Protein AF-0000000065790596 (afdb_homodimer)

InterPro domains:
  IPR002811 Aspartate dehydrogenase [PF01958] (169-255)
  IPR005106 Aspartate/homoserine dehydrogenase, NAD-binding [PF03447] (11-122)
  IPR011182 L-aspartate dehydrogenase [PIRSF005227] (6-265)
  IPR020626 L-aspartate dehydrogenase, prokaryotic [MF_01265] (5-268)
  IPR036291 NAD(P)-binding domain superfamily [SSF51735] (6-154)

Nearest PDB structures (foldseek):
  2dc1-assembly1_B  TM=9.248E-01  e=6.574E-23  Archaeoglobus fulgidus
  1j5p-assembly1_A  TM=9.076E-01  e=4.502E-20  Thermotoga maritima
  5gz1-assembly1_B  TM=5.476E-01  e=4.730E-09  Ureibacillus thermosphaericus
  5gz1-assembly1_A  TM=5.431E-01  e=2.074E-08  Ureibacillus thermosphaericus
  5gz3-assembly1_A  TM=5.373E-01  e=1.951E-08  Ureibacillus thermosphaericus

Solvent-accessible surface area (backbone atoms only — not comparable to full-atom values): 26813 Å² total; per-residue (Å²): 117,84,52,69,44,37,29,30,35,32,24,78,41,64,53,35,48,48,33,52,49,50,41,58,74,65,65,49,63,60,44,54,43,29,36,32,38,93,55,73,83,53,90,73,80,88,68,59,84,80,38,42,73,38,69,49,52,81,56,51,74,79,59,70,40,56,34,37,38,38,48,63,41,49,88,48,47,60,61,44,40,46,44,32,13,62,71,48,12,22,30,35,44,57,42,40,42,47,49,73,41,60,67,60,40,49,52,46,49,49,34,6,50,75,48,68,10,34,38,33,49,58,56,35,68,52,53,30,43,60,33,39,30,17,41,42,78,45,63,64,76,46,42,36,41,35,42,34,28,27,20,72,75,40,59,93,44,69,52,54,79,65,40,65,51,90,70,52,84,50,75,36,78,70,46,74,44,31,22,49,57,42,28,69,70,39,58,94,53,11,34,62,38,40,46,57,9,68,28,42,73,28,40,82,60,16,34,30,34,38,30,36,17,58,84,40,87,46,50,30,42,34,40,38,37,34,38,71,44,27,37,38,42,36,36,38,36,43,27,55,25,94,87,32,70,90,40,44,40,39,28,29,29,36,50,45,43,60,56,49,50,72,50,43,29,65,33,101,115,85,53,65,45,38,28,30,36,32,23,79,43,64,53,35,48,47,31,53,49,50,40,58,75,65,66,50,63,59,42,52,42,29,38,32,38,93,55,73,83,53,89,73,79,88,68,60,86,81,37,41,73,38,67,51,54,82,57,51,76,79,58,69,39,56,34,36,38,39,46,64,41,51,85,49,47,59,61,43,40,45,44,31,12,62,72,47,12,23,30,35,44,57,41,39,41,47,50,74,40,59,67,59,40,48,52,46,49,50,34,6,53,74,48,66,10,34,38,33,48,58,56,34,70,53,53,30,42,62,33,40,28,19,41,42,79,43,61,63,76,46,42,37,41,35,41,35,28,26,21,72,75,40,57,92,44,68,52,55,79,65,40,64,53,89,68,52,85,49,75,38,78,72,46,74,44,30,20,51,58,42,29,70,67,41,59,94,54,11,34,62,39,38,47,58,8,70,28,43,71,29,41,83,61,16,34,28,34,39,29,36,17,59,83,41,88,45,49,29,41,34,39,38,37,36,38,71,46,27,39,38,43,37,38,38,36,42,27,54,26,92,85,32,71,89,40,45,38,36,29,28,32,36,50,44,43,59,56,50,47,73,48,42,28,67,35,102

Secondary structure (DSSP, 8-state):
----EEEEEE--SHHHHHHHHHHHHTT-SEEEEEEE-S-TTS--SSPPTTPEEE--GGGGGGGT-SEEEE-S-HHHHHHHHHHHHHTT-EEEES-GGGGGSHHHHHHHHHHHHHH---EE---TT---HHHHHHHTTS-EEEEEEEEEEEGGGGTTSTHHHHS-TTT--S-EEEEEEEHHHHHHH-GGGHHHHHHHHHHTT-TTT-EEEEEEETT--SEEEEEEEEETTEEEEEEEEEPEETTEEEEEHHHHHHHHHHHHHHH-SEE-/----EEEEEE--SHHHHHHHHHHHHTT-SEEEEEEE-S-TTS--SSPPTTPEEE--GGGGGGGT-SEEEE-S-HHHHHHHHHHHHHTT-EEEES-GGGGGSHHHHHHHHHHHHHH---EE---TT---HHHHHHHTTS-EEEEEEEEEEEGGGGTTSTHHHHS-TTT--S-EEEEEEEHHHHHHH-GGGHHHHHHHHHHTT-TTT-EEEEEEETT--SEEEEEEEEETTEEEEEEEEEPEETTEEEEEHHHHHHHHHHHHHHH-SEE-

Radius of gyration: 23.19 Å; Cα contacts (8 Å, |Δi|>4): 1300; chains: 2; bounding box: 57×58×58 Å

Foldseek 3Di:
DLDEFEEEEEDDDLLVQLLVVVCVVVVFSYHDAEYEDCDQPDDDPDDPPNYHYDHALLCVLVSNGQEYEYDHELVCCQRNLLSQLQSNHAYEYQNLLNCLPVVSVVNSVVSNVVNVHHHHYWQALFDPLVVQLVCQVFDWDAKEKEKEDALCVCPPACQVVQDVSVPDAAKDWRDKAFLSVCCVRPVLCNSNSQSSQVSHPHRHGYMYIYIHGNVDPFIKMWMWIADPVGIDIDMDGFQARPRGNSGGPSRSVRVSLVVSQVRDPDHD/DLDEFEEEEEDDDLLVQLLVVVCVVVVFSYHDAEYEDCDQPDDDPDDPPNYHYDHALLCVLVSNGQEYEYDHELVCCQRNLLSQLLSNHAYEYQNLLNCLPVVSVVNSVVSNVVNVHHHHYWQFLFDPLVVQLVCQVFDWDAKEKEKEDALCVCPPACQVVQDVSVPDAAKDWRDKAFLSVCCVRPVLCNSNSQSSQVSHPHRHGYMYIYIHGNVDPFIKMWMWIADPVGIDIDMDGFQARPRGNSGGPSRSVRVSLVVSQVRDPDHD

Structure (mmCIF, N/CA/C/O backbone):
data_AF-0000000065790596-model_v1
#
loop_
_entity.id
_entity.type
_entity.pdbx_description
1 polymer 'L-aspartate dehydrogenase'
#
loop_
_atom_site.group_PDB
_atom_site.id
_atom_site.type_symbol
_atom_site.label_atom_id
_atom_site.label_alt_id
_atom_site.label_comp_id
_atom_site.label_asym_id
_atom_site.label_entity_id
_atom_site.label_seq_id
_atom_site.pdbx_PDB_ins_code
_atom_site.Cartn_x
_atom_site.Cartn_y
_atom_site.Cartn_z
_atom_site.occupancy
_atom_site.B_iso_or_equiv
_atom_site.auth_seq_id
_atom_site.auth_comp_id
_atom_site.auth_asym_id
_atom_site.auth_atom_id
_atom_site.pdbx_PDB_model_num
ATOM 1 N N . MET A 1 1 ? 23.312 -10.234 8.586 1 40.41 1 MET A N 1
ATOM 2 C CA . MET A 1 1 ? 23.266 -9.195 9.609 1 40.41 1 MET A CA 1
ATOM 3 C C . MET A 1 1 ? 22.062 -8.281 9.398 1 40.41 1 MET A C 1
ATOM 5 O O . MET A 1 1 ? 21.734 -7.945 8.266 1 40.41 1 MET A O 1
ATOM 9 N N . SER A 1 2 ? 21.109 -8.367 10.266 1 53.59 2 SER A N 1
ATOM 10 C CA . SER A 1 2 ? 19.891 -7.582 10.055 1 53.59 2 SER A CA 1
ATOM 11 C C . SER A 1 2 ? 20.234 -6.141 9.688 1 53.59 2 SER A C 1
ATOM 13 O O . SER A 1 2 ? 21.047 -5.5 10.344 1 53.59 2 SER A O 1
ATOM 15 N N . VAL A 1 3 ? 20.141 -5.832 8.406 1 62.53 3 VAL A N 1
ATOM 16 C CA . VAL A 1 3 ? 20.5 -4.492 7.953 1 62.53 3 VAL A CA 1
ATOM 17 C C . VAL A 1 3 ? 19.828 -3.451 8.836 1 62.53 3 VAL A C 1
ATOM 19 O O . VAL A 1 3 ? 18.625 -3.535 9.094 1 62.53 3 VAL A O 1
ATOM 22 N N . SER A 1 4 ? 20.641 -2.715 9.656 1 80.56 4 SER A N 1
ATOM 23 C CA . SER A 1 4 ? 20.172 -1.605 10.469 1 80.56 4 SER A CA 1
ATOM 24 C C . SER A 1 4 ? 20.109 -0.308 9.672 1 80.56 4 SER A C 1
ATOM 26 O O . SER A 1 4 ? 20.875 -0.136 8.711 1 80.56 4 SER A O 1
ATOM 28 N N . GLU A 1 5 ? 19.031 0.373 9.758 1 94.38 5 GLU A N 1
ATOM 29 C CA . GLU A 1 5 ? 18.875 1.678 9.125 1 94.38 5 GLU A CA 1
ATOM 30 C C . GLU A 1 5 ? 18.734 2.783 10.164 1 94.38 5 GLU A C 1
ATOM 32 O O . GLU A 1 5 ? 18.094 2.582 11.203 1 94.38 5 GLU A O 1
ATOM 37 N N . THR A 1 6 ? 19.422 3.898 9.984 1 96.94 6 THR A N 1
ATOM 38 C CA . THR A 1 6 ? 19.25 5.086 10.82 1 96.94 6 THR A CA 1
ATOM 39 C C . THR A 1 6 ? 18.281 6.062 10.172 1 96.94 6 THR A C 1
ATOM 41 O O . THR A 1 6 ? 18.375 6.348 8.977 1 96.94 6 THR A O 1
ATOM 44 N N . ILE A 1 7 ? 17.312 6.523 10.977 1 98.56 7 ILE A N 1
ATOM 45 C CA . ILE A 1 7 ? 16.344 7.477 10.445 1 98.56 7 ILE A CA 1
ATOM 46 C C . ILE A 1 7 ? 16.312 8.727 11.328 1 98.56 7 ILE A C 1
ATOM 48 O O . ILE A 1 7 ? 16.844 8.727 12.438 1 98.56 7 ILE A O 1
ATOM 52 N N . VAL A 1 8 ? 15.773 9.812 10.797 1 98.69 8 VAL A N 1
ATOM 53 C CA . VAL A 1 8 ? 15.484 11.031 11.547 1 98.69 8 VAL A CA 1
ATOM 54 C C . VAL A 1 8 ? 13.977 11.266 11.586 1 98.69 8 VAL A C 1
ATOM 56 O O . VAL A 1 8 ? 13.289 11.094 10.578 1 98.69 8 VAL A O 1
ATOM 59 N N . LEU A 1 9 ? 13.484 11.594 12.75 1 98.56 9 LEU A N 1
ATOM 60 C CA . LEU A 1 9 ? 12.102 12.039 12.891 1 98.56 9 LEU A CA 1
ATOM 61 C C . LEU A 1 9 ? 12.023 13.562 12.992 1 98.56 9 LEU A C 1
ATOM 63 O O . LEU A 1 9 ? 12.711 14.164 13.82 1 98.56 9 LEU A O 1
ATOM 67 N N . VAL A 1 10 ? 11.281 14.164 12.086 1 98.62 10 VAL A N 1
ATOM 68 C CA . VAL A 1 10 ? 11.008 15.594 12.188 1 98.62 10 VAL A CA 1
ATOM 69 C C . VAL A 1 10 ? 9.695 15.82 12.93 1 98.62 10 VAL A C 1
ATOM 71 O O . VAL A 1 10 ? 8.617 15.594 12.383 1 98.62 10 VAL A O 1
ATOM 74 N N . GLY A 1 11 ? 9.789 16.328 14.117 1 97.19 11 GLY A N 1
ATOM 75 C CA . GLY A 1 11 ? 8.648 16.469 15.008 1 97.19 11 GLY A CA 1
ATOM 76 C C . GLY A 1 11 ? 8.625 15.422 16.109 1 97.19 11 GLY A C 1
ATOM 77 O O . GLY A 1 11 ? 8.938 14.258 15.875 1 97.19 11 GLY A O 1
ATOM 78 N N . TRP A 1 12 ? 8.258 15.82 17.281 1 96.44 12 TRP A N 1
ATOM 79 C CA . TRP A 1 12 ? 8.133 14.938 18.438 1 96.44 12 TRP A CA 1
ATOM 80 C C . TRP A 1 12 ? 6.781 15.117 19.109 1 96.44 12 TRP A C 1
ATOM 82 O O . TRP A 1 12 ? 6.711 15.32 20.328 1 96.44 12 TRP A O 1
ATOM 92 N N . GLY A 1 13 ? 5.82 15.18 18.234 1 94 13 GLY A N 1
ATOM 93 C CA . GLY A 1 13 ? 4.441 15.172 18.688 1 94 13 GLY A CA 1
ATOM 94 C C . GLY A 1 13 ? 3.861 13.773 18.812 1 94 13 GLY A C 1
ATOM 95 O O . GLY A 1 13 ? 4.602 12.805 18.969 1 94 13 GLY A O 1
ATOM 96 N N . ALA A 1 14 ? 2.545 13.672 18.844 1 94 14 ALA A N 1
ATOM 97 C CA . ALA A 1 14 ? 1.822 12.422 19.062 1 94 14 ALA A CA 1
ATOM 98 C C . ALA A 1 14 ? 2.242 11.352 18.062 1 94 14 ALA A C 1
ATOM 100 O O . ALA A 1 14 ? 2.535 10.219 18.438 1 94 14 ALA A O 1
ATOM 101 N N . ILE A 1 15 ? 2.32 11.727 16.797 1 95.75 15 ILE A N 1
ATOM 102 C CA . ILE A 1 15 ? 2.648 10.766 15.75 1 95.75 15 ILE A CA 1
ATOM 103 C C . ILE A 1 15 ? 4.102 10.32 15.891 1 95.75 15 ILE A C 1
ATOM 105 O O . ILE A 1 15 ? 4.387 9.117 15.891 1 95.75 15 ILE A O 1
ATOM 109 N N . GLY A 1 16 ? 5.027 11.281 15.977 1 96.44 16 GLY A N 1
ATOM 110 C CA . GLY A 1 16 ? 6.434 10.945 16.141 1 96.44 16 GLY A CA 1
ATOM 111 C C . GLY A 1 16 ? 6.703 10.039 17.328 1 96.44 16 GLY A C 1
ATOM 112 O O . GLY A 1 16 ? 7.422 9.047 17.203 1 96.44 16 GLY A O 1
ATOM 113 N N . LYS A 1 17 ? 6.094 10.344 18.453 1 96.25 17 LYS A N 1
ATOM 114 C CA . LYS A 1 17 ? 6.254 9.547 19.672 1 96.25 17 LYS A CA 1
ATOM 115 C C . LYS A 1 17 ? 5.684 8.141 19.469 1 96.25 17 LYS A C 1
ATOM 117 O O . LYS A 1 17 ? 6.293 7.156 19.891 1 96.25 17 LYS A O 1
ATOM 122 N N . ARG A 1 18 ? 4.543 8.078 18.859 1 96.31 18 ARG A N 1
ATOM 123 C CA . ARG A 1 18 ? 3.9 6.781 18.656 1 96.31 18 ARG A CA 1
ATOM 124 C C . ARG A 1 18 ? 4.73 5.902 17.734 1 96.31 18 ARG A C 1
ATOM 126 O O . ARG A 1 18 ? 4.871 4.703 17.969 1 96.31 18 ARG A O 1
ATOM 133 N N . VAL A 1 19 ? 5.301 6.48 16.672 1 97.94 19 VAL A N 1
ATOM 134 C CA . VAL A 1 19 ? 6.191 5.758 15.773 1 97.94 19 VAL A CA 1
ATOM 135 C C . VAL A 1 19 ? 7.383 5.211 16.547 1 97.94 19 VAL A C 1
ATOM 137 O O . VAL A 1 19 ? 7.711 4.027 16.438 1 97.94 19 VAL A O 1
ATOM 140 N N . ALA A 1 20 ? 7.992 6.043 17.344 1 97.5 20 ALA A N 1
ATOM 141 C CA . ALA A 1 20 ? 9.148 5.633 18.125 1 97.5 20 ALA A CA 1
ATOM 142 C C . ALA A 1 20 ? 8.781 4.504 19.094 1 97.5 20 ALA A C 1
ATOM 144 O O . ALA A 1 20 ? 9.516 3.52 19.203 1 97.5 20 ALA A O 1
ATOM 145 N N . ASP A 1 21 ? 7.617 4.66 19.766 1 96.69 21 ASP A N 1
ATOM 146 C CA . ASP A 1 21 ? 7.148 3.639 20.703 1 96.69 21 ASP A CA 1
ATOM 147 C C . ASP A 1 21 ? 6.965 2.297 20 1 96.69 21 ASP A C 1
ATOM 149 O O . ASP A 1 21 ? 7.402 1.26 20.5 1 96.69 21 ASP A O 1
ATOM 153 N N . LEU A 1 22 ? 6.324 2.307 18.859 1 97.44 22 LEU A N 1
ATOM 154 C CA . LEU A 1 22 ? 6.027 1.085 18.125 1 97.44 22 LEU A CA 1
ATOM 155 C C . LEU A 1 22 ? 7.309 0.409 17.641 1 97.44 22 LEU A C 1
ATOM 157 O O . LEU A 1 22 ? 7.438 -0.813 17.734 1 97.44 22 LEU A O 1
ATOM 161 N N . LEU A 1 23 ? 8.242 1.166 17.094 1 97.56 23 LEU A N 1
ATOM 162 C CA . LEU A 1 23 ? 9.516 0.605 16.656 1 97.56 23 LEU A CA 1
ATOM 163 C C . LEU A 1 23 ? 10.25 -0.059 17.812 1 97.56 23 LEU A C 1
ATOM 165 O O . LEU A 1 23 ? 10.828 -1.136 17.656 1 97.56 23 LEU A O 1
ATOM 169 N N . ALA A 1 24 ? 10.211 0.602 18.984 1 96.62 24 ALA A N 1
ATOM 170 C CA . ALA A 1 24 ? 10.859 0.055 20.172 1 96.62 24 ALA A CA 1
ATOM 171 C C . ALA A 1 24 ? 10.164 -1.217 20.656 1 96.62 24 ALA A C 1
ATOM 173 O O . ALA A 1 24 ? 10.812 -2.229 20.922 1 96.62 24 ALA A O 1
ATOM 174 N N . GLU A 1 25 ? 8.797 -1.128 20.766 1 96.25 25 GLU A N 1
ATOM 175 C CA . GLU A 1 25 ? 7.992 -2.262 21.203 1 96.25 25 GLU A CA 1
ATOM 176 C C . GLU A 1 25 ? 8.219 -3.482 20.328 1 96.25 25 GLU A C 1
ATOM 178 O O . GLU A 1 25 ? 8.219 -4.617 20.812 1 96.25 25 GLU A O 1
ATOM 183 N N . ARG A 1 26 ? 8.445 -3.268 19.094 1 96.38 26 ARG A N 1
ATOM 184 C CA . ARG A 1 26 ? 8.57 -4.344 18.125 1 96.38 26 ARG A CA 1
ATOM 185 C C . ARG A 1 26 ? 10.023 -4.75 17.938 1 96.38 26 ARG A C 1
ATOM 187 O O . ARG A 1 26 ? 10.336 -5.609 17.109 1 96.38 26 ARG A O 1
ATOM 194 N N . LYS A 1 27 ? 10.945 -4.141 18.656 1 95.75 27 LYS A N 1
ATOM 195 C CA . LYS A 1 27 ? 12.375 -4.41 18.578 1 95.75 27 LYS A CA 1
ATOM 196 C C . LYS A 1 27 ? 12.875 -4.352 17.141 1 95.75 27 LYS A C 1
ATOM 198 O O . LYS A 1 27 ? 13.617 -5.227 16.688 1 95.75 27 LYS A O 1
ATOM 203 N N . SER A 1 28 ? 12.352 -3.305 16.391 1 95.69 28 SER A N 1
ATOM 204 C CA . SER A 1 28 ? 12.75 -3.121 15 1 95.69 28 SER A CA 1
ATOM 205 C C . SER A 1 28 ? 14.242 -2.824 14.891 1 95.69 28 SER A C 1
ATOM 207 O O . SER A 1 28 ? 14.836 -2.229 15.797 1 95.69 28 SER A O 1
ATOM 209 N N . SER A 1 29 ? 14.867 -3.248 13.781 1 95.12 29 SER A N 1
ATOM 210 C CA . SER A 1 29 ? 16.281 -3.004 13.547 1 95.12 29 SER A CA 1
ATOM 211 C C . SER A 1 29 ? 16.516 -1.617 12.953 1 95.12 29 SER A C 1
ATOM 213 O O . SER A 1 29 ? 17.266 -1.466 11.984 1 95.12 29 SER A O 1
ATOM 215 N N . VAL A 1 30 ? 15.758 -0.621 13.383 1 96.62 30 VAL A N 1
ATOM 216 C CA . VAL A 1 30 ? 15.859 0.761 12.922 1 96.62 30 VAL A CA 1
ATOM 217 C C . VAL A 1 30 ? 16.281 1.66 14.086 1 96.62 30 VAL A C 1
ATOM 219 O O . VAL A 1 30 ? 15.742 1.551 15.188 1 96.62 30 VAL A O 1
ATOM 222 N N . ARG A 1 31 ? 17.312 2.432 13.914 1 95.94 31 ARG A N 1
ATOM 223 C CA . ARG A 1 31 ? 17.781 3.389 14.914 1 95.94 31 ARG A CA 1
ATOM 224 C C . ARG A 1 31 ? 17.281 4.793 14.602 1 95.94 31 ARG A C 1
ATOM 226 O O . ARG A 1 31 ? 17.422 5.273 13.477 1 95.94 31 ARG A O 1
ATOM 233 N N . ILE A 1 32 ? 16.672 5.414 15.562 1 97.38 32 ILE A N 1
ATOM 234 C CA . ILE A 1 32 ? 16.375 6.836 15.445 1 97.38 32 ILE A CA 1
ATOM 235 C C . ILE A 1 32 ? 17.578 7.664 15.891 1 97.38 32 ILE A C 1
ATOM 237 O O . ILE A 1 32 ? 17.844 7.789 17.094 1 97.38 32 ILE A O 1
ATOM 241 N N . GLY A 1 33 ? 18.234 8.211 14.914 1 96.81 33 GLY A N 1
ATOM 242 C CA . GLY A 1 33 ? 19.5 8.875 15.211 1 96.81 33 GLY A CA 1
ATOM 243 C C . GLY A 1 33 ? 19.312 10.32 15.648 1 96.81 33 GLY A C 1
ATOM 244 O O . GLY A 1 33 ? 20.172 10.875 16.344 1 96.81 33 GLY A O 1
ATOM 245 N N . ALA A 1 34 ? 18.266 10.922 15.18 1 97.56 34 ALA A N 1
ATOM 246 C CA . ALA A 1 34 ? 17.984 12.305 15.547 1 97.56 34 ALA A CA 1
ATOM 247 C C . ALA A 1 34 ? 16.5 12.602 15.531 1 97.56 34 ALA A C 1
ATOM 249 O O . ALA A 1 34 ? 15.727 11.914 14.852 1 97.56 34 ALA A O 1
ATOM 250 N N . VAL A 1 35 ? 16.125 13.508 16.344 1 97.81 35 VAL A N 1
ATOM 251 C CA . VAL A 1 35 ? 14.781 14.078 16.359 1 97.81 35 VAL A CA 1
ATOM 252 C C . VAL A 1 35 ? 14.859 15.594 16.172 1 97.81 35 VAL A C 1
ATOM 254 O O . VAL A 1 35 ? 15.555 16.281 16.906 1 97.81 35 VAL A O 1
ATOM 257 N N . ALA A 1 36 ? 14.188 16.062 15.148 1 98.06 36 ALA A N 1
ATOM 258 C CA . ALA A 1 36 ? 14.148 17.5 14.867 1 98.06 36 ALA A CA 1
ATOM 259 C C . ALA A 1 36 ? 13.008 18.172 15.625 1 98.06 36 ALA A C 1
ATOM 261 O O . ALA A 1 36 ? 11.852 17.734 15.539 1 98.06 36 ALA A O 1
ATOM 262 N N . VAL A 1 37 ? 13.297 19.219 16.344 1 96.56 37 VAL A N 1
ATOM 263 C CA . VAL A 1 37 ? 12.312 19.969 17.141 1 96.56 37 VAL A CA 1
ATOM 264 C C . VAL A 1 37 ? 12.523 21.469 16.938 1 96.56 37 VAL A C 1
ATOM 266 O O . VAL A 1 37 ? 13.531 21.891 16.375 1 96.56 37 VAL A O 1
ATOM 269 N N . ARG A 1 38 ? 11.523 22.25 17.297 1 94.25 38 ARG A N 1
ATOM 270 C CA . ARG A 1 38 ? 11.602 23.688 17.141 1 94.25 38 ARG A CA 1
ATOM 271 C C . ARG A 1 38 ? 12.547 24.312 18.156 1 94.25 38 ARG A C 1
ATOM 273 O O . ARG A 1 38 ? 13.242 25.281 17.859 1 94.25 38 ARG A O 1
ATOM 280 N N . ASP A 1 39 ? 12.5 23.75 19.391 1 92 39 ASP A N 1
ATOM 281 C CA . ASP A 1 39 ? 13.312 24.219 20.516 1 92 39 ASP A CA 1
ATOM 282 C C . ASP A 1 39 ? 13.945 23.062 21.266 1 92 39 ASP A C 1
ATOM 284 O O . ASP A 1 39 ? 13.273 22.391 22.047 1 92 39 ASP A O 1
ATOM 288 N N . ARG A 1 40 ? 15.234 22.812 21.016 1 90.19 40 ARG A N 1
ATOM 289 C CA . ARG A 1 40 ? 15.922 21.672 21.594 1 90.19 40 ARG A CA 1
ATOM 290 C C . ARG A 1 40 ? 16.062 21.812 23.109 1 90.19 40 ARG A C 1
ATOM 292 O O . ARG A 1 40 ? 16.344 20.844 23.812 1 90.19 40 ARG A O 1
ATOM 299 N N . SER A 1 41 ? 15.867 23.047 23.578 1 88.88 41 SER A N 1
ATOM 300 C CA . SER A 1 41 ? 16.031 23.281 25 1 88.88 41 SER A CA 1
ATOM 301 C C . SER A 1 41 ? 14.781 22.906 25.781 1 88.88 41 SER A C 1
ATOM 303 O O . SER A 1 41 ? 14.82 22.781 27 1 88.88 41 SER A O 1
ATOM 305 N N . ALA A 1 42 ? 13.688 22.766 25 1 86.62 42 ALA A N 1
ATOM 306 C CA . ALA A 1 42 ? 12.43 22.406 25.656 1 86.62 42 ALA A CA 1
ATOM 307 C C . ALA A 1 42 ? 12.477 20.969 26.188 1 86.62 42 ALA A C 1
ATOM 309 O O . ALA A 1 42 ? 13.062 20.094 25.547 1 86.62 42 ALA A O 1
ATOM 310 N N . SER A 1 43 ? 12.008 20.766 27.344 1 78.38 43 SER A N 1
ATOM 311 C CA . SER A 1 43 ? 11.969 19.422 27.922 1 78.38 43 SER A CA 1
ATOM 312 C C . SER A 1 43 ? 11.156 18.469 27.047 1 78.38 43 SER A C 1
ATOM 314 O O . SER A 1 43 ? 10.109 18.844 26.516 1 78.38 43 SER A O 1
ATOM 316 N N . ARG A 1 44 ? 11.789 17.375 26.828 1 82.94 44 ARG A N 1
ATOM 317 C CA . ARG A 1 44 ? 11.102 16.328 26.078 1 82.94 44 ARG A CA 1
ATOM 318 C C . ARG A 1 44 ? 11.188 14.992 26.812 1 82.94 44 ARG A C 1
ATOM 320 O O . ARG A 1 44 ? 12.234 14.648 27.375 1 82.94 44 ARG A O 1
ATOM 327 N N . ASP A 1 45 ? 10.07 14.391 26.875 1 83.25 45 ASP A N 1
ATOM 328 C CA . ASP A 1 45 ? 10.039 13.078 27.5 1 83.25 45 ASP A CA 1
ATOM 329 C C . ASP A 1 45 ? 10.141 11.961 26.469 1 83.25 45 ASP A C 1
ATOM 331 O O . ASP A 1 45 ? 9.844 12.172 25.297 1 83.25 45 ASP A O 1
ATOM 335 N N . ARG A 1 46 ? 10.758 10.891 26.875 1 87.69 46 ARG A N 1
ATOM 336 C CA . ARG A 1 46 ? 10.695 9.609 26.172 1 87.69 46 ARG A CA 1
ATOM 337 C C . ARG A 1 46 ? 11.43 9.672 24.844 1 87.69 46 ARG A C 1
ATOM 339 O O . ARG A 1 46 ? 10.984 9.094 23.844 1 87.69 46 ARG A O 1
ATOM 346 N N . LEU A 1 47 ? 12.516 10.492 24.844 1 92.44 47 LEU A N 1
ATOM 347 C CA . LEU A 1 47 ? 13.328 10.453 23.641 1 92.44 47 LEU A CA 1
ATOM 348 C C . LEU A 1 47 ? 13.992 9.094 23.469 1 92.44 47 LEU A C 1
ATOM 350 O O . LEU A 1 47 ? 14.406 8.477 24.453 1 92.44 47 LEU A O 1
ATOM 354 N N . PRO A 1 48 ? 14.07 8.672 22.141 1 93.88 48 PRO A N 1
ATOM 355 C CA . PRO A 1 48 ? 14.773 7.406 21.922 1 93.88 48 PRO A CA 1
ATOM 356 C C . PRO A 1 48 ? 16.234 7.453 22.375 1 93.88 48 PRO A C 1
ATOM 358 O O . PRO A 1 48 ? 16.891 8.484 22.219 1 93.88 48 PRO A O 1
ATOM 361 N N . ALA A 1 49 ? 16.703 6.305 22.922 1 90.19 49 ALA A N 1
ATOM 362 C CA . ALA A 1 49 ? 18.094 6.219 23.391 1 90.19 49 ALA A CA 1
ATOM 363 C C . ALA A 1 49 ? 19.062 6.559 22.266 1 90.19 49 ALA A C 1
ATOM 365 O O . ALA A 1 49 ? 18.984 6.004 21.156 1 90.19 49 ALA A O 1
ATOM 366 N N . GLY A 1 50 ? 19.906 7.527 22.484 1 90.5 50 GLY A N 1
ATOM 367 C CA . GLY A 1 50 ? 20.969 7.859 21.547 1 90.5 50 GLY A CA 1
ATOM 368 C C . GLY A 1 50 ? 20.547 8.906 20.531 1 90.5 50 GLY A C 1
ATOM 369 O O . GLY A 1 50 ? 21.375 9.398 19.766 1 90.5 50 GLY A O 1
ATOM 370 N N . ALA A 1 51 ? 19.281 9.242 20.5 1 94.62 51 ALA A N 1
ATOM 371 C CA . ALA A 1 51 ? 18.828 10.242 19.531 1 94.62 51 ALA A CA 1
ATOM 372 C C . ALA A 1 51 ? 19.312 11.641 19.922 1 94.62 51 ALA A C 1
ATOM 374 O O . ALA A 1 51 ? 19.234 12.023 21.094 1 94.62 51 ALA A O 1
ATOM 375 N N . VAL A 1 52 ? 19.891 12.352 18.984 1 94.56 52 VAL A N 1
ATOM 376 C CA . VAL A 1 52 ? 20.281 13.742 19.203 1 94.56 52 VAL A CA 1
ATOM 377 C C . VAL A 1 52 ? 19.156 14.672 18.75 1 94.56 52 VAL A C 1
ATOM 379 O O . VAL A 1 52 ? 18.484 14.406 17.75 1 94.56 52 VAL A O 1
ATOM 382 N N . LEU A 1 53 ? 18.953 15.711 19.516 1 96.38 53 LEU A N 1
ATOM 383 C CA . LEU A 1 53 ? 18 16.734 19.109 1 96.38 53 LEU A CA 1
ATOM 384 C C . LEU A 1 53 ? 18.625 17.703 18.125 1 96.38 53 LEU A C 1
ATOM 386 O O . LEU A 1 53 ? 19.734 18.188 18.344 1 96.38 53 LEU A O 1
ATOM 390 N N . ILE A 1 54 ? 17.922 17.922 17.062 1 96.94 54 ILE A N 1
ATOM 391 C CA . ILE A 1 54 ? 18.391 18.906 16.109 1 96.94 54 ILE A CA 1
ATOM 392 C C . ILE A 1 54 ? 17.297 19.953 15.844 1 96.94 54 ILE A C 1
ATOM 394 O O . ILE A 1 54 ? 16.109 19.656 16.031 1 96.94 54 ILE A O 1
ATOM 398 N N . GLU A 1 55 ? 17.703 21.203 15.367 1 97.06 55 GLU A N 1
ATOM 399 C CA . GLU A 1 55 ? 16.75 22.297 15.195 1 97.06 55 GLU A CA 1
ATOM 400 C C . GLU A 1 55 ? 16.797 22.844 13.773 1 97.06 55 GLU A C 1
ATOM 402 O O . GLU A 1 55 ? 15.867 23.516 13.336 1 97.06 55 GLU A O 1
ATOM 407 N N . ASN A 1 56 ? 17.953 22.469 13.125 1 96.94 56 ASN A N 1
ATOM 408 C CA . ASN A 1 56 ? 18.203 23.062 11.812 1 96.94 56 ASN A CA 1
ATOM 409 C C . ASN A 1 56 ? 18.375 21.984 10.75 1 96.94 56 ASN A C 1
ATOM 411 O O . ASN A 1 56 ? 19.156 21.031 10.938 1 96.94 56 ASN A O 1
ATOM 415 N N . PRO A 1 57 ? 17.672 22.172 9.633 1 98.06 57 PRO A N 1
ATOM 416 C CA . PRO A 1 57 ? 17.797 21.188 8.555 1 98.06 57 PRO A CA 1
ATOM 417 C C . PRO A 1 57 ? 19.234 20.938 8.141 1 98.06 57 PRO A C 1
ATOM 419 O O . PRO A 1 57 ? 19.578 19.844 7.695 1 98.06 57 PRO A O 1
ATOM 422 N N . ALA A 1 58 ? 20.062 21.906 8.305 1 96.44 58 ALA A N 1
ATOM 423 C CA . ALA A 1 58 ? 21.469 21.797 7.93 1 96.44 58 ALA A CA 1
ATOM 424 C C . ALA A 1 58 ? 22.172 20.719 8.758 1 96.44 58 ALA A C 1
ATOM 426 O O . ALA A 1 58 ? 23.234 20.219 8.375 1 96.44 58 ALA A O 1
ATOM 427 N N . GLU A 1 59 ? 21.578 20.359 9.875 1 96.88 59 GLU A N 1
ATOM 428 C CA . GLU A 1 59 ? 22.172 19.391 10.789 1 96.88 59 GLU A CA 1
ATOM 429 C C . GLU A 1 59 ? 21.906 17.953 10.328 1 96.88 59 GLU A C 1
ATOM 431 O O . GLU A 1 59 ? 22.469 17 10.867 1 96.88 59 GLU A O 1
ATOM 436 N N . LEU A 1 60 ? 21.094 17.734 9.289 1 96.69 60 LEU A N 1
ATOM 437 C CA . LEU A 1 60 ? 20.688 16.406 8.828 1 96.69 60 LEU A CA 1
ATOM 438 C C . LEU A 1 60 ? 21.875 15.625 8.289 1 96.69 60 LEU A C 1
ATOM 440 O O . LEU A 1 60 ? 21.984 14.414 8.516 1 96.69 60 LEU A O 1
ATOM 444 N N . ALA A 1 61 ? 22.719 16.344 7.621 1 92 61 ALA A N 1
ATOM 445 C CA . ALA A 1 61 ? 23.828 15.688 6.945 1 92 61 ALA A CA 1
ATOM 446 C C . ALA A 1 61 ? 24.688 14.898 7.938 1 92 61 ALA A C 1
ATOM 448 O O . ALA A 1 61 ? 25.172 13.82 7.617 1 92 61 ALA A O 1
ATOM 449 N N . ALA A 1 62 ? 24.781 15.367 9.164 1 91.88 62 ALA A N 1
ATOM 450 C CA . ALA A 1 62 ? 25.656 14.766 10.164 1 91.88 62 ALA A CA 1
ATOM 451 C C . ALA A 1 62 ? 25 13.531 10.789 1 91.88 62 ALA A C 1
ATOM 453 O O . ALA A 1 62 ? 25.672 12.75 11.469 1 91.88 62 ALA A O 1
ATOM 454 N N . SER A 1 63 ? 23.75 13.305 10.547 1 91.44 63 SER A N 1
ATOM 455 C CA . SER A 1 63 ? 23.016 12.227 11.195 1 91.44 63 SER A CA 1
ATOM 456 C C . SER A 1 63 ? 23.391 10.867 10.594 1 91.44 63 SER A C 1
ATOM 458 O O . SER A 1 63 ? 23.234 9.836 11.25 1 91.44 63 SER A O 1
ATOM 460 N N . GLY A 1 64 ? 23.828 10.898 9.273 1 91.62 64 GLY A N 1
ATOM 461 C CA . GLY A 1 64 ? 24.078 9.648 8.57 1 91.62 64 GLY A CA 1
ATOM 462 C C . GLY A 1 64 ? 22.812 8.867 8.266 1 91.62 64 GLY A C 1
ATOM 463 O O . GLY A 1 64 ? 22.859 7.668 8.008 1 91.62 64 GLY A O 1
ATOM 464 N N . ALA A 1 65 ? 21.656 9.523 8.367 1 97.06 65 ALA A N 1
ATOM 465 C CA . ALA A 1 65 ? 20.375 8.859 8.148 1 97.06 65 ALA A CA 1
ATOM 466 C C . ALA A 1 65 ? 20.141 8.602 6.66 1 97.06 65 ALA A C 1
ATOM 468 O O . ALA A 1 65 ? 20.719 9.289 5.809 1 97.06 65 ALA A O 1
ATOM 469 N N . SER A 1 66 ? 19.453 7.535 6.375 1 97.5 66 SER A N 1
ATOM 470 C CA . SER A 1 66 ? 19.062 7.242 5 1 97.5 66 SER A CA 1
ATOM 471 C C . SER A 1 66 ? 17.625 7.652 4.727 1 97.5 66 SER A C 1
ATOM 473 O O . SER A 1 66 ? 17.203 7.715 3.57 1 97.5 66 SER A O 1
ATOM 475 N N . LEU A 1 67 ? 16.859 7.961 5.805 1 98.69 67 LEU A N 1
ATOM 476 C CA . LEU A 1 67 ? 15.453 8.328 5.711 1 98.69 67 LEU A CA 1
ATOM 477 C C . LEU A 1 67 ? 15.102 9.391 6.738 1 98.69 67 LEU A C 1
ATOM 479 O O . LEU A 1 67 ? 15.477 9.289 7.91 1 98.69 67 LEU A O 1
ATOM 483 N N . VAL A 1 68 ? 14.469 10.438 6.266 1 98.94 68 VAL A N 1
ATOM 484 C CA . VAL A 1 68 ? 13.867 11.445 7.133 1 98.94 68 VAL A CA 1
ATOM 485 C C . VAL A 1 68 ? 12.344 11.328 7.082 1 98.94 68 VAL A C 1
ATOM 487 O O . VAL A 1 68 ? 11.75 11.344 6 1 98.94 68 VAL A O 1
ATOM 490 N N . VAL A 1 69 ? 11.711 11.164 8.25 1 98.94 69 VAL A N 1
ATOM 491 C CA . VAL A 1 69 ? 10.258 11.047 8.359 1 98.94 69 VAL A CA 1
ATOM 492 C C . VAL A 1 69 ? 9.688 12.32 8.984 1 98.94 69 VAL A C 1
ATOM 494 O O . VAL A 1 69 ? 10.016 12.664 10.125 1 98.94 69 VAL A O 1
ATOM 497 N N . GLU A 1 70 ? 8.836 12.977 8.281 1 98.88 70 GLU A N 1
ATOM 498 C CA . GLU A 1 70 ? 8.25 14.234 8.727 1 98.88 70 GLU A CA 1
ATOM 499 C C . GLU A 1 70 ? 6.875 14.016 9.344 1 98.88 70 GLU A C 1
ATOM 501 O O . GLU A 1 70 ? 6.012 13.375 8.742 1 98.88 70 GLU A O 1
ATOM 506 N N . ALA A 1 71 ? 6.703 14.477 10.555 1 97.62 71 ALA A N 1
ATOM 507 C CA . ALA A 1 71 ? 5.418 14.492 11.25 1 97.62 71 ALA A CA 1
ATOM 508 C C . ALA A 1 71 ? 5.301 15.719 12.148 1 97.62 71 ALA A C 1
ATOM 510 O O . ALA A 1 71 ? 4.828 15.617 13.281 1 97.62 71 ALA A O 1
ATOM 511 N N . ALA A 1 72 ? 5.703 16.906 11.68 1 97.12 72 ALA A N 1
ATOM 512 C CA . ALA A 1 72 ? 5.785 18.094 12.5 1 97.12 72 ALA A CA 1
ATOM 513 C C . ALA A 1 72 ? 4.785 19.156 12.039 1 97.12 72 ALA A C 1
ATOM 515 O O . ALA A 1 72 ? 4.594 20.172 12.703 1 97.12 72 ALA A O 1
ATOM 516 N N . GLY A 1 73 ? 4.23 19.047 10.906 1 96.5 73 GLY A N 1
ATOM 517 C CA . GLY A 1 73 ? 3.293 20.016 10.367 1 96.5 73 GLY A CA 1
ATOM 518 C C . GLY A 1 73 ? 3.746 20.594 9.039 1 96.5 73 GLY A C 1
ATOM 519 O O . GLY A 1 73 ? 4.922 20.5 8.68 1 96.5 73 GLY A O 1
ATOM 520 N N . ARG A 1 74 ? 2.881 21.297 8.367 1 96.62 74 ARG A N 1
ATOM 521 C CA . ARG A 1 74 ? 3.055 21.766 6.996 1 96.62 74 ARG A CA 1
ATOM 522 C C . ARG A 1 74 ? 4.293 22.641 6.875 1 96.62 74 ARG A C 1
ATOM 524 O O . ARG A 1 74 ? 5.074 22.5 5.93 1 96.62 74 ARG A O 1
ATOM 531 N N . PRO A 1 75 ? 4.531 23.531 7.832 1 97.06 75 PRO A N 1
ATOM 532 C CA . PRO A 1 75 ? 5.656 24.453 7.676 1 97.06 75 PRO A CA 1
ATOM 533 C C . PRO A 1 75 ? 7.008 23.75 7.652 1 97.06 75 PRO A C 1
ATOM 535 O O . PRO A 1 75 ? 7.996 24.297 7.168 1 97.06 75 PRO A O 1
ATOM 538 N N . SER A 1 76 ? 7.066 22.484 8.156 1 98.31 76 SER A N 1
ATOM 539 C CA . SER A 1 76 ? 8.328 21.766 8.242 1 98.31 76 SER A CA 1
ATOM 540 C C . SER A 1 76 ? 8.672 21.094 6.926 1 98.31 76 SER A C 1
ATOM 542 O O . SER A 1 76 ? 9.828 20.719 6.691 1 98.31 76 SER A O 1
ATOM 544 N N . VAL A 1 77 ? 7.73 20.875 6.051 1 98.81 77 VAL A N 1
ATOM 545 C CA . VAL A 1 77 ? 7.859 19.969 4.922 1 98.81 77 VAL A CA 1
ATOM 546 C C . VAL A 1 77 ? 8.93 20.484 3.961 1 98.81 77 VAL A C 1
ATOM 548 O O . VAL A 1 77 ? 9.883 19.766 3.641 1 98.81 77 VAL A O 1
ATOM 551 N N . LEU A 1 78 ? 8.828 21.75 3.58 1 98.75 78 LEU A N 1
ATOM 552 C CA . LEU A 1 78 ? 9.734 22.234 2.553 1 98.75 78 LEU A CA 1
ATOM 553 C C . LEU A 1 78 ? 11.164 22.312 3.086 1 98.75 78 LEU A C 1
ATOM 555 O O . LEU A 1 78 ? 12.086 21.75 2.5 1 98.75 78 LEU A O 1
ATOM 559 N N . PRO A 1 79 ? 11.438 22.969 4.254 1 98.62 79 PRO A N 1
ATOM 560 C CA . PRO A 1 79 ? 12.828 23.109 4.68 1 98.62 79 PRO A CA 1
ATOM 561 C C . PRO A 1 79 ? 13.5 21.766 4.969 1 98.62 79 PRO A C 1
ATOM 563 O O . PRO A 1 79 ? 14.633 21.531 4.551 1 98.62 79 PRO A O 1
ATOM 566 N N . TRP A 1 80 ? 12.82 20.859 5.613 1 98.81 80 TRP A N 1
ATOM 567 C CA . TRP A 1 80 ? 13.414 19.562 5.961 1 98.81 80 TRP A CA 1
ATOM 568 C C . TRP A 1 80 ? 13.469 18.641 4.742 1 98.81 80 TRP A C 1
ATOM 570 O O . TRP A 1 80 ? 14.422 17.875 4.574 1 98.81 80 TRP A O 1
ATOM 580 N N . GLY A 1 81 ? 12.391 18.719 3.887 1 98.88 81 GLY A N 1
ATOM 581 C CA . GLY A 1 81 ? 12.375 17.938 2.666 1 98.88 81 GLY A CA 1
ATOM 582 C C . GLY A 1 81 ? 13.5 18.297 1.708 1 98.88 81 GLY A C 1
ATOM 583 O O . GLY A 1 81 ? 14.18 17.406 1.188 1 98.88 81 GLY A O 1
ATOM 584 N N . GLU A 1 82 ? 13.664 19.562 1.519 1 98.56 82 GLU A N 1
ATOM 585 C CA . GLU A 1 82 ? 14.727 20.016 0.624 1 98.56 82 GLU A CA 1
ATOM 586 C C . GLU A 1 82 ? 16.094 19.594 1.135 1 98.56 82 GLU A C 1
ATOM 588 O O . GLU A 1 82 ? 16.938 19.125 0.362 1 98.56 82 GLU A O 1
ATOM 593 N N . ALA A 1 83 ? 16.359 19.781 2.414 1 98.5 83 ALA A N 1
ATOM 594 C CA . ALA A 1 83 ? 17.641 19.406 3.006 1 98.5 83 ALA A CA 1
ATOM 595 C C . ALA A 1 83 ? 17.875 17.906 2.893 1 98.5 83 ALA A C 1
ATOM 597 O O . ALA A 1 83 ? 18.969 17.469 2.508 1 98.5 83 ALA A O 1
ATOM 598 N N . ALA A 1 84 ? 16.891 17.078 3.199 1 98.75 84 ALA A N 1
ATOM 599 C CA . ALA A 1 84 ? 17.016 15.617 3.156 1 98.75 84 ALA A CA 1
ATOM 600 C C . ALA A 1 84 ? 17.297 15.133 1.735 1 98.75 84 ALA A C 1
ATOM 602 O O . ALA A 1 84 ? 18.297 14.461 1.49 1 98.75 84 ALA A O 1
ATOM 603 N N . LEU A 1 85 ? 16.438 15.586 0.816 1 98.56 85 LEU A N 1
ATOM 604 C CA . LEU A 1 85 ? 16.516 15.109 -0.559 1 98.56 85 LEU A CA 1
ATOM 605 C C . LEU A 1 85 ? 17.797 15.57 -1.224 1 98.56 85 LEU A C 1
ATOM 607 O O . LEU A 1 85 ? 18.438 14.812 -1.951 1 98.56 85 LEU A O 1
ATOM 611 N N . SER A 1 86 ? 18.188 16.797 -0.915 1 96.75 86 SER A N 1
ATOM 612 C CA . SER A 1 86 ? 19.391 17.344 -1.544 1 96.75 86 SER A CA 1
ATOM 613 C C . SER A 1 86 ? 20.625 16.594 -1.082 1 96.75 86 SER A C 1
ATOM 615 O O . SER A 1 86 ? 21.641 16.562 -1.784 1 96.75 86 SER A O 1
ATOM 617 N N . THR A 1 87 ? 20.562 15.984 0.097 1 95.69 87 THR A N 1
ATOM 618 C CA . THR A 1 87 ? 21.703 15.25 0.636 1 95.69 87 THR A CA 1
ATOM 619 C C . THR A 1 87 ? 21.578 13.758 0.35 1 95.69 87 THR A C 1
ATOM 621 O O . THR A 1 87 ? 22.344 12.945 0.867 1 95.69 87 THR A O 1
ATOM 624 N N . GLY A 1 88 ? 20.594 13.367 -0.397 1 97 88 GLY A N 1
ATOM 625 C CA . GLY A 1 88 ? 20.469 11.992 -0.854 1 97 88 GLY A CA 1
ATOM 626 C C . GLY A 1 88 ? 19.672 11.125 0.102 1 97 88 GLY A C 1
ATOM 627 O O . GLY A 1 88 ? 19.672 9.898 -0.026 1 97 88 GLY A O 1
ATOM 628 N N . MET A 1 89 ? 19.062 11.727 1.129 1 98.38 89 MET A N 1
ATOM 629 C CA . MET A 1 89 ? 18.203 10.984 2.047 1 98.38 89 MET A CA 1
ATOM 630 C C . MET A 1 89 ? 16.766 10.922 1.521 1 98.38 89 MET A C 1
ATOM 632 O O . MET A 1 89 ? 16.25 11.906 0.983 1 98.38 89 MET A O 1
ATOM 636 N N . ASP A 1 90 ? 16.156 9.766 1.593 1 98.75 90 ASP A N 1
ATOM 637 C CA . ASP A 1 90 ? 14.727 9.688 1.296 1 98.75 90 ASP A CA 1
ATOM 638 C C . ASP A 1 90 ? 13.914 10.508 2.293 1 98.75 90 ASP A C 1
ATOM 640 O O . ASP A 1 90 ? 14.344 10.727 3.426 1 98.75 90 ASP A O 1
ATOM 644 N N . PHE A 1 91 ? 12.789 11.016 1.873 1 98.94 91 PHE A N 1
ATOM 645 C CA . PHE A 1 91 ? 11.961 11.891 2.688 1 98.94 91 PHE A CA 1
ATOM 646 C C . PHE A 1 91 ? 10.508 11.445 2.652 1 98.94 91 PHE A C 1
ATOM 648 O O . PHE A 1 91 ? 9.852 11.508 1.606 1 98.94 91 PHE A O 1
ATOM 655 N N . ALA A 1 92 ? 9.953 10.922 3.795 1 98.94 92 ALA A N 1
ATOM 656 C CA . ALA A 1 92 ? 8.555 10.523 3.941 1 98.94 92 ALA A CA 1
ATOM 657 C C . ALA A 1 92 ? 7.742 11.633 4.609 1 98.94 92 ALA A C 1
ATOM 659 O O . ALA A 1 92 ? 8.102 12.109 5.688 1 98.94 92 ALA A O 1
ATOM 660 N N . VAL A 1 93 ? 6.605 11.945 4.035 1 98.88 93 VAL A N 1
ATOM 661 C CA . VAL A 1 93 ? 5.875 13.141 4.461 1 98.88 93 VAL A CA 1
ATOM 662 C C . VAL A 1 93 ? 4.531 12.734 5.062 1 98.88 93 VAL A C 1
ATOM 664 O O . VAL A 1 93 ? 3.709 12.109 4.391 1 98.88 93 VAL A O 1
ATOM 667 N N . SER A 1 94 ? 4.262 13.102 6.281 1 98.12 94 SER A N 1
ATOM 668 C CA . SER A 1 94 ? 2.941 12.906 6.875 1 98.12 94 SER A CA 1
ATOM 669 C C . SER A 1 94 ? 2.055 14.133 6.652 1 98.12 94 SER A C 1
ATOM 671 O O . SER A 1 94 ? 0.845 14 6.453 1 98.12 94 SER A O 1
ATOM 673 N N . SER A 1 95 ? 2.643 15.305 6.695 1 98.06 95 SER A N 1
ATOM 674 C CA . SER A 1 95 ? 1.894 16.531 6.453 1 98.06 95 SER A CA 1
ATOM 675 C C . SER A 1 95 ? 1.755 16.812 4.961 1 98.06 95 SER A C 1
ATOM 677 O O . SER A 1 95 ? 2.195 17.859 4.473 1 98.06 95 SER A O 1
ATOM 679 N N . THR A 1 96 ? 1.07 15.953 4.277 1 98.62 96 THR A N 1
ATOM 680 C CA . THR A 1 96 ? 0.961 15.945 2.824 1 98.62 96 THR A CA 1
ATOM 681 C C . THR A 1 96 ? 0.143 17.141 2.34 1 98.62 96 THR A C 1
ATOM 683 O O . THR A 1 96 ? 0.174 17.484 1.155 1 98.62 96 THR A O 1
ATOM 686 N N . SER A 1 97 ? -0.602 17.812 3.26 1 98.19 97 SER A N 1
ATOM 687 C CA . SER A 1 97 ? -1.364 19 2.889 1 98.19 97 SER A CA 1
ATOM 688 C C . SER A 1 97 ? -0.453 20.094 2.346 1 98.19 97 SER A C 1
ATOM 690 O O . SER A 1 97 ? -0.916 21.016 1.674 1 98.19 97 SER A O 1
ATOM 692 N N . ALA A 1 98 ? 0.846 19.984 2.645 1 98.56 98 ALA A N 1
ATOM 693 C CA . ALA A 1 98 ? 1.819 20.906 2.07 1 98.56 98 ALA A CA 1
ATOM 694 C C . ALA A 1 98 ? 1.771 20.891 0.546 1 98.56 98 ALA A C 1
ATOM 696 O O . ALA A 1 98 ? 2.1 21.875 -0.11 1 98.56 98 ALA A O 1
ATOM 697 N N . PHE A 1 99 ? 1.312 19.828 -0.006 1 98.75 99 PHE A N 1
ATOM 698 C CA . PHE A 1 99 ? 1.394 19.609 -1.446 1 98.75 99 PHE A CA 1
ATOM 699 C C . PHE A 1 99 ? 0.176 20.203 -2.15 1 98.75 99 PHE A C 1
ATOM 701 O O . PHE A 1 99 ? 0.05 20.094 -3.373 1 98.75 99 PHE A O 1
ATOM 708 N N . VAL A 1 100 ? -0.771 20.797 -1.396 1 98.44 100 VAL A N 1
ATOM 709 C CA . VAL A 1 100 ? -1.781 21.641 -2.033 1 98.44 100 VAL A CA 1
ATOM 710 C C . VAL A 1 100 ? -1.102 22.75 -2.826 1 98.44 100 VAL A C 1
ATOM 712 O O . VAL A 1 100 ? -1.613 23.188 -3.861 1 98.44 100 VAL A O 1
ATOM 715 N N . ASP A 1 101 ? 0.034 23.203 -2.312 1 98.25 101 ASP A N 1
ATOM 716 C CA . ASP A 1 101 ? 0.884 24.156 -3.02 1 98.25 101 ASP A CA 1
ATOM 717 C C . ASP A 1 101 ? 1.689 23.469 -4.117 1 98.25 101 ASP A C 1
ATOM 719 O O . ASP A 1 101 ? 2.719 22.844 -3.842 1 98.25 101 ASP A O 1
ATOM 723 N N . ASP A 1 102 ? 1.312 23.703 -5.363 1 98.25 102 ASP A N 1
ATOM 724 C CA . ASP A 1 102 ? 1.92 23.031 -6.504 1 98.25 102 ASP A CA 1
ATOM 725 C C . ASP A 1 102 ? 3.402 23.375 -6.625 1 98.25 102 ASP A C 1
ATOM 727 O O . ASP A 1 102 ? 4.215 22.531 -6.996 1 98.25 102 ASP A O 1
ATOM 731 N N . ALA A 1 103 ? 3.713 24.562 -6.352 1 98.56 103 ALA A N 1
ATOM 732 C CA . ALA A 1 103 ? 5.098 25.016 -6.477 1 98.56 103 ALA A CA 1
ATOM 733 C C . ALA A 1 103 ? 5.992 24.312 -5.457 1 98.56 103 ALA A C 1
ATOM 735 O O . ALA A 1 103 ? 7.109 23.906 -5.781 1 98.56 103 ALA A O 1
ATOM 736 N N . LEU A 1 104 ? 5.516 24.234 -4.242 1 98.69 104 LEU A N 1
ATOM 737 C CA . LEU A 1 104 ? 6.25 23.531 -3.199 1 98.69 104 LEU A CA 1
ATOM 738 C C . LEU A 1 104 ? 6.434 22.062 -3.566 1 98.69 104 LEU A C 1
ATOM 740 O O . LEU A 1 104 ? 7.539 21.531 -3.459 1 98.69 104 LEU A O 1
ATOM 744 N N . PHE A 1 105 ? 5.398 21.406 -4.031 1 98.81 105 PHE A N 1
ATOM 745 C CA . PHE A 1 105 ? 5.457 20.016 -4.414 1 98.81 105 PHE A CA 1
ATOM 746 C C . PHE A 1 105 ? 6.469 19.797 -5.535 1 98.81 105 PHE A C 1
ATOM 748 O O . PHE A 1 105 ? 7.297 18.891 -5.465 1 98.81 105 PHE A O 1
ATOM 755 N N . GLN A 1 106 ? 6.414 20.656 -6.527 1 98.75 106 GLN A N 1
ATOM 756 C CA . GLN A 1 106 ? 7.32 20.531 -7.664 1 98.75 106 GLN A CA 1
ATOM 757 C C . GLN A 1 106 ? 8.773 20.719 -7.227 1 98.75 106 GLN A C 1
ATOM 759 O O . GLN A 1 106 ? 9.664 20.016 -7.711 1 98.75 106 GLN A O 1
ATOM 764 N N . ARG A 1 107 ? 8.984 21.625 -6.328 1 98.75 107 ARG A N 1
ATOM 765 C CA . ARG A 1 107 ? 10.336 21.859 -5.82 1 98.75 107 ARG A CA 1
ATOM 766 C C . ARG A 1 107 ? 10.914 20.609 -5.168 1 98.75 107 ARG A C 1
ATOM 768 O O . ARG A 1 107 ? 12.07 20.266 -5.391 1 98.75 107 ARG A O 1
ATOM 775 N N . LEU A 1 108 ? 10.125 19.938 -4.395 1 98.88 108 LEU A N 1
ATOM 776 C CA . LEU A 1 108 ? 10.594 18.734 -3.725 1 98.88 108 LEU A CA 1
ATOM 777 C C . LEU A 1 108 ? 10.766 17.578 -4.719 1 98.88 108 LEU A C 1
ATOM 779 O O . LEU A 1 108 ? 11.688 16.781 -4.594 1 98.88 108 LEU A O 1
ATOM 783 N N . LYS A 1 109 ? 9.812 17.469 -5.695 1 98.69 109 LYS A N 1
ATOM 784 C CA . LYS A 1 109 ? 9.984 16.484 -6.75 1 98.69 109 LYS A CA 1
ATOM 785 C C . LYS A 1 109 ? 11.297 16.688 -7.504 1 98.69 109 LYS A C 1
ATOM 787 O O . LYS A 1 109 ? 12 15.719 -7.809 1 98.69 109 LYS A O 1
ATOM 792 N N . ASP A 1 110 ? 11.617 17.953 -7.773 1 98.44 110 ASP A N 1
ATOM 793 C CA . ASP A 1 110 ? 12.844 18.297 -8.477 1 98.44 110 ASP A CA 1
ATOM 794 C C . ASP A 1 110 ? 14.078 17.922 -7.652 1 98.44 110 ASP A C 1
ATOM 796 O O . ASP A 1 110 ? 15.055 17.406 -8.188 1 98.44 110 ASP A O 1
ATOM 800 N N . ALA A 1 111 ? 14.031 18.219 -6.375 1 98.56 111 ALA A N 1
ATOM 801 C CA . ALA A 1 111 ? 15.133 17.875 -5.484 1 98.56 111 ALA A CA 1
ATOM 802 C C . ALA A 1 111 ? 15.359 16.375 -5.449 1 98.56 111 ALA A C 1
ATOM 804 O O . ALA A 1 111 ? 16.5 15.906 -5.5 1 98.56 111 ALA A O 1
ATOM 805 N N . ALA A 1 112 ? 14.281 15.586 -5.375 1 98.62 112 ALA A N 1
ATOM 806 C CA . ALA A 1 112 ? 14.359 14.133 -5.387 1 98.62 112 ALA A CA 1
ATOM 807 C C . ALA A 1 112 ? 14.969 13.625 -6.691 1 98.62 112 ALA A C 1
ATOM 809 O O . ALA A 1 112 ? 15.859 12.773 -6.68 1 98.62 112 ALA A O 1
ATOM 810 N N . ALA A 1 113 ? 14.477 14.195 -7.781 1 97.31 113 ALA A N 1
ATOM 811 C CA . ALA A 1 113 ? 14.961 13.789 -9.102 1 97.31 113 ALA A CA 1
ATOM 812 C C . ALA A 1 113 ? 16.453 14.07 -9.25 1 97.31 113 ALA A C 1
ATOM 814 O O . ALA A 1 113 ? 17.188 13.273 -9.836 1 97.31 113 ALA A O 1
ATOM 815 N N . ALA A 1 114 ? 16.906 15.219 -8.742 1 97.44 114 ALA A N 1
ATOM 816 C CA . ALA A 1 114 ? 18.297 15.648 -8.875 1 97.44 114 ALA A CA 1
ATOM 817 C C . ALA A 1 114 ? 19.234 14.75 -8.078 1 97.44 114 ALA A C 1
ATOM 819 O O . ALA A 1 114 ? 20.359 14.469 -8.508 1 97.44 114 ALA A O 1
ATOM 820 N N . SER A 1 115 ? 18.812 14.266 -6.914 1 97.19 115 SER A N 1
ATOM 821 C CA . SER A 1 115 ? 19.688 13.508 -6.02 1 97.19 115 SER A CA 1
ATOM 822 C C . SER A 1 115 ? 19.5 12.008 -6.203 1 97.19 115 SER A C 1
ATOM 824 O O . SER A 1 115 ? 20.359 11.219 -5.805 1 97.19 115 SER A O 1
ATOM 826 N N . GLY A 1 116 ? 18.375 11.625 -6.742 1 96.75 116 GLY A N 1
ATOM 827 C CA . GLY A 1 116 ? 18.031 10.219 -6.84 1 96.75 116 GLY A CA 1
ATOM 828 C C . GLY A 1 116 ? 17.344 9.68 -5.598 1 96.75 116 GLY A C 1
ATOM 829 O O . GLY A 1 116 ? 16.938 8.516 -5.562 1 96.75 116 GLY A O 1
ATOM 830 N N . ALA A 1 117 ? 17.203 10.547 -4.555 1 98 117 ALA A N 1
ATOM 831 C CA . ALA A 1 117 ? 16.469 10.172 -3.346 1 98 117 ALA A CA 1
ATOM 832 C C . ALA A 1 117 ? 14.969 10.125 -3.607 1 98 117 ALA A C 1
ATOM 834 O O . ALA A 1 117 ? 14.492 10.578 -4.652 1 98 117 ALA A O 1
ATOM 835 N N . LYS A 1 118 ? 14.281 9.547 -2.703 1 98.69 118 LYS A N 1
ATOM 836 C CA . LYS A 1 118 ? 12.852 9.367 -2.92 1 98.69 118 LYS A CA 1
ATOM 837 C C . LYS A 1 118 ? 12.031 10.297 -2.029 1 98.69 118 LYS A C 1
ATOM 839 O O . LYS A 1 118 ? 12.289 10.406 -0.829 1 98.69 118 LYS A O 1
ATOM 844 N N . LEU A 1 119 ? 11.125 11.023 -2.633 1 98.94 119 LEU A N 1
ATOM 845 C CA . LEU A 1 119 ? 10.008 11.664 -1.942 1 98.94 119 LEU A CA 1
ATOM 846 C C . LEU A 1 119 ? 8.852 10.68 -1.753 1 98.94 119 LEU A C 1
ATOM 848 O O . LEU A 1 119 ? 8.219 10.266 -2.725 1 98.94 119 LEU A O 1
ATOM 852 N N . ILE A 1 120 ? 8.562 10.305 -0.485 1 98.94 120 ILE A N 1
ATOM 853 C CA . ILE A 1 120 ? 7.625 9.227 -0.182 1 98.94 120 ILE A CA 1
ATOM 854 C C . ILE A 1 120 ? 6.344 9.812 0.412 1 98.94 120 ILE A C 1
ATOM 856 O O . ILE A 1 120 ? 6.395 10.609 1.349 1 98.94 120 ILE A O 1
ATOM 860 N N . ILE A 1 121 ? 5.219 9.445 -0.154 1 98.81 121 ILE A N 1
ATOM 861 C CA . ILE A 1 121 ? 3.9 9.82 0.348 1 98.81 121 ILE A CA 1
ATOM 862 C C . ILE A 1 121 ? 3.205 8.594 0.934 1 98.81 121 ILE A C 1
ATOM 864 O O . ILE A 1 121 ? 2.617 7.797 0.199 1 98.81 121 ILE A O 1
ATOM 868 N N . PRO A 1 122 ? 3.309 8.406 2.244 1 98.56 122 PRO A N 1
ATOM 869 C CA . PRO A 1 122 ? 2.654 7.254 2.873 1 98.56 122 PRO A CA 1
ATOM 870 C C . PRO A 1 122 ? 1.132 7.379 2.885 1 98.56 122 PRO A C 1
ATOM 872 O O . PRO A 1 122 ? 0.594 8.461 2.646 1 98.56 122 PRO A O 1
ATOM 875 N N . PRO A 1 123 ? 0.42 6.309 3.215 1 98.56 123 PRO A N 1
ATOM 876 C CA . PRO A 1 123 ? -1.044 6.305 3.168 1 98.56 123 PRO A CA 1
ATOM 877 C C . PRO A 1 123 ? -1.674 7.156 4.27 1 98.56 123 PRO A C 1
ATOM 879 O O . PRO A 1 123 ? -2.875 7.43 4.23 1 98.56 123 PRO A O 1
ATOM 882 N N . GLY A 1 124 ? -0.854 7.598 5.285 1 97.44 124 GLY A N 1
ATOM 883 C CA . GLY A 1 124 ? -1.416 8.375 6.375 1 97.44 124 GLY A CA 1
ATOM 884 C C . GLY A 1 124 ? -2.459 7.617 7.176 1 97.44 124 GLY A C 1
ATOM 885 O O . GLY A 1 124 ? -2.225 6.484 7.594 1 97.44 124 GLY A O 1
ATOM 886 N N . ALA A 1 125 ? -3.592 8.258 7.383 1 97.12 125 ALA A N 1
ATOM 887 C CA . ALA A 1 125 ? -4.664 7.656 8.164 1 97.12 125 ALA A CA 1
ATOM 888 C C . ALA A 1 125 ? -5.496 6.699 7.316 1 97.12 125 ALA A C 1
ATOM 890 O O . ALA A 1 125 ? -6.484 6.137 7.793 1 97.12 125 ALA A O 1
ATOM 891 N N . LEU A 1 126 ? -5.121 6.547 6.07 1 98.06 126 LEU A N 1
ATOM 892 C CA . LEU A 1 126 ? -5.945 5.82 5.105 1 98.06 126 LEU A CA 1
ATOM 893 C C . LEU A 1 126 ? -5.379 4.43 4.848 1 98.06 126 LEU A C 1
ATOM 895 O O . LEU A 1 126 ? -4.52 3.955 5.598 1 98.06 126 LEU A O 1
ATOM 899 N N . GLY A 1 127 ? -5.891 3.762 3.932 1 98.25 127 GLY A N 1
ATOM 900 C CA . GLY A 1 127 ? -5.523 2.51 3.287 1 98.25 127 GLY A CA 1
ATOM 901 C C . GLY A 1 127 ? -6.078 2.379 1.881 1 98.25 127 GLY A C 1
ATOM 902 O O . GLY A 1 127 ? -6.832 3.238 1.422 1 98.25 127 GLY A O 1
ATOM 903 N N . GLY A 1 128 ? -5.648 1.316 1.241 1 98.69 128 GLY A N 1
ATOM 904 C CA . GLY A 1 128 ? -6.098 1.146 -0.132 1 98.69 128 GLY A CA 1
ATOM 905 C C . GLY A 1 128 ? -5.402 2.076 -1.106 1 98.69 128 GLY A C 1
ATOM 906 O O . GLY A 1 128 ? -5.746 2.115 -2.289 1 98.69 128 GLY A O 1
ATOM 907 N N . ILE A 1 129 ? -4.414 2.861 -0.576 1 98.88 129 ILE A N 1
ATOM 908 C CA . ILE A 1 129 ? -3.646 3.77 -1.42 1 98.88 129 ILE A CA 1
ATOM 909 C C . ILE A 1 129 ? -2.791 2.969 -2.398 1 98.88 129 ILE A C 1
ATOM 911 O O . ILE A 1 129 ? -2.572 3.395 -3.535 1 98.88 129 ILE A O 1
ATOM 915 N N . ASP A 1 130 ? -2.416 1.692 -1.998 1 98.62 130 ASP A N 1
ATOM 916 C CA . ASP A 1 130 ? -1.755 0.765 -2.91 1 98.62 130 ASP A CA 1
ATOM 917 C C . ASP A 1 130 ? -2.619 0.493 -4.141 1 98.62 130 ASP A C 1
ATOM 919 O O . ASP A 1 130 ? -2.178 0.695 -5.273 1 98.62 130 ASP A O 1
ATOM 923 N N . ALA A 1 131 ? -3.867 0.211 -3.947 1 98.56 131 ALA A N 1
ATOM 924 C CA . ALA A 1 131 ? -4.77 -0.122 -5.047 1 98.56 131 ALA A CA 1
ATOM 925 C C . ALA A 1 131 ? -5.105 1.114 -5.875 1 98.56 131 ALA A C 1
ATOM 927 O O . ALA A 1 131 ? -5.141 1.056 -7.105 1 98.56 131 ALA A O 1
ATOM 928 N N . LEU A 1 132 ? -5.391 2.225 -5.176 1 98.88 132 LEU A N 1
ATOM 929 C CA . LEU A 1 132 ? -5.754 3.439 -5.898 1 98.88 132 LEU A CA 1
ATOM 930 C C . LEU A 1 132 ? -4.602 3.912 -6.777 1 98.88 132 LEU A C 1
ATOM 932 O O . LEU A 1 132 ? -4.812 4.273 -7.938 1 98.88 132 LEU A O 1
ATOM 936 N N . SER A 1 133 ? -3.391 3.906 -6.203 1 98.81 133 SER A N 1
ATOM 937 C CA . SER A 1 133 ? -2.203 4.281 -6.965 1 98.81 133 SER A CA 1
ATOM 938 C C . SER A 1 133 ? -1.961 3.324 -8.125 1 98.81 133 SER A C 1
ATOM 940 O O . SER A 1 133 ? -1.627 3.752 -9.227 1 98.81 133 SER A O 1
ATOM 942 N N . ALA A 1 134 ? -2.127 2.012 -7.91 1 98.62 134 ALA A N 1
ATOM 943 C CA . ALA A 1 134 ? -1.997 1.038 -8.992 1 98.62 134 ALA A CA 1
ATOM 944 C C . ALA A 1 134 ? -3.035 1.289 -10.086 1 98.62 134 ALA A C 1
ATOM 946 O O . ALA A 1 134 ? -2.707 1.289 -11.273 1 98.62 134 ALA A O 1
ATOM 947 N N . ALA A 1 135 ? -4.293 1.547 -9.664 1 98.31 135 ALA A N 1
ATOM 948 C CA . ALA A 1 135 ? -5.398 1.766 -10.586 1 98.31 135 ALA A CA 1
ATOM 949 C C . ALA A 1 135 ? -5.137 2.975 -11.484 1 98.31 135 ALA A C 1
ATOM 951 O O . ALA A 1 135 ? -5.578 3.014 -12.633 1 98.31 135 ALA A O 1
ATOM 952 N N . SER A 1 136 ? -4.406 3.941 -10.953 1 98.12 136 SER A N 1
ATOM 953 C CA . SER A 1 136 ? -4.18 5.195 -11.664 1 98.12 136 SER A CA 1
ATOM 954 C C . SER A 1 136 ? -3.248 4.988 -12.859 1 98.12 136 SER A C 1
ATOM 956 O O . SER A 1 136 ? -3.033 5.91 -13.648 1 98.12 136 SER A O 1
ATOM 958 N N . ARG A 1 137 ? -2.688 3.811 -13.047 1 96.88 137 ARG A N 1
ATOM 959 C CA . ARG A 1 137 ? -1.907 3.475 -14.234 1 96.88 137 ARG A CA 1
ATOM 960 C C . ARG A 1 137 ? -2.811 3.275 -15.445 1 96.88 137 ARG A C 1
ATOM 962 O O . ARG A 1 137 ? -2.33 3.203 -16.578 1 96.88 137 ARG A O 1
ATOM 969 N N . LEU A 1 138 ? -4.082 3.117 -15.172 1 96.88 138 LEU A N 1
ATOM 970 C CA . LEU A 1 138 ? -5.113 3.172 -16.203 1 96.88 138 LEU A CA 1
ATOM 971 C C . LEU A 1 138 ? -6 4.398 -16.016 1 96.88 138 LEU A C 1
ATOM 973 O O . LEU A 1 138 ? -5.789 5.191 -15.102 1 96.88 138 LEU A O 1
ATOM 977 N N . SER A 1 139 ? -6.961 4.523 -16.906 1 97.06 139 SER A N 1
ATOM 978 C CA . SER A 1 139 ? -7.91 5.625 -16.797 1 97.06 139 SER A CA 1
ATOM 979 C C . SER A 1 139 ? -8.859 5.41 -15.617 1 97.06 139 SER A C 1
ATOM 981 O O . SER A 1 139 ? -9.492 4.359 -15.508 1 97.06 139 SER A O 1
ATOM 983 N N . ILE A 1 140 ? -8.883 6.367 -14.711 1 98.19 140 ILE A N 1
ATOM 984 C CA . ILE A 1 140 ? -9.852 6.402 -13.617 1 98.19 140 ILE A CA 1
ATOM 985 C C . ILE A 1 140 ? -10.938 7.434 -13.914 1 98.19 140 ILE A C 1
ATOM 987 O O . ILE A 1 140 ? -10.633 8.586 -14.25 1 98.19 140 ILE A O 1
ATOM 991 N N . GLU A 1 141 ? -12.156 7.004 -13.852 1 98.5 141 GLU A N 1
ATOM 992 C CA . GLU A 1 141 ? -13.297 7.859 -14.172 1 98.5 141 GLU A CA 1
ATOM 993 C C . GLU A 1 141 ? -13.633 8.781 -13.008 1 98.5 141 GLU A C 1
ATOM 995 O O . GLU A 1 141 ? -13.953 9.961 -13.211 1 98.5 141 GLU A O 1
ATOM 1000 N N . SER A 1 142 ? -13.586 8.266 -11.828 1 98.81 142 SER A N 1
ATOM 1001 C CA . SER A 1 142 ? -13.953 9.078 -10.672 1 98.81 142 SER A CA 1
ATOM 1002 C C . SER A 1 142 ? -13.281 8.57 -9.406 1 98.81 142 SER A C 1
ATOM 1004 O O . SER A 1 142 ? -13.07 7.363 -9.25 1 98.81 142 SER A O 1
ATOM 1006 N N . VAL A 1 143 ? -12.922 9.453 -8.539 1 98.94 143 VAL A N 1
ATOM 1007 C CA . VAL A 1 143 ? -12.484 9.203 -7.168 1 98.94 143 VAL A CA 1
ATOM 1008 C C . VAL A 1 143 ? -13.25 10.109 -6.207 1 98.94 143 VAL A C 1
ATOM 1010 O O . VAL A 1 143 ? -13.258 11.328 -6.371 1 98.94 143 VAL A O 1
ATOM 1013 N N . GLU A 1 144 ? -13.922 9.555 -5.254 1 98.94 144 GLU A N 1
ATOM 1014 C CA . GLU A 1 144 ? -14.562 10.289 -4.168 1 98.94 144 GLU A CA 1
ATOM 1015 C C . GLU A 1 144 ? -14.016 9.852 -2.811 1 98.94 144 GLU A C 1
ATOM 1017 O O . GLU A 1 144 ? -13.914 8.656 -2.531 1 98.94 144 GLU A O 1
ATOM 1022 N N . HIS A 1 145 ? -13.625 10.797 -2.076 1 98.94 145 HIS A N 1
ATOM 1023 C CA . HIS A 1 145 ? -13.211 10.594 -0.691 1 98.94 145 HIS A CA 1
ATOM 1024 C C . HIS A 1 145 ? -14.211 11.219 0.274 1 98.94 145 HIS A C 1
ATOM 1026 O O . HIS A 1 145 ? -14.312 12.445 0.361 1 98.94 145 HIS A O 1
ATOM 1032 N N . ARG A 1 146 ? -14.984 10.398 0.976 1 98.88 146 ARG A N 1
ATOM 1033 C CA . ARG A 1 146 ? -15.914 10.867 1.998 1 98.88 146 ARG A CA 1
ATOM 1034 C C . ARG A 1 146 ? -15.281 10.812 3.383 1 98.88 146 ARG A C 1
ATOM 1036 O O . ARG A 1 146 ? -14.758 9.773 3.793 1 98.88 146 ARG A O 1
ATOM 1043 N N . ILE A 1 147 ? -15.297 11.914 4.016 1 98.25 147 ILE A N 1
ATOM 1044 C CA . ILE A 1 147 ? -14.805 12.016 5.387 1 98.25 147 ILE A CA 1
ATOM 1045 C C . ILE A 1 147 ? -15.977 12.219 6.34 1 98.25 147 ILE A C 1
ATOM 1047 O O . ILE A 1 147 ? -16.641 13.258 6.301 1 98.25 147 ILE A O 1
ATOM 1051 N N . ILE A 1 148 ? -16.219 11.25 7.133 1 97.62 148 ILE A N 1
ATOM 1052 C CA . ILE A 1 148 ? -17.359 11.219 8.039 1 97.62 148 ILE A CA 1
ATOM 1053 C C . ILE A 1 148 ? -16.875 11.305 9.484 1 97.62 148 ILE A C 1
ATOM 1055 O O . ILE A 1 148 ? -16.062 10.484 9.922 1 97.62 148 ILE A O 1
ATOM 1059 N N . LYS A 1 149 ? -17.328 12.305 10.242 1 95.62 149 LYS A N 1
ATOM 1060 C CA . LYS A 1 149 ? -16.984 12.469 11.648 1 95.62 149 LYS A CA 1
ATOM 1061 C C . LYS A 1 149 ? -18.234 12.68 12.508 1 95.62 149 LYS A C 1
ATOM 1063 O O . LYS A 1 149 ? -19.281 13.07 12 1 95.62 149 LYS A O 1
ATOM 1068 N N . PRO A 1 150 ? -18.062 12.328 13.82 1 94.81 150 PRO A N 1
ATOM 1069 C CA . PRO A 1 150 ? -19.125 12.773 14.719 1 94.81 150 PRO A CA 1
ATOM 1070 C C . PRO A 1 150 ? -19.453 14.258 14.562 1 94.81 150 PRO A C 1
ATOM 1072 O O . PRO A 1 150 ? -18.547 15.07 14.367 1 94.81 150 PRO A O 1
ATOM 1075 N N . ALA A 1 151 ? -20.719 14.547 14.656 1 96.12 151 ALA A N 1
ATOM 1076 C CA . ALA A 1 151 ? -21.172 15.914 14.414 1 96.12 151 ALA A CA 1
ATOM 1077 C C . ALA A 1 151 ? -20.391 16.906 15.273 1 96.12 151 ALA A C 1
ATOM 1079 O O . ALA A 1 151 ? -19.922 17.938 14.766 1 96.12 151 ALA A O 1
ATOM 1080 N N . LYS A 1 152 ? -20.219 16.609 16.453 1 92.38 152 LYS A N 1
ATOM 1081 C CA . LYS A 1 152 ? -19.578 17.516 17.406 1 92.38 152 LYS A CA 1
ATOM 1082 C C . LYS A 1 152 ? -18.094 17.719 17.062 1 92.38 152 LYS A C 1
ATOM 1084 O O . LYS A 1 152 ? -17.5 18.719 17.438 1 92.38 152 LYS A O 1
ATOM 1089 N N . ALA A 1 153 ? -17.438 16.766 16.328 1 92.06 153 ALA A N 1
ATOM 1090 C CA . ALA A 1 153 ? -16.031 16.844 15.977 1 92.06 153 ALA A CA 1
ATOM 1091 C C . ALA A 1 153 ? -15.766 17.953 14.961 1 92.06 153 ALA A C 1
ATOM 1093 O O . ALA A 1 153 ? -14.617 18.359 14.75 1 92.06 153 ALA A O 1
ATOM 1094 N N . TRP A 1 154 ? -16.828 18.422 14.344 1 94.94 154 TRP A N 1
ATOM 1095 C CA . TRP A 1 154 ? -16.703 19.484 13.352 1 94.94 154 TRP A CA 1
ATOM 1096 C C . TRP A 1 154 ? -16.781 20.859 14 1 94.94 154 TRP A C 1
ATOM 1098 O O . TRP A 1 154 ? -16.641 21.875 13.328 1 94.94 154 TRP A O 1
ATOM 1108 N N . ALA A 1 155 ? -17.062 20.812 15.312 1 92.88 155 ALA A N 1
ATOM 1109 C CA . ALA A 1 155 ? -17.172 22.094 16.016 1 92.88 155 ALA A CA 1
ATOM 1110 C C . ALA A 1 155 ? -15.883 22.906 15.867 1 92.88 155 ALA A C 1
ATOM 1112 O O . ALA A 1 155 ? -14.781 22.359 15.914 1 92.88 155 ALA A O 1
ATOM 1113 N N . GLY A 1 156 ? -15.977 24.188 15.695 1 91.75 156 GLY A N 1
ATOM 1114 C CA . GLY A 1 156 ? -14.82 25.047 15.555 1 91.75 156 GLY A CA 1
ATOM 1115 C C . GLY A 1 156 ? -14.336 25.188 14.117 1 91.75 156 GLY A C 1
ATOM 1116 O O . GLY A 1 156 ? -13.398 25.922 13.836 1 91.75 156 GLY A O 1
ATOM 1117 N N . THR A 1 157 ? -14.93 24.469 13.266 1 93.88 157 THR A N 1
ATOM 1118 C CA . THR A 1 157 ? -14.633 24.578 11.844 1 93.88 157 THR A CA 1
ATOM 1119 C C . THR A 1 157 ? -15.734 25.344 11.117 1 93.88 157 THR A C 1
ATOM 1121 O O . THR A 1 157 ? -16.734 25.734 11.727 1 93.88 157 THR A O 1
ATOM 1124 N N . GLN A 1 158 ? -15.539 25.531 9.797 1 94.62 158 GLN A N 1
ATOM 1125 C CA . GLN A 1 158 ? -16.531 26.219 8.977 1 94.62 158 GLN A CA 1
ATOM 1126 C C . GLN A 1 158 ? -17.844 25.422 8.938 1 94.62 158 GLN A C 1
ATOM 1128 O O . GLN A 1 158 ? -18.891 25.984 8.594 1 94.62 158 GLN A O 1
ATOM 1133 N N . ALA A 1 159 ? -17.797 24.156 9.328 1 95.31 159 ALA A N 1
ATOM 1134 C CA . ALA A 1 159 ? -18.984 23.297 9.297 1 95.31 159 ALA A CA 1
ATOM 1135 C C . ALA A 1 159 ? -20.094 23.859 10.172 1 95.31 159 ALA A C 1
ATOM 1137 O O . ALA A 1 159 ? -21.281 23.75 9.836 1 95.31 159 ALA A O 1
ATOM 1138 N N . ALA A 1 160 ? -19.672 24.438 11.266 1 93.88 160 ALA A N 1
ATOM 1139 C CA . ALA A 1 160 ? -20.625 24.953 12.242 1 93.88 160 ALA A CA 1
ATOM 1140 C C . ALA A 1 160 ? -21.484 26.078 11.648 1 93.88 160 ALA A C 1
ATOM 1142 O O . ALA A 1 160 ? -22.594 26.344 12.117 1 93.88 160 ALA A O 1
ATOM 1143 N N . GLN A 1 161 ? -21 26.656 10.641 1 94.44 161 GLN A N 1
ATOM 1144 C CA . GLN A 1 161 ? -21.75 27.719 9.969 1 94.44 161 GLN A CA 1
ATOM 1145 C C . GLN A 1 161 ? -22.641 27.156 8.867 1 94.44 161 GLN A C 1
ATOM 1147 O O . GLN A 1 161 ? -23.531 27.844 8.383 1 94.44 161 GLN A O 1
ATOM 1152 N N . LEU A 1 162 ? -22.359 25.953 8.5 1 94.69 162 LEU A N 1
ATOM 1153 C CA . LEU A 1 162 ? -23.047 25.375 7.34 1 94.69 162 LEU A CA 1
ATOM 1154 C C . LEU A 1 162 ? -24.203 24.484 7.777 1 94.69 162 LEU A C 1
ATOM 1156 O O . LEU A 1 162 ? -25.172 24.328 7.039 1 94.69 162 LEU A O 1
ATOM 1160 N N . VAL A 1 163 ? -24.094 23.875 8.914 1 94.81 163 VAL A N 1
ATOM 1161 C CA . VAL A 1 163 ? -25.125 22.969 9.414 1 94.81 163 VAL A CA 1
ATOM 1162 C C . VAL A 1 163 ? -25.234 23.109 10.93 1 94.81 163 VAL A C 1
ATOM 1164 O O . VAL A 1 163 ? -24.25 23.375 11.609 1 94.81 163 VAL A O 1
ATOM 1167 N N . PRO A 1 164 ? -26.469 23.047 11.484 1 95.31 164 PRO A N 1
ATOM 1168 C CA . PRO A 1 164 ? -26.609 23.031 12.945 1 95.31 164 PRO A CA 1
ATOM 1169 C C . PRO A 1 164 ? -26.125 21.734 13.578 1 95.31 164 PRO A C 1
ATOM 1171 O O . PRO A 1 164 ? -26.938 20.828 13.836 1 95.31 164 PRO A O 1
ATOM 1174 N N . LEU A 1 165 ? -24.875 21.641 13.859 1 95.69 165 LEU A N 1
ATOM 1175 C CA . LEU A 1 165 ? -24.172 20.422 14.258 1 95.69 165 LEU A CA 1
ATOM 1176 C C . LEU A 1 165 ? -24.844 19.766 15.461 1 95.69 165 LEU A C 1
ATOM 1178 O O . LEU A 1 165 ? -24.875 18.547 15.57 1 95.69 165 LEU A O 1
ATOM 1182 N N . ASP A 1 166 ? -25.484 20.531 16.312 1 93.88 166 ASP A N 1
ATOM 1183 C CA . ASP A 1 166 ? -26.094 20.016 17.531 1 93.88 166 ASP A CA 1
ATOM 1184 C C . ASP A 1 166 ? -27.531 19.562 17.281 1 93.88 166 ASP A C 1
ATOM 1186 O O . ASP A 1 166 ? -28.141 18.891 18.125 1 93.88 166 ASP A O 1
ATOM 1190 N N . GLU A 1 167 ? -28 19.828 16.156 1 94.75 167 GLU A N 1
ATOM 1191 C CA . GLU A 1 167 ? -29.438 19.625 15.93 1 94.75 167 GLU A CA 1
ATOM 1192 C C . GLU A 1 167 ? -29.672 18.547 14.875 1 94.75 167 GLU A C 1
ATOM 1194 O O . GLU A 1 167 ? -30.797 18.078 14.703 1 94.75 167 GLU A O 1
ATOM 1199 N N . ILE A 1 168 ? -28.594 18.219 14.219 1 95.44 168 ILE A N 1
ATOM 1200 C CA . ILE A 1 168 ? -28.812 17.25 13.148 1 95.44 168 ILE A CA 1
ATOM 1201 C C . ILE A 1 168 ? -29.078 15.867 13.742 1 95.44 168 ILE A C 1
ATOM 1203 O O . ILE A 1 168 ? -28.469 15.5 14.75 1 95.44 168 ILE A O 1
ATOM 1207 N N . SER A 1 169 ? -30 15.062 13.164 1 96.25 169 SER A N 1
ATOM 1208 C CA . SER A 1 169 ? -30.375 13.758 13.688 1 96.25 169 SER A CA 1
ATOM 1209 C C . SER A 1 169 ? -29.953 12.641 12.742 1 96.25 169 SER A C 1
ATOM 1211 O O . SER A 1 169 ? -30.141 11.461 13.047 1 96.25 169 SER A O 1
ATOM 1213 N N . GLU A 1 170 ? -29.469 12.961 11.617 1 97.5 170 GLU A N 1
ATOM 1214 C CA . GLU A 1 170 ? -28.969 11.984 10.648 1 97.5 170 GLU A CA 1
ATOM 1215 C C . GLU A 1 170 ? -27.688 12.477 9.984 1 97.5 170 GLU A C 1
ATOM 1217 O O . GLU A 1 170 ? -27.359 13.664 10.07 1 97.5 170 GLU A O 1
ATOM 1222 N N . ALA A 1 171 ? -26.969 11.555 9.367 1 98 171 ALA A N 1
ATOM 1223 C CA . ALA A 1 171 ? -25.766 11.93 8.617 1 98 171 ALA A CA 1
ATOM 1224 C C . ALA A 1 171 ? -26.094 13.023 7.605 1 98 171 ALA A C 1
ATOM 1226 O O . ALA A 1 171 ? -27.031 12.898 6.812 1 98 171 ALA A O 1
ATOM 1227 N N . THR A 1 172 ? -25.328 14.086 7.68 1 98.19 172 THR A N 1
ATOM 1228 C CA . THR A 1 172 ? -25.594 15.266 6.863 1 98.19 172 THR A CA 1
ATOM 1229 C C . THR A 1 172 ? -24.344 15.703 6.109 1 98.19 172 THR A C 1
ATOM 1231 O O . THR A 1 172 ? -23.312 16 6.719 1 98.19 172 THR A O 1
ATOM 1234 N N . VAL A 1 173 ? -24.469 15.68 4.762 1 98.44 173 VAL A N 1
ATOM 1235 C CA . VAL A 1 173 ? -23.391 16.234 3.936 1 98.44 173 VAL A CA 1
ATOM 1236 C C . VAL A 1 173 ? -23.422 17.75 4.008 1 98.44 173 VAL A C 1
ATOM 1238 O O . VAL A 1 173 ? -24.438 18.375 3.709 1 98.44 173 VAL A O 1
ATOM 1241 N N . PHE A 1 174 ? -22.281 18.391 4.379 1 97.94 174 PHE A N 1
ATOM 1242 C CA . PHE A 1 174 ? -22.312 19.844 4.5 1 97.94 174 PHE A CA 1
ATOM 1243 C C . PHE A 1 174 ? -21.328 20.484 3.547 1 97.94 174 PHE A C 1
ATOM 1245 O O . PHE A 1 174 ? -21.312 21.703 3.381 1 97.94 174 PHE A O 1
ATOM 1252 N N . PHE A 1 175 ? -20.531 19.703 2.898 1 98.25 175 PHE A N 1
ATOM 1253 C CA . PHE A 1 175 ? -19.547 20.219 1.955 1 98.25 175 PHE A CA 1
ATOM 1254 C C . PHE A 1 175 ? -19.172 19.172 0.923 1 98.25 175 PHE A C 1
ATOM 1256 O O . PHE A 1 175 ? -18.953 18 1.271 1 98.25 175 PHE A O 1
ATOM 1263 N N . THR A 1 176 ? -19.203 19.406 -0.345 1 98.56 176 THR A N 1
ATOM 1264 C CA . THR A 1 176 ? -18.703 18.562 -1.438 1 98.56 176 THR A CA 1
ATOM 1265 C C . THR A 1 176 ? -18.016 19.422 -2.5 1 98.56 176 THR A C 1
ATOM 1267 O O . THR A 1 176 ? -18.641 20.312 -3.092 1 98.56 176 THR A O 1
ATOM 1270 N N . ASP A 1 177 ? -16.797 19.172 -2.766 1 98.69 177 ASP A N 1
ATOM 1271 C CA . ASP A 1 177 ? -16.031 19.891 -3.781 1 98.69 177 ASP A CA 1
ATOM 1272 C C . ASP A 1 177 ? -14.734 19.141 -4.098 1 98.69 177 ASP A C 1
ATOM 1274 O O . ASP A 1 177 ? -14.547 18 -3.682 1 98.69 177 ASP A O 1
ATOM 1278 N N . THR A 1 178 ? -13.82 19.781 -4.879 1 98.81 178 THR A N 1
ATOM 1279 C CA . THR A 1 178 ? -12.531 19.188 -5.184 1 98.81 178 THR A CA 1
ATOM 1280 C C . THR A 1 178 ? -11.672 19.062 -3.924 1 98.81 178 THR A C 1
ATOM 1282 O O . THR A 1 178 ? -11.883 19.797 -2.959 1 98.81 178 THR A O 1
ATOM 1285 N N . ALA A 1 179 ? -10.758 18.141 -3.971 1 98.88 179 ALA A N 1
ATOM 1286 C CA . ALA A 1 179 ? -9.836 17.969 -2.852 1 98.88 179 ALA A CA 1
ATOM 1287 C C . ALA A 1 179 ? -9.086 19.266 -2.547 1 98.88 179 ALA A C 1
ATOM 1289 O O . ALA A 1 179 ? -8.859 19.594 -1.382 1 98.88 179 ALA A O 1
ATOM 1290 N N . ARG A 1 180 ? -8.719 20.031 -3.609 1 98.56 180 ARG A N 1
ATOM 1291 C CA . ARG A 1 180 ? -8.016 21.281 -3.4 1 98.56 180 ARG A CA 1
ATOM 1292 C C . ARG A 1 180 ? -8.859 22.266 -2.6 1 98.56 180 ARG A C 1
ATOM 1294 O O . ARG A 1 180 ? -8.398 22.844 -1.614 1 98.56 180 ARG A O 1
ATOM 1301 N N . LYS A 1 181 ? -10.125 22.422 -2.957 1 98.44 181 LYS A N 1
ATOM 1302 C CA . LYS A 1 181 ? -11.023 23.344 -2.266 1 98.44 181 LYS A CA 1
ATOM 1303 C C . LYS A 1 181 ? -11.328 22.844 -0.852 1 98.44 181 LYS A C 1
ATOM 1305 O O . LYS A 1 181 ? -11.445 23.656 0.076 1 98.44 181 LYS A O 1
ATOM 1310 N N . ALA A 1 182 ? -11.469 21.531 -0.742 1 98.38 182 ALA A N 1
ATOM 1311 C CA . ALA A 1 182 ? -11.703 20.969 0.583 1 98.38 182 ALA A CA 1
ATOM 1312 C C . ALA A 1 182 ? -10.516 21.234 1.51 1 98.38 182 ALA A C 1
ATOM 1314 O O . ALA A 1 182 ? -10.703 21.578 2.68 1 98.38 182 ALA A O 1
ATOM 1315 N N . ALA A 1 183 ? -9.289 21.047 0.966 1 97.5 183 ALA A N 1
ATOM 1316 C CA . ALA A 1 183 ? -8.086 21.266 1.769 1 97.5 183 ALA A CA 1
ATOM 1317 C C . ALA A 1 183 ? -7.992 22.719 2.238 1 97.5 183 ALA A C 1
ATOM 1319 O O . ALA A 1 183 ? -7.535 22.984 3.352 1 97.5 183 ALA A O 1
ATOM 1320 N N . ASP A 1 184 ? -8.43 23.625 1.445 1 96.19 184 ASP A N 1
ATOM 1321 C CA . ASP A 1 184 ? -8.414 25.031 1.78 1 96.19 184 ASP A CA 1
ATOM 1322 C C . ASP A 1 184 ? -9.469 25.375 2.826 1 96.19 184 ASP A C 1
ATOM 1324 O O . ASP A 1 184 ? -9.188 26.062 3.805 1 96.19 184 ASP A O 1
ATOM 1328 N N . ALA A 1 185 ? -10.633 24.859 2.662 1 96.75 185 ALA A N 1
ATOM 1329 C CA . ALA A 1 185 ? -11.773 25.203 3.51 1 96.75 185 ALA A CA 1
ATOM 1330 C C . ALA A 1 185 ? -11.695 24.469 4.848 1 96.75 185 ALA A C 1
ATOM 1332 O O . ALA A 1 185 ? -12.125 25 5.875 1 96.75 185 ALA A O 1
ATOM 1333 N N . PHE A 1 186 ? -11.164 23.297 4.844 1 96.62 186 PHE A N 1
ATOM 1334 C CA . PHE A 1 186 ? -11.094 22.453 6.035 1 96.62 186 PHE A CA 1
ATOM 1335 C C . PHE A 1 186 ? -9.703 21.859 6.207 1 96.62 186 PHE A C 1
ATOM 1337 O O . PHE A 1 186 ? -9.516 20.656 6.082 1 96.62 186 PHE A O 1
ATOM 1344 N N . PRO A 1 187 ? -8.781 22.656 6.605 1 94.5 187 PRO A N 1
ATOM 1345 C CA . PRO A 1 187 ? -7.371 22.266 6.641 1 94.5 187 PRO A CA 1
ATOM 1346 C C . PRO A 1 187 ? -7.113 21.078 7.57 1 94.5 187 PRO A C 1
ATOM 1348 O O . PRO A 1 187 ? -6.133 20.344 7.391 1 94.5 187 PRO A O 1
ATOM 1351 N N . GLN A 1 188 ? -7.992 20.781 8.539 1 91.5 188 GLN A N 1
ATOM 1352 C CA . GLN A 1 188 ? -7.805 19.672 9.469 1 91.5 188 GLN A CA 1
ATOM 1353 C C . GLN A 1 188 ? -7.949 18.328 8.766 1 91.5 188 GLN A C 1
ATOM 1355 O O . GLN A 1 188 ? -7.52 17.297 9.289 1 91.5 188 GLN A O 1
ATOM 1360 N N . ASN A 1 189 ? -8.508 18.359 7.562 1 93.62 189 ASN A N 1
ATOM 1361 C CA . ASN A 1 189 ? -8.727 17.141 6.793 1 93.62 189 ASN A CA 1
ATOM 1362 C C . ASN A 1 189 ? -7.926 17.141 5.492 1 93.62 189 ASN A C 1
ATOM 1364 O O . ASN A 1 189 ? -8.188 16.344 4.594 1 93.62 189 ASN A O 1
ATOM 1368 N N . ALA A 1 190 ? -7.027 18.031 5.426 1 97.5 190 ALA A N 1
ATOM 1369 C CA . ALA A 1 190 ? -6.355 18.281 4.156 1 97.5 190 ALA A CA 1
ATOM 1370 C C . ALA A 1 190 ? -5.367 17.172 3.824 1 97.5 190 ALA A C 1
ATOM 1372 O O . ALA A 1 190 ? -5.211 16.797 2.658 1 97.5 190 ALA A O 1
ATOM 1373 N N . ASN A 1 191 ? -4.688 16.562 4.848 1 97.94 191 ASN A N 1
ATOM 1374 C CA . ASN A 1 191 ? -3.668 15.555 4.578 1 97.94 191 ASN A CA 1
ATOM 1375 C C . ASN A 1 191 ? -4.246 14.352 3.838 1 97.94 191 ASN A C 1
ATOM 1377 O O . ASN A 1 191 ? -3.734 13.961 2.787 1 97.94 191 ASN A O 1
ATOM 1381 N N . VAL A 1 192 ? -5.387 13.828 4.305 1 98.31 192 VAL A N 1
ATOM 1382 C CA . VAL A 1 192 ? -5.957 12.617 3.725 1 98.31 192 VAL A CA 1
ATOM 1383 C C . VAL A 1 192 ? -6.547 12.93 2.354 1 98.31 192 VAL A C 1
ATOM 1385 O O . VAL A 1 192 ? -6.473 12.109 1.435 1 98.31 192 VAL A O 1
ATOM 1388 N N . ALA A 1 193 ? -7.102 14.164 2.209 1 98.62 193 ALA A N 1
ATOM 1389 C CA . ALA A 1 193 ? -7.625 14.578 0.909 1 98.62 193 ALA A CA 1
ATOM 1390 C C . ALA A 1 193 ? -6.52 14.625 -0.138 1 98.62 193 ALA A C 1
ATOM 1392 O O . ALA A 1 193 ? -6.703 14.18 -1.271 1 98.62 193 ALA A O 1
ATOM 1393 N N . VAL A 1 194 ? -5.391 15.109 0.274 1 98.81 194 VAL A N 1
ATOM 1394 C CA . VAL A 1 194 ? -4.266 15.234 -0.644 1 98.81 194 VAL A CA 1
ATOM 1395 C C . VAL A 1 194 ? -3.723 13.852 -0.991 1 98.81 194 VAL A C 1
ATOM 1397 O O . VAL A 1 194 ? -3.4 13.578 -2.15 1 98.81 194 VAL A O 1
ATOM 1400 N N . ILE A 1 195 ? -3.646 12.93 -0.048 1 98.81 195 ILE A N 1
ATOM 1401 C CA . ILE A 1 195 ? -3.115 11.586 -0.266 1 98.81 195 ILE A CA 1
ATOM 1402 C C . ILE A 1 195 ? -3.971 10.852 -1.298 1 98.81 195 ILE A C 1
ATOM 1404 O O . ILE A 1 195 ? -3.449 10.336 -2.287 1 98.81 195 ILE A O 1
ATOM 1408 N N . THR A 1 196 ? -5.34 10.852 -1.076 1 98.88 196 THR A N 1
ATOM 1409 C CA . THR A 1 196 ? -6.227 10.172 -2.01 1 98.88 196 THR A CA 1
ATOM 1410 C C . THR A 1 196 ? -6.133 10.789 -3.4 1 98.88 196 THR A C 1
ATOM 1412 O O . THR A 1 196 ? -6.188 10.078 -4.406 1 98.88 196 THR A O 1
ATOM 1415 N N . SER A 1 197 ? -5.945 12.109 -3.467 1 98.88 197 SER A N 1
ATOM 1416 C CA . SER A 1 197 ? -5.887 12.82 -4.742 1 98.88 197 SER A CA 1
ATOM 1417 C C . SER A 1 197 ? -4.602 12.492 -5.496 1 98.88 197 SER A C 1
ATOM 1419 O O . SER A 1 197 ? -4.641 12.172 -6.688 1 98.88 197 SER A O 1
ATOM 1421 N N . LEU A 1 198 ? -3.459 12.5 -4.762 1 98.75 198 LEU A N 1
ATOM 1422 C CA . LEU A 1 198 ? -2.174 12.242 -5.402 1 98.75 198 LEU A CA 1
ATOM 1423 C C . LEU A 1 198 ? -2.076 10.797 -5.859 1 98.75 198 LEU A C 1
ATOM 1425 O O . LEU A 1 198 ? -1.446 10.5 -6.879 1 98.75 198 LEU A O 1
ATOM 1429 N N . ALA A 1 199 ? -2.752 9.883 -5.148 1 98.81 199 ALA A N 1
ATOM 1430 C CA . ALA A 1 199 ? -2.748 8.469 -5.52 1 98.81 199 ALA A CA 1
ATOM 1431 C C . ALA A 1 199 ? -3.605 8.227 -6.758 1 98.81 199 ALA A C 1
ATOM 1433 O O . ALA A 1 199 ? -3.363 7.277 -7.508 1 98.81 199 ALA A O 1
ATOM 1434 N N . GLY A 1 200 ? -4.574 9.031 -6.934 1 98.62 200 GLY A N 1
ATOM 1435 C CA . GLY A 1 200 ? -5.562 8.789 -7.973 1 98.62 200 GLY A CA 1
ATOM 1436 C C . GLY A 1 200 ? -5.469 9.766 -9.125 1 98.62 200 GLY A C 1
ATOM 1437 O O . GLY A 1 200 ? -4.566 9.672 -9.953 1 98.62 200 GLY A O 1
ATOM 1438 N N . ILE A 1 201 ? -6.395 10.805 -9.047 1 98.75 201 ILE A N 1
ATOM 1439 C CA . ILE A 1 201 ? -6.594 11.562 -10.281 1 98.75 201 ILE A CA 1
ATOM 1440 C C . ILE A 1 201 ? -6.27 13.031 -10.039 1 98.75 201 ILE A C 1
ATOM 1442 O O . ILE A 1 201 ? -6.648 13.898 -10.836 1 98.75 201 ILE A O 1
ATOM 1446 N N . GLY A 1 202 ? -5.613 13.344 -8.906 1 98.62 202 GLY A N 1
ATOM 1447 C CA . GLY A 1 202 ? -5.145 14.695 -8.664 1 98.62 202 GLY A CA 1
ATOM 1448 C C . GLY A 1 202 ? -6.105 15.523 -7.836 1 98.62 202 GLY A C 1
ATOM 1449 O O . GLY A 1 202 ? -7.266 15.141 -7.664 1 98.62 202 GLY A O 1
ATOM 1450 N N . LEU A 1 203 ? -5.684 16.688 -7.371 1 98.81 203 LEU A N 1
ATOM 1451 C CA . LEU A 1 203 ? -6.375 17.5 -6.379 1 98.81 203 LEU A CA 1
ATOM 1452 C C . LEU A 1 203 ? -7.594 18.172 -6.988 1 98.81 203 LEU A C 1
ATOM 1454 O O . LEU A 1 203 ? -8.578 18.438 -6.293 1 98.81 203 LEU A O 1
ATOM 1458 N N . ASP A 1 204 ? -7.551 18.422 -8.266 1 98.75 204 ASP A N 1
ATOM 1459 C CA . ASP A 1 204 ? -8.594 19.219 -8.891 1 98.75 204 ASP A CA 1
ATOM 1460 C C . ASP A 1 204 ? -9.703 18.344 -9.461 1 98.75 204 ASP A C 1
ATOM 1462 O O . ASP A 1 204 ? -10.727 18.844 -9.938 1 98.75 204 ASP A O 1
ATOM 1466 N N . ARG A 1 205 ? -9.516 16.984 -9.398 1 98.75 205 ARG A N 1
ATOM 1467 C CA . ARG A 1 205 ? -10.5 16.078 -9.977 1 98.75 205 ARG A CA 1
ATOM 1468 C C . ARG A 1 205 ? -11.078 15.148 -8.922 1 98.75 205 ARG A C 1
ATOM 1470 O O . ARG A 1 205 ? -12.148 14.562 -9.109 1 98.75 205 ARG A O 1
ATOM 1477 N N . THR A 1 206 ? -10.352 14.977 -7.824 1 98.94 206 THR A N 1
ATOM 1478 C CA . THR A 1 206 ? -10.852 14.156 -6.73 1 98.94 206 THR A CA 1
ATOM 1479 C C . THR A 1 206 ? -11.961 14.883 -5.969 1 98.94 206 THR A C 1
ATOM 1481 O O . THR A 1 206 ? -11.797 16.047 -5.582 1 98.94 206 THR A O 1
ATOM 1484 N N . ARG A 1 207 ? -13.062 14.242 -5.824 1 98.94 207 ARG A N 1
ATOM 1485 C CA . ARG A 1 207 ? -14.18 14.812 -5.074 1 98.94 207 ARG A CA 1
ATOM 1486 C C . ARG A 1 207 ? -14.078 14.469 -3.594 1 98.94 207 ARG A C 1
ATOM 1488 O O . ARG A 1 207 ? -13.875 13.305 -3.234 1 98.94 207 ARG A O 1
ATOM 1495 N N . VAL A 1 208 ? -14.188 15.461 -2.746 1 98.88 208 VAL A N 1
ATOM 1496 C CA . VAL A 1 208 ? -14.203 15.258 -1.301 1 98.88 208 VAL A CA 1
ATOM 1497 C C . VAL A 1 208 ? -15.562 15.648 -0.739 1 98.88 208 VAL A C 1
ATOM 1499 O O . VAL A 1 208 ? -16.078 16.734 -1.032 1 98.88 208 VAL A O 1
ATOM 1502 N N . THR A 1 209 ? -16.141 14.75 -0.03 1 98.88 209 THR A N 1
ATOM 1503 C CA . THR A 1 209 ? -17.422 14.953 0.642 1 98.88 209 THR A CA 1
ATOM 1504 C C . THR A 1 209 ? -17.25 14.883 2.156 1 98.88 209 THR A C 1
ATOM 1506 O O . THR A 1 209 ? -16.75 13.891 2.686 1 98.88 209 THR A O 1
ATOM 1509 N N . LEU A 1 210 ? -17.609 15.969 2.838 1 98.69 210 LEU A N 1
ATOM 1510 C CA . LEU A 1 210 ? -17.531 16.016 4.293 1 98.69 210 LEU A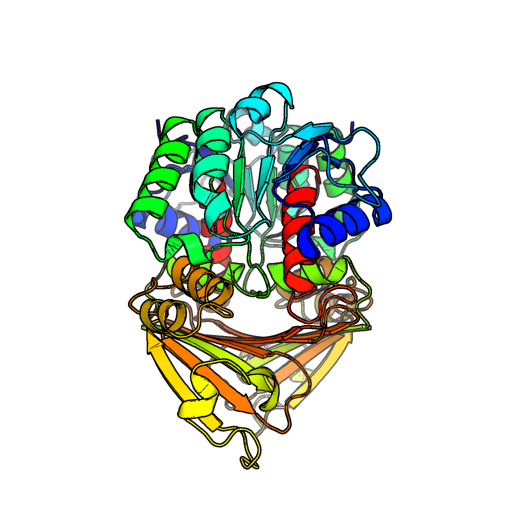 CA 1
ATOM 1511 C C . LEU A 1 210 ? -18.906 15.805 4.918 1 98.69 210 LEU A C 1
ATOM 1513 O O . LEU A 1 210 ? -19.891 16.422 4.488 1 98.69 210 LEU A O 1
ATOM 1517 N N . VAL A 1 211 ? -18.969 14.922 5.867 1 98.56 211 VAL A N 1
ATOM 1518 C CA . VAL A 1 211 ? -20.234 14.477 6.43 1 98.56 211 VAL A CA 1
ATOM 1519 C C . VAL A 1 211 ? -20.203 14.617 7.949 1 98.56 211 VAL A C 1
ATOM 1521 O O . VAL A 1 211 ? -19.281 14.133 8.602 1 98.56 211 VAL A O 1
ATOM 1524 N N . ALA A 1 212 ? -21.172 15.297 8.492 1 98.19 212 ALA A N 1
ATOM 1525 C CA . ALA A 1 212 ? -21.438 15.273 9.93 1 98.19 212 ALA A CA 1
ATOM 1526 C C . ALA A 1 212 ? -22.469 14.219 10.281 1 98.19 212 ALA A C 1
ATOM 1528 O O . ALA A 1 212 ? -23.625 14.297 9.836 1 98.19 212 ALA A O 1
ATOM 1529 N N . ASP A 1 213 ? -22.078 13.258 11.047 1 97.69 213 ASP A N 1
ATOM 1530 C CA . ASP A 1 213 ? -22.969 12.148 11.398 1 97.69 213 ASP A CA 1
ATOM 1531 C C . ASP A 1 213 ? -23.141 12.047 12.914 1 97.69 213 ASP A C 1
ATOM 1533 O O . ASP A 1 213 ? -22.219 11.648 13.617 1 97.69 213 ASP A O 1
ATOM 1537 N N . PRO A 1 214 ? -24.312 12.336 13.492 1 96.44 214 PRO A N 1
ATOM 1538 C CA . PRO A 1 214 ? -24.516 12.266 14.938 1 96.44 214 PRO A CA 1
ATOM 1539 C C . PRO A 1 214 ? -24.406 10.844 15.484 1 96.44 214 PRO A C 1
ATOM 1541 O O . PRO A 1 214 ? -24.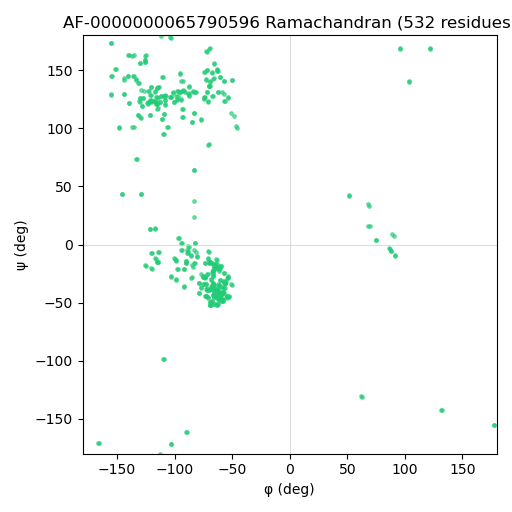203 10.648 16.688 1 96.44 214 PRO A O 1
ATOM 1544 N N . ALA A 1 215 ? -24.531 9.883 14.656 1 95.94 215 ALA A N 1
ATOM 1545 C CA . ALA A 1 215 ? -24.484 8.492 15.094 1 95.94 215 ALA A CA 1
ATOM 1546 C C . ALA A 1 215 ? -23.047 7.957 15.047 1 95.94 215 ALA A C 1
ATOM 1548 O O . ALA A 1 215 ? -22.75 6.895 15.602 1 95.94 215 ALA A O 1
ATOM 1549 N N . ALA A 1 216 ? -22.141 8.719 14.336 1 94.12 216 ALA A N 1
ATOM 1550 C CA . ALA A 1 216 ? -20.766 8.266 14.211 1 94.12 216 ALA A CA 1
ATOM 1551 C C . ALA A 1 216 ? -20.031 8.367 15.547 1 94.12 216 ALA A C 1
ATOM 1553 O O . ALA A 1 216 ? -20.203 9.336 16.281 1 94.12 216 ALA A O 1
ATOM 1554 N N . ARG A 1 217 ? -19.281 7.32 15.852 1 90.81 217 ARG A N 1
ATOM 1555 C CA . ARG A 1 217 ? -18.484 7.324 17.078 1 90.81 217 ARG A CA 1
ATOM 1556 C C . ARG A 1 217 ? -17.016 7.59 16.781 1 90.81 217 ARG A C 1
ATOM 1558 O O . ARG A 1 217 ? -16.281 8.094 17.625 1 90.81 217 ARG A O 1
ATOM 1565 N N . LEU A 1 218 ? -16.609 7.188 15.523 1 91.19 218 LEU A N 1
ATOM 1566 C CA . LEU A 1 218 ? -15.219 7.34 15.086 1 91.19 218 LEU A CA 1
ATOM 1567 C C . LEU A 1 218 ? -15.148 8.117 13.773 1 91.19 218 LEU A C 1
ATOM 1569 O O . LEU A 1 218 ? -16.141 8.234 13.062 1 91.19 218 LEU A O 1
ATOM 1573 N N . ASN A 1 219 ? -13.945 8.68 13.562 1 92.69 219 ASN A N 1
ATOM 1574 C CA . ASN A 1 219 ? -13.68 9.242 12.242 1 92.69 219 ASN A CA 1
ATOM 1575 C C . ASN A 1 219 ? -13.617 8.148 11.172 1 92.69 219 ASN A C 1
ATOM 1577 O O . ASN A 1 219 ? -12.93 7.145 11.352 1 92.69 219 ASN A O 1
ATOM 1581 N N . THR A 1 220 ? -14.398 8.383 10.148 1 96.69 220 THR A N 1
ATOM 1582 C CA . THR A 1 220 ? -14.469 7.387 9.094 1 96.69 220 THR A CA 1
ATOM 1583 C C . THR A 1 220 ? -14.039 7.984 7.754 1 96.69 220 THR A C 1
ATOM 1585 O O . THR A 1 220 ? -14.406 9.109 7.426 1 96.69 220 THR A O 1
ATOM 1588 N N . HIS A 1 221 ? -13.242 7.266 7.031 1 98.31 221 HIS A N 1
ATOM 1589 C CA . HIS A 1 221 ? -12.891 7.582 5.652 1 98.31 221 HIS A CA 1
ATOM 1590 C C . HIS A 1 221 ? -13.484 6.566 4.684 1 98.31 221 HIS A C 1
ATOM 1592 O O . HIS A 1 221 ? -13.32 5.355 4.867 1 98.31 221 HIS A O 1
ATOM 1598 N N . GLU A 1 222 ? -14.148 7.047 3.725 1 98.69 222 GLU A N 1
ATOM 1599 C CA . GLU A 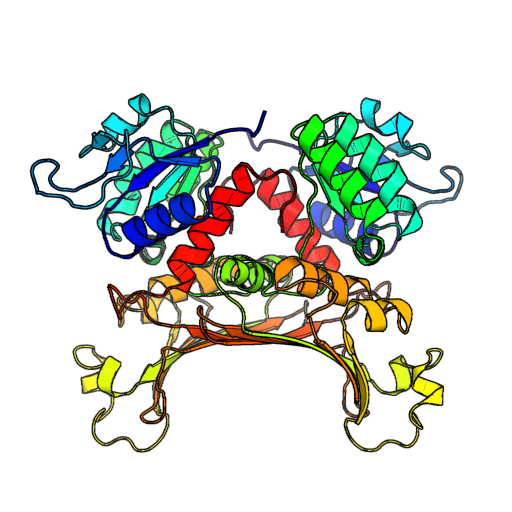1 222 ? -14.656 6.215 2.637 1 98.69 222 GLU A CA 1
ATOM 1600 C C . GLU A 1 222 ? -14.102 6.672 1.29 1 98.69 222 GLU A C 1
ATOM 1602 O O . GLU A 1 222 ? -14.242 7.84 0.922 1 98.69 222 GLU A O 1
ATOM 1607 N N . ILE A 1 223 ? -13.445 5.781 0.575 1 98.94 223 ILE A N 1
ATOM 1608 C CA . ILE A 1 223 ? -12.891 6.082 -0.74 1 98.94 223 ILE A CA 1
ATOM 1609 C C . ILE A 1 223 ? -13.586 5.234 -1.801 1 98.94 223 ILE A C 1
ATOM 1611 O O . ILE A 1 223 ? -13.633 4.008 -1.694 1 98.94 223 ILE A O 1
ATOM 1615 N N . ILE A 1 224 ? -14.18 5.859 -2.742 1 98.88 224 ILE A N 1
ATOM 1616 C CA . ILE A 1 224 ? -14.828 5.195 -3.865 1 98.88 224 ILE A CA 1
ATOM 1617 C C . ILE A 1 224 ? -14.156 5.605 -5.172 1 98.88 224 ILE A C 1
ATOM 1619 O O . ILE A 1 224 ? -14.016 6.797 -5.461 1 98.88 224 ILE A O 1
ATOM 1623 N N . ALA A 1 225 ? -13.68 4.68 -5.93 1 98.81 225 ALA A N 1
ATOM 1624 C CA . ALA A 1 225 ? -13.055 4.953 -7.223 1 98.81 225 ALA A CA 1
ATOM 1625 C C . ALA A 1 225 ? -13.539 3.971 -8.281 1 98.81 225 ALA A C 1
ATOM 1627 O O . ALA A 1 225 ? -13.828 2.811 -7.98 1 98.81 225 ALA A O 1
ATOM 1628 N N . GLU A 1 226 ? -13.68 4.43 -9.484 1 98.25 226 GLU A N 1
ATOM 1629 C CA . GLU A 1 226 ? -14.102 3.621 -10.625 1 98.25 226 GLU A CA 1
ATOM 1630 C C . GLU A 1 226 ? -13.336 4 -11.891 1 98.25 226 GLU A C 1
ATOM 1632 O O . GLU A 1 226 ? -13.023 5.176 -12.102 1 98.25 226 GLU A O 1
ATOM 1637 N N . GLY A 1 227 ? -13.078 3.064 -12.672 1 97.25 227 GLY A N 1
ATOM 1638 C CA . GLY A 1 227 ? -12.383 3.254 -13.938 1 97.25 227 GLY A CA 1
ATOM 1639 C C . GLY A 1 227 ? -12.133 1.956 -14.68 1 97.25 227 GLY A C 1
ATOM 1640 O O . GLY A 1 227 ? -12.867 0.98 -14.5 1 97.25 227 GLY A O 1
ATOM 1641 N N . ASP A 1 228 ? -11.156 1.902 -15.516 1 95.81 228 ASP A N 1
ATOM 1642 C CA . ASP A 1 228 ? -10.883 0.749 -16.359 1 95.81 228 ASP A CA 1
ATOM 1643 C C . ASP A 1 228 ? -10.445 -0.455 -15.531 1 95.81 228 ASP A C 1
ATOM 1645 O O . ASP A 1 228 ? -10.625 -1.602 -15.945 1 95.81 228 ASP A O 1
ATOM 1649 N N . PHE A 1 229 ? -9.961 -0.188 -14.352 1 95.88 229 PHE A N 1
ATOM 1650 C CA . PHE A 1 229 ? -9.508 -1.266 -13.484 1 95.88 229 PHE A CA 1
ATOM 1651 C C . PHE A 1 229 ? -10.695 -2 -12.867 1 95.88 229 PHE A C 1
ATOM 1653 O O . PHE A 1 229 ? -10.578 -3.164 -12.477 1 95.88 229 PHE A O 1
ATOM 1660 N N . GLY A 1 230 ? -11.773 -1.312 -12.711 1 96.19 230 GLY A N 1
ATOM 1661 C CA . GLY A 1 230 ? -12.945 -1.771 -11.984 1 96.19 230 GLY A CA 1
ATOM 1662 C C . GLY A 1 230 ? -13.469 -0.75 -10.992 1 96.19 230 GLY A C 1
ATOM 1663 O O . GLY A 1 230 ? -13.602 0.43 -11.328 1 96.19 230 GLY A O 1
ATOM 1664 N N . ARG A 1 231 ? -13.898 -1.226 -9.914 1 97.44 231 ARG A N 1
ATOM 1665 C CA . ARG A 1 231 ? -14.414 -0.361 -8.859 1 97.44 231 ARG A CA 1
ATOM 1666 C C . ARG A 1 231 ? -13.852 -0.756 -7.496 1 97.44 231 ARG A C 1
ATOM 1668 O O . ARG A 1 231 ? -13.68 -1.942 -7.211 1 97.44 231 ARG A O 1
ATOM 1675 N N . MET A 1 232 ? -13.562 0.235 -6.672 1 98.5 232 MET A N 1
ATOM 1676 C CA . MET A 1 232 ? -13.18 -0.028 -5.289 1 98.5 232 MET A CA 1
ATOM 1677 C C . MET A 1 232 ? -13.977 0.85 -4.328 1 98.5 232 MET A C 1
ATOM 1679 O O . MET A 1 232 ? -14.32 1.987 -4.656 1 98.5 232 MET A O 1
ATOM 1683 N N . HIS A 1 233 ? -14.375 0.325 -3.289 1 98.75 233 HIS A N 1
ATOM 1684 C CA . HIS A 1 233 ? -15.039 0.975 -2.162 1 98.75 233 HIS A CA 1
ATOM 1685 C C . HIS A 1 233 ? -14.367 0.608 -0.843 1 98.75 233 HIS A C 1
ATOM 1687 O O . HIS A 1 233 ? -14.508 -0.52 -0.365 1 98.75 233 HIS A O 1
ATOM 1693 N N . LEU A 1 234 ? -13.688 1.591 -0.269 1 98.81 234 LEU A N 1
ATOM 1694 C CA . LEU A 1 234 ? -12.867 1.372 0.915 1 98.81 234 LEU A CA 1
ATOM 1695 C C . LEU A 1 234 ? -13.391 2.174 2.1 1 98.81 234 LEU A C 1
ATOM 1697 O O . LEU A 1 234 ? -13.695 3.363 1.967 1 98.81 234 LEU A O 1
ATOM 1701 N N . ARG A 1 235 ? -13.531 1.562 3.199 1 98.69 235 ARG A N 1
ATOM 1702 C CA . ARG A 1 235 ? -14.016 2.23 4.402 1 98.69 235 ARG A CA 1
ATOM 1703 C C . ARG A 1 235 ? -13.102 1.947 5.59 1 98.69 235 ARG A C 1
ATOM 1705 O O . ARG A 1 235 ? -12.805 0.788 5.895 1 98.69 235 ARG A O 1
ATOM 1712 N N . PHE A 1 236 ? -12.633 2.988 6.238 1 98.06 236 PHE A N 1
ATOM 1713 C CA . PHE A 1 236 ? -11.766 2.902 7.402 1 98.06 236 PHE A CA 1
ATOM 1714 C C . PHE A 1 236 ? -12.375 3.645 8.586 1 98.06 236 PHE A C 1
ATOM 1716 O O . PHE A 1 236 ? -12.695 4.828 8.484 1 98.06 236 PHE A O 1
ATOM 1723 N N . GLU A 1 237 ? -12.594 2.979 9.656 1 96.69 237 GLU A N 1
ATOM 1724 C CA . GLU A 1 237 ? -12.938 3.561 10.953 1 96.69 237 GLU A CA 1
ATOM 1725 C C . GLU A 1 237 ? -11.758 3.488 11.914 1 96.69 237 GLU A C 1
ATOM 1727 O O . GLU A 1 237 ? -11.516 2.449 12.531 1 96.69 237 GLU A O 1
ATOM 1732 N N . ASN A 1 238 ? -11.07 4.551 12.094 1 91.62 238 ASN A N 1
ATOM 1733 C CA . ASN A 1 238 ? -9.773 4.551 12.766 1 91.62 238 ASN A CA 1
ATOM 1734 C C . ASN A 1 238 ? -9.922 4.828 14.258 1 91.62 238 ASN A C 1
ATOM 1736 O O . ASN A 1 238 ? -10.648 5.738 14.656 1 91.62 238 ASN A O 1
ATOM 1740 N N . GLY A 1 239 ? -9.266 4.039 15 1 84.88 239 GLY A N 1
ATOM 1741 C CA . GLY A 1 239 ? -9.133 4.383 16.406 1 84.88 239 GLY A CA 1
ATOM 1742 C C . GLY A 1 239 ? -8.242 5.59 16.656 1 84.88 239 GLY A C 1
ATOM 1743 O O . GLY A 1 239 ? -7.281 5.816 15.922 1 84.88 239 GLY A O 1
ATOM 1744 N N . PRO A 1 240 ? -8.703 6.434 17.641 1 79.38 240 PRO A N 1
ATOM 1745 C CA . PRO A 1 240 ? -7.859 7.59 17.953 1 79.38 240 PRO A CA 1
ATOM 1746 C C . PRO A 1 240 ? -6.535 7.191 18.609 1 79.38 240 PRO A C 1
ATOM 1748 O O . PRO A 1 240 ? -6.418 6.098 19.156 1 79.38 240 PRO A O 1
ATOM 1751 N N . LEU A 1 241 ? -5.527 7.977 18.344 1 81.44 241 LEU A N 1
ATOM 1752 C CA . LEU A 1 241 ? -4.352 7.836 19.188 1 81.44 241 LEU A CA 1
ATOM 1753 C C . LEU A 1 241 ? -4.684 8.164 20.641 1 81.44 241 LEU A C 1
ATOM 1755 O O . LEU A 1 241 ? -5.352 9.164 20.922 1 81.44 241 LEU A O 1
ATOM 1759 N N . ALA A 1 242 ? -4.289 7.332 21.516 1 71.88 242 ALA A N 1
ATOM 1760 C CA . ALA A 1 242 ? -4.594 7.523 22.938 1 71.88 242 ALA A CA 1
ATOM 1761 C C . ALA A 1 242 ? -4.098 8.883 23.422 1 71.88 242 ALA A C 1
ATOM 1763 O O . ALA A 1 242 ? -4.754 9.531 24.25 1 71.88 242 ALA A O 1
ATOM 1764 N N . THR A 1 243 ? -2.998 9.336 22.812 1 73.69 243 THR A N 1
ATOM 1765 C CA . THR A 1 243 ? -2.352 10.539 23.312 1 73.69 243 THR A CA 1
ATOM 1766 C C . THR A 1 243 ? -2.889 11.773 22.594 1 73.69 243 THR A C 1
ATOM 1768 O O . THR A 1 243 ? -2.67 12.906 23.047 1 73.69 243 THR A O 1
ATOM 1771 N N . ASN A 1 244 ? -3.453 11.617 21.453 1 75.69 244 ASN A N 1
ATOM 1772 C CA . ASN A 1 244 ? -4.027 12.703 20.672 1 75.69 244 ASN A CA 1
ATOM 1773 C C . ASN A 1 244 ? -5.223 12.227 19.844 1 75.69 244 ASN A C 1
ATOM 1775 O O . ASN A 1 244 ? -5.059 11.68 18.75 1 75.69 244 ASN A O 1
ATOM 1779 N N . PRO A 1 245 ? -6.367 12.547 20.391 1 70.31 245 PRO A N 1
ATOM 1780 C CA . PRO A 1 245 ? -7.559 12.016 19.734 1 70.31 245 PRO A CA 1
ATOM 1781 C C . PRO A 1 245 ? -7.738 12.547 18.312 1 70.31 245 PRO A C 1
ATOM 1783 O O . PRO A 1 245 ? -8.523 11.992 17.531 1 70.31 245 PRO A O 1
ATOM 1786 N N . LYS A 1 246 ? -6.973 13.602 17.969 1 70 246 LYS A N 1
ATOM 1787 C CA . LYS A 1 246 ? -7.113 14.18 16.625 1 70 246 LYS A CA 1
ATOM 1788 C C . LYS A 1 246 ? -6.246 13.438 15.617 1 70 246 LYS A C 1
ATOM 1790 O O . LYS A 1 246 ? -6.387 13.641 14.406 1 70 246 LYS A O 1
ATOM 1795 N N . SER A 1 247 ? -5.406 12.578 16.109 1 77.25 247 SER A N 1
ATOM 1796 C CA . SER A 1 247 ? -4.492 11.859 15.227 1 77.25 247 SER A CA 1
ATOM 1797 C C . SER A 1 247 ? -4.855 10.383 15.141 1 77.25 247 SER A C 1
ATOM 1799 O O . SER A 1 247 ? -5.395 9.812 16.094 1 77.25 247 SER A O 1
ATOM 1801 N N . SER A 1 248 ? -4.668 9.906 14.008 1 87.19 248 SER A N 1
ATOM 1802 C CA . SER A 1 248 ? -5.086 8.531 13.734 1 87.19 248 SER A CA 1
ATOM 1803 C C . SER A 1 248 ? -3.959 7.543 14.008 1 87.19 248 SER A C 1
ATOM 1805 O O . SER A 1 248 ? -2.811 7.785 13.625 1 87.19 248 SER A O 1
ATOM 1807 N N . GLU A 1 249 ? -4.273 6.488 14.742 1 93.69 249 GLU A N 1
ATOM 1808 C CA . GLU A 1 249 ? -3.367 5.363 14.953 1 93.69 249 GLU A CA 1
ATOM 1809 C C . GLU A 1 249 ? -2.811 4.848 13.625 1 93.69 249 GLU A C 1
ATOM 1811 O O . GLU A 1 249 ? -1.631 4.5 13.539 1 93.69 249 GLU A O 1
ATOM 1816 N N . MET A 1 250 ? -3.609 4.902 12.602 1 96.31 250 MET A N 1
ATOM 1817 C CA . MET A 1 250 ? -3.242 4.352 11.297 1 96.31 250 MET A CA 1
ATOM 1818 C C . MET A 1 250 ? -2.098 5.145 10.68 1 96.31 250 MET A C 1
ATOM 1820 O O . MET A 1 250 ? -1.253 4.582 9.984 1 96.31 250 MET A O 1
ATOM 1824 N N . THR A 1 251 ? -2.041 6.469 10.945 1 97 251 THR A N 1
ATOM 1825 C CA . THR A 1 251 ? -0.94 7.27 10.422 1 97 251 THR A CA 1
ATOM 1826 C C . THR A 1 251 ? 0.399 6.75 10.938 1 97 251 THR A C 1
ATOM 1828 O O . THR A 1 251 ? 1.323 6.516 10.156 1 97 251 THR A O 1
ATOM 1831 N N . ALA A 1 252 ? 0.465 6.496 12.234 1 97.5 252 ALA A N 1
ATOM 1832 C CA . ALA A 1 252 ? 1.695 5.98 12.828 1 97.5 252 ALA A CA 1
ATOM 1833 C C . ALA A 1 252 ? 2.008 4.578 12.32 1 97.5 252 ALA A C 1
ATOM 1835 O O . ALA A 1 252 ? 3.158 4.27 12 1 97.5 252 ALA A O 1
ATOM 1836 N N . LEU A 1 253 ? 0.991 3.744 12.211 1 98.19 253 LEU A N 1
ATOM 1837 C CA . LEU A 1 253 ? 1.176 2.365 11.781 1 98.19 253 LEU A CA 1
ATOM 1838 C C . LEU A 1 253 ? 1.712 2.311 10.352 1 98.19 253 LEU A C 1
ATOM 1840 O O . LEU A 1 253 ? 2.604 1.514 10.047 1 98.19 253 LEU A O 1
ATOM 1844 N N . ASN A 1 254 ? 1.148 3.168 9.469 1 98.56 254 ASN A N 1
ATOM 1845 C CA . ASN A 1 254 ? 1.606 3.195 8.086 1 98.56 254 ASN A CA 1
ATOM 1846 C C . ASN A 1 254 ? 3.045 3.693 7.977 1 98.56 254 ASN A C 1
ATOM 1848 O O . ASN A 1 254 ? 3.801 3.24 7.117 1 98.56 254 ASN A O 1
ATOM 1852 N N . LEU A 1 255 ? 3.439 4.641 8.836 1 98.69 255 LEU A N 1
ATOM 1853 C CA . LEU A 1 255 ? 4.824 5.098 8.859 1 98.69 255 LEU A CA 1
ATOM 1854 C C . LEU A 1 255 ? 5.754 3.984 9.344 1 98.69 255 LEU A C 1
ATOM 1856 O O . LEU A 1 255 ? 6.816 3.764 8.758 1 98.69 255 LEU A O 1
ATOM 1860 N N . VAL A 1 256 ? 5.355 3.266 10.391 1 98.69 256 VAL A N 1
ATOM 1861 C CA . VAL A 1 256 ? 6.168 2.178 10.922 1 98.69 256 VAL A CA 1
ATOM 1862 C C . VAL A 1 256 ? 6.336 1.092 9.859 1 98.69 256 VAL A C 1
ATOM 1864 O O . VAL A 1 256 ? 7.438 0.571 9.672 1 98.69 256 VAL A O 1
ATOM 1867 N N . ARG A 1 257 ? 5.258 0.778 9.164 1 98.5 257 ARG A N 1
ATOM 1868 C CA . ARG A 1 257 ? 5.344 -0.2 8.078 1 98.5 257 ARG A CA 1
ATOM 1869 C C . ARG A 1 257 ? 6.352 0.239 7.023 1 98.5 257 ARG A C 1
ATOM 1871 O O . ARG A 1 257 ? 7.172 -0.562 6.57 1 98.5 257 ARG A O 1
ATOM 1878 N N . ALA A 1 258 ? 6.223 1.513 6.602 1 98.19 258 ALA A N 1
ATOM 1879 C CA . ALA A 1 258 ? 7.133 2.047 5.586 1 98.19 258 ALA A CA 1
ATOM 1880 C C . ALA A 1 258 ? 8.586 1.946 6.047 1 98.19 258 ALA A C 1
ATOM 1882 O O . ALA A 1 258 ? 9.461 1.578 5.262 1 98.19 258 ALA A O 1
ATOM 1883 N N . ILE A 1 259 ? 8.852 2.232 7.309 1 98.38 259 ILE A N 1
ATOM 1884 C CA . ILE A 1 259 ? 10.188 2.213 7.891 1 98.38 259 ILE A CA 1
ATOM 1885 C C . ILE A 1 259 ? 10.695 0.774 7.973 1 98.38 259 ILE A C 1
ATOM 1887 O O . ILE A 1 259 ? 11.797 0.47 7.508 1 98.38 259 ILE A O 1
ATOM 1891 N N . GLU A 1 260 ? 9.906 -0.143 8.5 1 97.88 260 GLU A N 1
ATOM 1892 C CA . GLU A 1 260 ? 10.32 -1.526 8.711 1 97.88 260 GLU A CA 1
ATOM 1893 C C . GLU A 1 260 ? 10.562 -2.244 7.387 1 97.88 260 GLU A C 1
ATOM 1895 O O . GLU A 1 260 ? 11.438 -3.102 7.289 1 97.88 260 GLU A O 1
ATOM 1900 N N . ASN A 1 261 ? 9.781 -1.909 6.371 1 97.19 261 ASN A N 1
ATOM 1901 C CA . ASN A 1 261 ? 9.93 -2.551 5.066 1 97.19 261 ASN A CA 1
ATOM 1902 C C . ASN A 1 261 ? 11.273 -2.221 4.426 1 97.19 261 ASN A C 1
ATOM 1904 O O . ASN A 1 261 ? 11.719 -2.916 3.514 1 97.19 261 ASN A O 1
ATOM 1908 N N . ARG A 1 262 ? 11.906 -1.145 4.871 1 96.44 262 ARG A N 1
ATOM 1909 C CA . ARG A 1 262 ? 13.211 -0.769 4.32 1 96.44 262 ARG A CA 1
ATOM 1910 C C . ARG A 1 262 ? 14.297 -1.735 4.777 1 96.44 262 ARG A C 1
ATOM 1912 O O . ARG A 1 262 ? 15.281 -1.945 4.066 1 96.44 262 ARG A O 1
ATOM 1919 N N . VAL A 1 263 ? 14.055 -2.389 5.945 1 96.25 263 VAL A N 1
ATOM 1920 C CA . VAL A 1 263 ? 15.133 -3.205 6.504 1 96.25 263 VAL A CA 1
ATOM 1921 C C . VAL A 1 263 ? 14.719 -4.676 6.504 1 96.25 263 VAL A C 1
ATOM 1923 O O . VAL A 1 263 ? 15.562 -5.562 6.641 1 96.25 263 VAL A O 1
ATOM 1926 N N . ALA A 1 264 ? 13.391 -4.957 6.324 1 96.44 264 ALA A N 1
ATOM 1927 C CA . ALA A 1 264 ? 12.898 -6.332 6.312 1 96.44 264 ALA A CA 1
ATOM 1928 C C . ALA A 1 264 ? 13.312 -7.051 5.031 1 96.44 264 ALA A C 1
ATOM 1930 O O . ALA A 1 264 ? 13.484 -6.422 3.982 1 96.44 264 ALA A O 1
ATOM 1931 N N . THR A 1 265 ? 13.484 -8.375 5.129 1 97.62 265 THR A N 1
ATOM 1932 C CA . THR A 1 265 ? 13.82 -9.18 3.959 1 97.62 265 THR A CA 1
ATOM 1933 C C . THR A 1 265 ? 12.578 -9.859 3.395 1 97.62 265 THR A C 1
ATOM 1935 O O . THR A 1 265 ? 12.602 -10.398 2.285 1 97.62 265 THR A O 1
ATOM 1938 N N . THR A 1 266 ? 11.5 -9.906 4.07 1 98 266 THR A N 1
ATOM 1939 C CA . THR A 1 266 ? 10.172 -10.242 3.576 1 98 266 THR A CA 1
ATOM 1940 C C . THR A 1 266 ? 9.234 -9.047 3.684 1 98 266 THR A C 1
ATOM 1942 O O . THR A 1 266 ? 8.992 -8.539 4.781 1 98 266 THR A O 1
ATOM 1945 N N . VAL A 1 267 ? 8.789 -8.602 2.568 1 98.06 267 VAL A N 1
ATOM 1946 C CA . VAL A 1 267 ? 8.078 -7.324 2.549 1 98.06 267 VAL A CA 1
ATOM 1947 C C . VAL A 1 267 ? 6.664 -7.527 2.014 1 98.06 267 VAL A C 1
ATOM 1949 O O . VAL A 1 267 ? 6.473 -8.148 0.965 1 98.06 267 VAL A O 1
ATOM 1952 N N . ILE A 1 268 ? 5.711 -7.137 2.758 1 97.62 268 ILE A N 1
ATOM 1953 C CA . ILE A 1 268 ? 4.309 -7.121 2.359 1 97.62 268 ILE A CA 1
ATOM 1954 C C . ILE A 1 268 ? 3.676 -5.785 2.744 1 97.62 268 ILE A C 1
ATOM 1956 O O . ILE A 1 268 ? 4.016 -5.207 3.781 1 97.62 268 ILE A O 1
ATOM 1960 N N . MET B 1 1 ? 19.781 11.383 -13.648 1 41.28 1 MET B N 1
ATOM 1961 C CA . MET B 1 1 ? 19.609 10.344 -14.656 1 41.28 1 MET B CA 1
ATOM 1962 C C . MET B 1 1 ? 18.578 9.312 -14.219 1 41.28 1 MET B C 1
ATOM 1964 O O . MET B 1 1 ? 18.547 8.938 -13.047 1 41.28 1 MET B O 1
ATOM 1968 N N . SER B 1 2 ? 17.453 9.312 -14.844 1 53.5 2 SER B N 1
ATOM 1969 C CA . SER B 1 2 ? 16.406 8.398 -14.414 1 53.5 2 SER B CA 1
ATOM 1970 C C . SER B 1 2 ? 16.953 6.992 -14.18 1 53.5 2 SER B C 1
ATOM 1972 O O . SER B 1 2 ? 17.672 6.449 -15.031 1 53.5 2 SER B O 1
ATOM 1974 N N . VAL B 1 3 ? 17.188 6.637 -12.93 1 62.66 3 VAL B N 1
ATOM 1975 C CA . VAL B 1 3 ? 17.781 5.336 -12.625 1 62.66 3 VAL B CA 1
ATOM 1976 C C . VAL B 1 3 ? 17 4.238 -13.344 1 62.66 3 VAL B C 1
ATOM 1978 O O . VAL B 1 3 ? 15.766 4.223 -13.32 1 62.66 3 VAL B O 1
ATOM 1981 N N . SER B 1 4 ? 17.672 3.586 -14.336 1 81.06 4 SER B N 1
ATOM 1982 C CA . SER B 1 4 ? 17.109 2.436 -15.047 1 81.06 4 SER B CA 1
ATOM 1983 C C . SER B 1 4 ? 17.344 1.145 -14.266 1 81.06 4 SER B C 1
ATOM 1985 O O . SER B 1 4 ? 18.297 1.041 -13.5 1 81.06 4 SER B O 1
ATOM 1987 N N . GLU B 1 5 ? 16.312 0.378 -14.117 1 94.5 5 GLU B N 1
ATOM 1988 C CA . GLU B 1 5 ? 16.406 -0.933 -13.484 1 94.5 5 GLU B CA 1
ATOM 1989 C C . GLU B 1 5 ? 16.109 -2.051 -14.477 1 94.5 5 GLU B C 1
ATOM 1991 O O . GLU B 1 5 ? 15.25 -1.905 -15.344 1 94.5 5 GLU B O 1
ATOM 1996 N N . THR B 1 6 ? 16.922 -3.109 -14.461 1 96.88 6 THR B N 1
ATOM 1997 C CA . THR B 1 6 ? 16.656 -4.309 -15.25 1 96.88 6 THR B CA 1
ATOM 1998 C C . THR B 1 6 ? 15.93 -5.355 -14.406 1 96.88 6 THR B C 1
ATOM 2000 O O . THR B 1 6 ? 16.312 -5.625 -13.266 1 96.88 6 THR B O 1
ATOM 2003 N N . ILE B 1 7 ? 14.844 -5.898 -14.977 1 98.56 7 ILE B N 1
ATOM 2004 C CA . I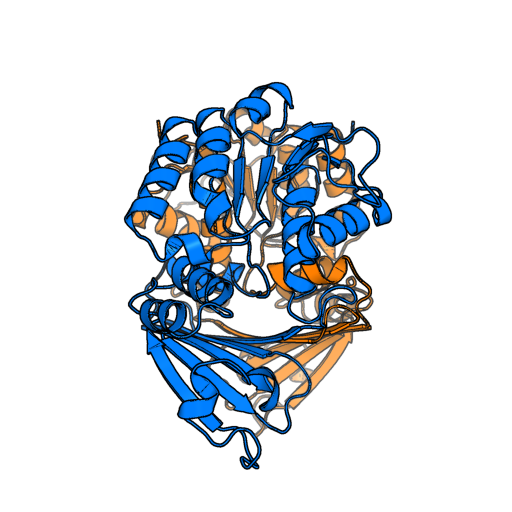LE B 1 7 ? 14.102 -6.922 -14.25 1 98.56 7 ILE B CA 1
ATOM 2005 C C . ILE B 1 7 ? 13.977 -8.18 -15.109 1 98.56 7 ILE B C 1
ATOM 2007 O O . ILE B 1 7 ? 14.25 -8.141 -16.312 1 98.56 7 ILE B O 1
ATOM 2011 N N . VAL B 1 8 ? 13.656 -9.289 -14.492 1 98.69 8 VAL B N 1
ATOM 2012 C CA . VAL B 1 8 ? 13.305 -10.531 -15.172 1 98.69 8 VAL B CA 1
ATOM 2013 C C . VAL B 1 8 ? 11.852 -10.891 -14.867 1 98.69 8 VAL B C 1
ATOM 2015 O O . VAL B 1 8 ? 11.398 -10.766 -13.727 1 98.69 8 VAL B O 1
ATOM 2018 N N . LEU B 1 9 ? 11.133 -11.273 -15.891 1 98.56 9 LEU B N 1
ATOM 2019 C CA . LEU B 1 9 ? 9.797 -11.828 -15.719 1 98.56 9 LEU B CA 1
ATOM 2020 C C . LEU B 1 9 ? 9.82 -13.344 -15.812 1 98.56 9 LEU B C 1
ATOM 2022 O O . LEU B 1 9 ? 10.344 -13.906 -16.781 1 98.56 9 LEU B O 1
ATOM 2026 N N . VAL B 1 10 ? 9.352 -14.008 -14.773 1 98.62 10 VAL B N 1
ATOM 2027 C CA . VAL B 1 10 ? 9.172 -15.453 -14.82 1 98.62 10 VAL B CA 1
ATOM 2028 C C . VAL B 1 10 ? 7.75 -15.789 -15.258 1 98.62 10 VAL B C 1
ATOM 2030 O O . VAL B 1 10 ? 6.809 -15.641 -14.477 1 98.62 10 VAL B O 1
ATOM 2033 N N . GLY B 1 11 ? 7.613 -16.297 -16.438 1 97.19 11 GLY B N 1
ATOM 2034 C CA . GLY B 1 11 ? 6.312 -16.531 -17.047 1 97.19 11 GLY B CA 1
ATOM 2035 C C . GLY B 1 11 ? 5.957 -15.5 -18.109 1 97.19 11 GLY B C 1
ATOM 2036 O O . GLY B 1 11 ? 6.219 -14.305 -17.938 1 97.19 11 GLY B O 1
ATOM 2037 N N . TRP B 1 12 ? 5.383 -15.93 -19.172 1 96.44 12 TRP B N 1
ATOM 2038 C CA . TRP B 1 12 ? 4.93 -15.07 -20.266 1 96.44 12 TRP B CA 1
ATOM 2039 C C . TRP B 1 12 ? 3.479 -15.359 -20.625 1 96.44 12 TRP B C 1
ATOM 2041 O O . TRP B 1 12 ? 3.15 -15.578 -21.781 1 96.44 12 TRP B O 1
ATOM 2051 N N . GLY B 1 13 ? 2.75 -15.492 -19.547 1 94 13 GLY B N 1
ATOM 2052 C CA . GLY B 1 13 ? 1.307 -15.602 -19.688 1 94 13 GLY B CA 1
ATOM 2053 C C . GLY B 1 13 ? 0.605 -14.258 -19.656 1 94 13 GLY B C 1
ATOM 2054 O O . GLY B 1 13 ? 1.214 -13.227 -19.953 1 94 13 GLY B O 1
ATOM 2055 N N . ALA B 1 14 ? -0.694 -14.266 -19.391 1 94 14 ALA B N 1
ATOM 2056 C CA . ALA B 1 14 ? -1.547 -13.078 -19.438 1 94 14 ALA B CA 1
ATOM 2057 C C . ALA B 1 14 ? -0.997 -11.969 -18.531 1 94 14 ALA B C 1
ATOM 2059 O O . ALA B 1 14 ? -0.884 -10.82 -18.969 1 94 14 ALA B O 1
ATOM 2060 N N . ILE B 1 15 ? -0.604 -12.328 -17.328 1 95.69 15 ILE B N 1
ATOM 2061 C CA . ILE B 1 15 ? -0.128 -11.336 -16.375 1 95.69 15 ILE B CA 1
ATOM 2062 C C . ILE B 1 15 ? 1.215 -10.773 -16.828 1 95.69 15 ILE B C 1
ATOM 2064 O O . ILE B 1 15 ? 1.4 -9.555 -16.891 1 95.69 15 ILE B O 1
ATOM 2068 N N . GLY B 1 16 ? 2.174 -11.656 -17.125 1 96.38 16 GLY B N 1
ATOM 2069 C CA . GLY B 1 16 ? 3.479 -11.211 -17.594 1 96.38 16 GLY B CA 1
ATOM 2070 C C . GLY B 1 16 ? 3.402 -10.305 -18.812 1 96.38 16 GLY B C 1
ATOM 2071 O O . GLY B 1 16 ? 4.051 -9.25 -18.844 1 96.38 16 GLY B O 1
ATOM 2072 N N . LYS B 1 17 ? 2.586 -10.664 -19.766 1 96.19 17 LYS B N 1
ATOM 2073 C CA . LYS B 1 17 ? 2.408 -9.867 -20.984 1 96.19 17 LYS B CA 1
ATOM 2074 C C . LYS B 1 17 ? 1.783 -8.508 -20.656 1 96.19 17 LYS B C 1
ATOM 2076 O O . LYS B 1 17 ? 2.199 -7.484 -21.203 1 96.19 17 LYS B O 1
ATOM 2081 N N . ARG B 1 18 ? 0.802 -8.531 -19.812 1 96.31 18 ARG B N 1
ATOM 2082 C CA . ARG B 1 18 ? 0.123 -7.289 -19.469 1 96.31 18 ARG B CA 1
ATOM 2083 C C . ARG B 1 18 ? 1.065 -6.336 -18.734 1 96.31 18 ARG B C 1
ATOM 2085 O O . ARG B 1 18 ? 1.058 -5.133 -18.984 1 96.31 18 ARG B O 1
ATOM 2092 N N . VAL B 1 19 ? 1.901 -6.855 -17.828 1 97.88 19 VAL B N 1
ATOM 2093 C CA . VAL B 1 19 ? 2.912 -6.059 -17.141 1 97.88 19 VAL B CA 1
ATOM 2094 C C . VAL B 1 19 ? 3.852 -5.426 -18.172 1 97.88 19 VAL B C 1
ATOM 2096 O O . VAL B 1 19 ? 4.102 -4.219 -18.125 1 97.88 19 VAL B O 1
ATOM 2099 N N . ALA B 1 20 ? 4.332 -6.215 -19.078 1 97.44 20 ALA B N 1
ATOM 2100 C CA . ALA B 1 20 ? 5.242 -5.723 -20.109 1 97.44 20 ALA B CA 1
ATOM 2101 C C . ALA B 1 20 ? 4.578 -4.633 -20.953 1 97.44 20 ALA B C 1
ATOM 2103 O O . ALA B 1 20 ? 5.188 -3.598 -21.219 1 97.44 20 ALA B O 1
ATOM 2104 N N . ASP B 1 21 ? 3.314 -4.891 -21.359 1 96.62 21 ASP B N 1
ATOM 2105 C CA . ASP B 1 21 ? 2.57 -3.918 -22.141 1 96.62 21 ASP B CA 1
ATOM 2106 C C . ASP B 1 21 ? 2.443 -2.588 -21.406 1 96.62 21 ASP B C 1
ATOM 2108 O O . ASP B 1 21 ? 2.674 -1.524 -21.984 1 96.62 21 ASP B O 1
ATOM 2112 N N . LEU B 1 22 ? 2.074 -2.639 -20.156 1 97.38 22 LEU B N 1
ATOM 2113 C CA . LEU B 1 22 ? 1.853 -1.438 -19.359 1 97.38 22 LEU B CA 1
ATOM 2114 C C . LEU B 1 22 ? 3.15 -0.657 -19.172 1 97.38 22 LEU B C 1
ATOM 2116 O O . LEU B 1 22 ? 3.162 0.571 -19.281 1 97.38 22 LEU B O 1
ATOM 2120 N N . LEU B 1 23 ? 4.246 -1.331 -18.859 1 97.56 23 LEU B N 1
ATOM 2121 C CA . LEU B 1 23 ? 5.535 -0.666 -18.719 1 97.56 23 LEU B CA 1
ATOM 2122 C C . LEU B 1 23 ? 5.938 0.041 -20 1 97.56 23 LEU B C 1
ATOM 2124 O O . LEU B 1 23 ? 6.449 1.161 -19.969 1 97.56 23 LEU B O 1
ATOM 2128 N N . ALA B 1 24 ? 5.691 -0.631 -21.141 1 96.5 24 ALA B N 1
ATOM 2129 C CA . ALA B 1 24 ? 6.012 -0.049 -22.438 1 96.5 24 ALA B CA 1
ATOM 2130 C C . ALA B 1 24 ? 5.125 1.158 -22.734 1 96.5 24 ALA B C 1
ATOM 2132 O O . ALA B 1 24 ? 5.621 2.215 -23.141 1 96.5 24 ALA B O 1
ATOM 2133 N N . GLU B 1 25 ? 3.773 0.964 -22.531 1 96.19 25 GLU B N 1
ATOM 2134 C CA . GLU B 1 25 ? 2.801 2.025 -22.781 1 96.19 25 GLU B CA 1
ATOM 2135 C C . GLU B 1 25 ? 3.119 3.268 -21.953 1 96.19 25 GLU B C 1
ATOM 2137 O O . GLU B 1 25 ? 2.924 4.395 -22.422 1 96.19 25 GLU B O 1
ATOM 2142 N N . ARG B 1 26 ? 3.635 3.074 -20.828 1 96.31 26 ARG B N 1
ATOM 2143 C CA . ARG B 1 26 ? 3.887 4.168 -19.891 1 96.31 26 ARG B CA 1
ATOM 2144 C C . ARG B 1 26 ? 5.312 4.691 -20.031 1 96.31 26 ARG B C 1
ATOM 2146 O O . ARG B 1 26 ? 5.73 5.578 -19.281 1 96.31 26 ARG B O 1
ATOM 2153 N N . LYS B 1 27 ? 6.094 4.16 -20.938 1 95.62 27 LYS B N 1
ATOM 2154 C CA . LYS B 1 27 ? 7.48 4.543 -21.188 1 95.62 27 LYS B CA 1
ATOM 2155 C C . LYS B 1 27 ? 8.297 4.531 -19.906 1 95.62 27 LYS B C 1
ATOM 2157 O O . LYS B 1 27 ? 9.047 5.473 -19.641 1 95.62 27 LYS B O 1
ATOM 2162 N N . SER B 1 28 ? 8.039 3.439 -19.094 1 95.56 28 SER B N 1
ATOM 2163 C CA . SER B 1 28 ? 8.773 3.291 -17.844 1 95.56 28 SER B CA 1
ATOM 2164 C C . SER B 1 28 ? 10.266 3.131 -18.094 1 95.56 28 SER B C 1
ATOM 2166 O O . SER B 1 28 ? 10.672 2.59 -19.125 1 95.56 28 SER B O 1
ATOM 2168 N N . SER B 1 29 ? 11.109 3.59 -17.172 1 94.94 29 SER B N 1
ATOM 2169 C CA . SER B 1 29 ? 12.562 3.482 -17.297 1 94.94 29 SER B CA 1
ATOM 2170 C C . SER B 1 29 ? 13.055 2.111 -16.844 1 94.94 29 SER B C 1
ATOM 2172 O O . SER B 1 29 ? 14.211 1.963 -16.438 1 94.94 29 SER B O 1
ATOM 2174 N N . VAL B 1 30 ? 12.211 1.09 -16.875 1 96.56 30 VAL B N 1
ATOM 2175 C CA . VAL B 1 30 ? 12.539 -0.274 -16.469 1 96.56 30 VAL B CA 1
ATOM 2176 C C . VAL B 1 30 ? 12.758 -1.14 -17.703 1 96.56 30 VAL B C 1
ATOM 2178 O O . VAL B 1 30 ? 11.969 -1.088 -18.656 1 96.56 30 VAL B O 1
ATOM 2181 N N . ARG B 1 31 ? 13.883 -1.824 -17.797 1 96 31 ARG B N 1
ATOM 2182 C CA . ARG B 1 31 ? 14.188 -2.748 -18.875 1 96 31 ARG B CA 1
ATOM 2183 C C . ARG B 1 31 ? 13.883 -4.188 -18.484 1 96 31 ARG B C 1
ATOM 2185 O O . ARG B 1 31 ? 14.312 -4.648 -17.422 1 96 31 ARG B O 1
ATOM 2192 N N . ILE B 1 32 ? 13.117 -4.871 -19.297 1 97.31 32 ILE B N 1
ATOM 2193 C CA . ILE B 1 32 ? 12.961 -6.312 -19.125 1 97.31 32 ILE B CA 1
ATOM 2194 C C . ILE B 1 32 ? 14.094 -7.043 -19.828 1 97.31 32 ILE B C 1
ATOM 2196 O O . ILE B 1 32 ? 14.094 -7.156 -21.062 1 97.31 32 ILE B O 1
ATOM 2200 N N . GLY B 1 33 ? 14.992 -7.527 -19.031 1 96.75 33 GLY B N 1
ATOM 2201 C CA . GLY B 1 33 ? 16.203 -8.102 -19.609 1 96.75 33 GLY B CA 1
ATOM 2202 C C . GLY B 1 33 ? 16.047 -9.555 -20.016 1 96.75 33 GLY B C 1
ATOM 2203 O O . GLY B 1 33 ? 16.75 -10.047 -20.891 1 96.75 33 GLY B O 1
ATOM 2204 N N . ALA B 1 34 ? 15.172 -10.234 -19.328 1 97.56 34 ALA B N 1
ATOM 2205 C CA . ALA B 1 34 ? 14.938 -11.641 -19.641 1 97.56 34 ALA B CA 1
ATOM 2206 C C . ALA B 1 34 ? 13.516 -12.055 -19.281 1 97.56 34 ALA B C 1
ATOM 2208 O O . ALA B 1 34 ? 12.867 -11.422 -18.438 1 97.56 34 ALA B O 1
ATOM 2209 N N . VAL B 1 35 ? 13.047 -12.992 -20 1 97.81 35 VAL B N 1
ATOM 2210 C CA . VAL B 1 35 ? 11.781 -13.672 -19.719 1 97.81 35 VAL B CA 1
ATOM 2211 C C . VAL B 1 35 ? 12.016 -15.172 -19.562 1 97.81 35 VAL B C 1
ATOM 2213 O O . VAL B 1 35 ? 12.578 -15.812 -20.453 1 97.81 35 VAL B O 1
ATOM 2216 N N . ALA B 1 36 ? 11.641 -15.695 -18.422 1 98 36 ALA B N 1
ATOM 2217 C CA . ALA B 1 36 ? 11.773 -17.125 -18.156 1 98 36 ALA B CA 1
ATOM 2218 C C . ALA B 1 36 ? 10.547 -17.891 -18.641 1 98 36 ALA B C 1
ATOM 2220 O O . ALA B 1 36 ? 9.414 -17.547 -18.297 1 98 36 ALA B O 1
ATOM 2221 N N . VAL B 1 37 ? 10.758 -18.922 -19.406 1 96.56 37 VAL B N 1
ATOM 2222 C CA . VAL B 1 37 ? 9.688 -19.75 -19.969 1 96.56 37 VAL B CA 1
ATOM 2223 C C . VAL B 1 37 ? 10.055 -21.219 -19.844 1 96.56 37 VAL B C 1
ATOM 2225 O O . VAL B 1 37 ? 11.195 -21.562 -19.5 1 96.56 37 VAL B O 1
ATOM 2228 N N . ARG B 1 38 ? 9.07 -22.094 -19.969 1 94.31 38 ARG B N 1
ATOM 2229 C CA . ARG B 1 38 ? 9.297 -23.531 -19.844 1 94.31 38 ARG B CA 1
ATOM 2230 C C . ARG B 1 38 ? 10.039 -24.078 -21.047 1 94.31 38 ARG B C 1
ATOM 2232 O O . ARG B 1 38 ? 10.859 -24.984 -20.922 1 94.31 38 ARG B O 1
ATOM 2239 N N . ASP B 1 39 ? 9.688 -23.516 -22.234 1 92.19 39 ASP B N 1
ATOM 2240 C CA . ASP B 1 39 ? 10.258 -23.953 -23.516 1 92.19 39 ASP B CA 1
ATOM 2241 C C . ASP B 1 39 ? 10.602 -22.75 -24.391 1 92.19 39 ASP B C 1
ATOM 2243 O O . ASP B 1 39 ? 9.711 -22.141 -25 1 92.19 39 ASP B O 1
ATOM 2247 N N . ARG B 1 40 ? 11.883 -22.375 -24.438 1 90.31 40 ARG B N 1
ATOM 2248 C CA . ARG B 1 40 ? 12.32 -21.188 -25.156 1 90.31 40 ARG B CA 1
ATOM 2249 C C . ARG B 1 40 ? 12.141 -21.344 -26.656 1 90.31 40 ARG B C 1
ATOM 2251 O O . ARG B 1 40 ? 12.18 -20.359 -27.406 1 90.31 40 ARG B O 1
ATOM 2258 N N . SER B 1 41 ? 11.945 -22.578 -27.078 1 89.38 41 SER B N 1
ATOM 2259 C CA . SER B 1 41 ? 11.812 -22.828 -28.516 1 89.38 41 SER B CA 1
ATOM 2260 C C . SER B 1 41 ? 10.391 -22.562 -28.984 1 89.38 41 SER B C 1
ATOM 2262 O O . SER B 1 41 ? 10.141 -22.438 -30.188 1 89.38 41 SER B O 1
ATOM 2264 N N . ALA B 1 42 ? 9.492 -22.5 -27.984 1 87 42 ALA B N 1
ATOM 2265 C CA . ALA B 1 42 ? 8.102 -22.25 -28.344 1 87 42 ALA B CA 1
ATOM 2266 C C . ALA B 1 42 ? 7.918 -20.812 -28.844 1 87 42 ALA B C 1
ATOM 2268 O O . ALA B 1 42 ? 8.562 -19.891 -28.344 1 87 42 ALA B O 1
ATOM 2269 N N . SER B 1 43 ? 7.199 -20.656 -29.875 1 77.94 43 SER B N 1
ATOM 2270 C CA . SER B 1 43 ? 6.922 -19.312 -30.406 1 77.94 43 SER B CA 1
ATOM 2271 C C . SER B 1 43 ? 6.27 -18.422 -29.359 1 77.94 43 SER B C 1
ATOM 2273 O O . SER B 1 43 ? 5.398 -18.875 -28.609 1 77.94 43 SER B O 1
ATOM 2275 N N . ARG B 1 44 ? 6.855 -17.297 -29.25 1 83.06 44 ARG B N 1
ATOM 2276 C CA . ARG B 1 44 ? 6.285 -16.297 -28.359 1 83.06 44 ARG B CA 1
ATOM 2277 C C . ARG B 1 44 ? 6.066 -14.969 -29.078 1 83.06 44 ARG B C 1
ATOM 2279 O O . ARG B 1 44 ? 6.918 -14.531 -29.859 1 83.06 44 ARG B O 1
ATOM 2286 N N . ASP B 1 45 ? 4.906 -14.484 -28.875 1 83.31 45 ASP B N 1
ATOM 2287 C CA . ASP B 1 45 ? 4.602 -13.195 -29.469 1 83.31 45 ASP B CA 1
ATOM 2288 C C . ASP B 1 45 ? 4.848 -12.055 -28.484 1 83.31 45 ASP B C 1
ATOM 2290 O O . ASP B 1 45 ? 4.848 -12.266 -27.266 1 83.31 45 ASP B O 1
ATOM 2294 N N . ARG B 1 46 ? 5.266 -10.953 -29.016 1 87.81 46 ARG B N 1
ATOM 2295 C CA . ARG B 1 46 ? 5.266 -9.664 -28.328 1 87.81 46 ARG B CA 1
ATOM 2296 C C . ARG B 1 46 ? 6.281 -9.656 -27.188 1 87.81 46 ARG B C 1
ATOM 2298 O O . ARG B 1 46 ? 6.023 -9.094 -26.125 1 87.81 46 ARG B O 1
ATOM 2305 N N . LEU B 1 47 ? 7.41 -10.375 -27.438 1 92.31 47 LEU B N 1
ATOM 2306 C CA . LEU B 1 47 ? 8.461 -10.258 -26.438 1 92.31 47 LEU B CA 1
ATOM 2307 C C . LEU B 1 47 ? 9.039 -8.852 -26.422 1 92.31 47 LEU B C 1
ATOM 2309 O O . LEU B 1 47 ? 9.172 -8.211 -27.469 1 92.31 47 LEU B O 1
ATOM 2313 N N . PRO B 1 48 ? 9.359 -8.406 -25.156 1 93.75 48 PRO B N 1
ATOM 2314 C CA . PRO B 1 48 ? 9.984 -7.082 -25.078 1 93.75 48 PRO B CA 1
ATOM 2315 C C . PRO B 1 48 ? 11.305 -7.016 -25.844 1 93.75 48 PRO B C 1
ATOM 2317 O O . PRO B 1 48 ? 12.07 -7.984 -25.844 1 93.75 48 PRO B O 1
ATOM 2320 N N . ALA B 1 49 ? 11.555 -5.828 -26.469 1 90.06 49 ALA B N 1
ATOM 2321 C CA . ALA B 1 49 ? 12.789 -5.633 -27.234 1 90.06 49 ALA B CA 1
ATOM 2322 C C . ALA B 1 49 ? 14.016 -5.879 -26.344 1 90.06 49 ALA B C 1
ATOM 2324 O O . ALA B 1 49 ? 14.125 -5.324 -25.25 1 90.06 49 ALA B O 1
ATOM 2325 N N . GLY B 1 50 ? 14.859 -6.781 -26.766 1 90.31 50 GLY B N 1
ATOM 2326 C CA . GLY B 1 50 ? 16.125 -7.012 -26.078 1 90.31 50 GLY B CA 1
ATOM 2327 C C . GLY B 1 50 ? 16.031 -8.086 -25.016 1 90.31 50 GLY B C 1
ATOM 2328 O O . GLY B 1 50 ? 17.062 -8.5 -24.469 1 90.31 50 GLY B O 1
ATOM 2329 N N . ALA B 1 51 ? 14.852 -8.516 -24.703 1 94.5 51 ALA B N 1
ATOM 2330 C CA . ALA B 1 51 ? 14.695 -9.539 -23.672 1 94.5 51 ALA B CA 1
ATOM 2331 C C . ALA B 1 51 ? 15.188 -10.898 -24.172 1 94.5 51 ALA B C 1
ATOM 2333 O O . ALA B 1 51 ? 14.875 -11.297 -25.297 1 94.5 51 ALA B O 1
ATOM 2334 N N . VAL B 1 52 ? 16 -11.562 -23.406 1 94.5 52 VAL B N 1
ATOM 2335 C CA . VAL B 1 52 ? 16.438 -12.914 -23.734 1 94.5 52 VAL B CA 1
ATOM 2336 C C . VAL B 1 52 ? 15.539 -13.938 -23.047 1 94.5 52 VAL B C 1
ATOM 2338 O O . VAL B 1 52 ? 15.086 -13.719 -21.922 1 94.5 52 VAL B O 1
ATOM 2341 N N . LEU B 1 53 ? 15.25 -14.992 -23.766 1 96.31 53 LEU B N 1
ATOM 2342 C CA . LEU B 1 53 ? 14.484 -16.078 -23.156 1 96.31 53 LEU B CA 1
ATOM 2343 C C . LEU B 1 53 ? 15.391 -17 -22.344 1 96.31 53 LEU B C 1
ATOM 2345 O O . LEU B 1 53 ? 16.469 -17.406 -22.828 1 96.31 53 LEU B O 1
ATOM 2349 N N . ILE B 1 54 ? 14.969 -17.266 -21.156 1 96.88 54 ILE B N 1
ATOM 2350 C CA . ILE B 1 54 ? 15.727 -18.203 -20.344 1 96.88 54 ILE B CA 1
ATOM 2351 C C . ILE B 1 54 ? 14.805 -19.328 -19.844 1 96.88 54 ILE B C 1
ATOM 2353 O O . ILE B 1 54 ? 13.586 -19.141 -19.766 1 96.88 54 ILE B O 1
ATOM 2357 N N . GLU B 1 55 ? 15.414 -20.531 -19.484 1 97.06 55 GLU B N 1
ATOM 2358 C CA . GLU B 1 55 ? 14.625 -21.688 -19.109 1 97.06 55 GLU B CA 1
ATOM 2359 C C . GLU B 1 55 ? 15.031 -22.219 -17.734 1 97.06 55 GLU B C 1
ATOM 2361 O O . GLU B 1 55 ? 14.281 -22.969 -17.109 1 97.06 55 GLU B O 1
ATOM 2366 N N . ASN B 1 56 ? 16.266 -21.766 -17.359 1 97 56 ASN B N 1
ATOM 2367 C CA . ASN B 1 56 ? 16.844 -22.312 -16.141 1 97 56 ASN B CA 1
ATOM 2368 C C . ASN B 1 56 ? 17.172 -21.203 -15.141 1 97 56 ASN B C 1
ATOM 2370 O O . ASN B 1 56 ? 17.812 -20.203 -15.492 1 97 56 ASN B O 1
ATOM 2374 N N . PRO B 1 57 ? 16.75 -21.438 -13.891 1 98.06 57 PRO B N 1
ATOM 2375 C CA . PRO B 1 57 ? 17.031 -20.438 -12.867 1 98.06 57 PRO B CA 1
ATOM 2376 C C . PRO B 1 57 ? 18.516 -20.078 -12.781 1 98.06 57 PRO B C 1
ATOM 2378 O O . PRO B 1 57 ? 18.875 -18.953 -12.422 1 98.06 57 PRO B O 1
ATOM 2381 N N . ALA B 1 58 ? 19.359 -20.969 -13.141 1 96.44 58 ALA B N 1
ATOM 2382 C CA . ALA B 1 58 ? 20.797 -20.734 -13.086 1 96.44 58 ALA B CA 1
ATOM 2383 C C . ALA B 1 58 ? 21.219 -19.625 -14.047 1 96.44 58 ALA B C 1
ATOM 2385 O O . ALA B 1 58 ? 22.297 -19.047 -13.906 1 96.44 58 ALA B O 1
ATOM 2386 N N . GLU B 1 59 ? 20.344 -19.312 -14.992 1 96.88 59 GLU B N 1
ATOM 2387 C CA . GLU B 1 59 ? 20.641 -18.312 -16 1 96.88 59 GLU B CA 1
ATOM 2388 C C . GLU B 1 59 ? 20.359 -16.906 -15.484 1 96.88 59 GLU B C 1
ATOM 2390 O O . GLU B 1 59 ? 20.703 -15.914 -16.141 1 96.88 59 GLU B O 1
ATOM 2395 N N . LEU B 1 60 ? 19.812 -16.734 -14.281 1 96.75 60 LEU B N 1
ATOM 2396 C CA . LEU B 1 60 ? 19.406 -15.445 -13.734 1 96.75 60 LEU B CA 1
ATOM 2397 C C . LEU B 1 60 ? 20.625 -14.555 -13.477 1 96.75 60 LEU B C 1
ATOM 2399 O O . LEU B 1 60 ? 20.578 -13.344 -13.719 1 96.75 60 LEU B O 1
ATOM 2403 N N . ALA B 1 61 ? 21.641 -15.203 -13.023 1 92 61 ALA B N 1
ATOM 2404 C CA . ALA B 1 61 ? 22.828 -14.445 -12.617 1 92 61 ALA B CA 1
ATOM 2405 C C . ALA B 1 61 ? 23.359 -13.602 -13.773 1 92 61 ALA B C 1
ATOM 2407 O O . ALA B 1 61 ? 23.828 -12.477 -13.57 1 92 61 ALA B O 1
ATOM 2408 N N . ALA B 1 62 ? 23.219 -14.07 -15 1 91.81 62 ALA B N 1
ATOM 2409 C CA . ALA B 1 62 ? 23.781 -13.406 -16.172 1 91.81 62 ALA B CA 1
ATOM 2410 C C . ALA B 1 62 ? 22.891 -12.242 -16.625 1 91.81 62 ALA B C 1
ATOM 2412 O O . ALA B 1 62 ? 23.328 -11.414 -17.422 1 91.81 62 ALA B O 1
ATOM 2413 N N . SER B 1 63 ? 21.734 -12.117 -16.094 1 91.38 63 SER B N 1
ATOM 2414 C CA . SER B 1 63 ? 20.781 -11.102 -16.547 1 91.38 63 SER B CA 1
ATOM 2415 C C . SER B 1 63 ? 21.156 -9.719 -16.016 1 91.38 63 SER B C 1
ATOM 2417 O O . SER B 1 63 ? 20.781 -8.703 -16.609 1 91.38 63 SER B O 1
ATOM 2419 N N . GLY B 1 64 ? 21.906 -9.695 -14.844 1 91.56 64 GLY B N 1
ATOM 2420 C CA . GLY B 1 64 ? 22.188 -8.43 -14.203 1 91.56 64 GLY B CA 1
ATOM 2421 C C . GLY B 1 64 ? 20.969 -7.758 -13.609 1 91.56 64 GLY B C 1
ATOM 2422 O O . GLY B 1 64 ? 20.969 -6.555 -13.352 1 91.56 64 GLY B O 1
ATOM 2423 N N . ALA B 1 65 ? 19.891 -8.508 -13.453 1 97.06 65 ALA B N 1
ATOM 2424 C CA . ALA B 1 65 ? 18.641 -7.957 -12.93 1 97.06 65 ALA B CA 1
ATOM 2425 C C . ALA B 1 65 ? 18.734 -7.703 -11.43 1 97.06 65 ALA B C 1
ATOM 2427 O O . ALA B 1 65 ? 19.531 -8.336 -10.734 1 97.06 65 ALA B O 1
ATOM 2428 N N . SER B 1 66 ? 18.031 -6.691 -10.984 1 97.56 66 SER B N 1
ATOM 2429 C CA . SER B 1 66 ? 17.953 -6.418 -9.555 1 97.56 66 SER B CA 1
ATOM 2430 C C . SER B 1 66 ? 16.641 -6.941 -8.969 1 97.56 66 SER B C 1
ATOM 2432 O O . SER B 1 66 ? 16.5 -7.027 -7.746 1 97.56 66 SER B O 1
ATOM 2434 N N . LEU B 1 67 ? 15.68 -7.324 -9.859 1 98.69 67 LEU B N 1
ATOM 2435 C CA . LEU B 1 67 ? 14.367 -7.801 -9.453 1 98.69 67 LEU B CA 1
ATOM 2436 C C . LEU B 1 67 ? 13.875 -8.906 -10.391 1 98.69 67 LEU B C 1
ATOM 2438 O O . LEU B 1 67 ? 13.977 -8.781 -11.609 1 98.69 67 LEU B O 1
ATOM 2442 N N . VAL B 1 68 ? 13.461 -9.977 -9.797 1 98.88 68 VAL B N 1
ATOM 2443 C CA . VAL B 1 68 ? 12.758 -11.047 -10.508 1 98.88 68 VAL B CA 1
ATOM 2444 C C . VAL B 1 68 ? 11.281 -11.047 -10.117 1 98.88 68 VAL B C 1
ATOM 2446 O O . VAL B 1 68 ? 10.953 -11.102 -8.93 1 98.88 68 VAL B O 1
ATOM 2449 N N . VAL B 1 69 ? 10.391 -10.953 -11.109 1 98.94 69 VAL B N 1
ATOM 2450 C CA . VAL B 1 69 ? 8.953 -10.961 -10.891 1 98.94 69 VAL B CA 1
ATOM 2451 C C . VAL B 1 69 ? 8.359 -12.281 -11.375 1 98.94 69 VAL B C 1
ATOM 2453 O O . VAL B 1 69 ? 8.453 -12.609 -12.562 1 98.94 69 VAL B O 1
ATOM 2456 N N . GLU B 1 70 ? 7.738 -12.984 -10.508 1 98.88 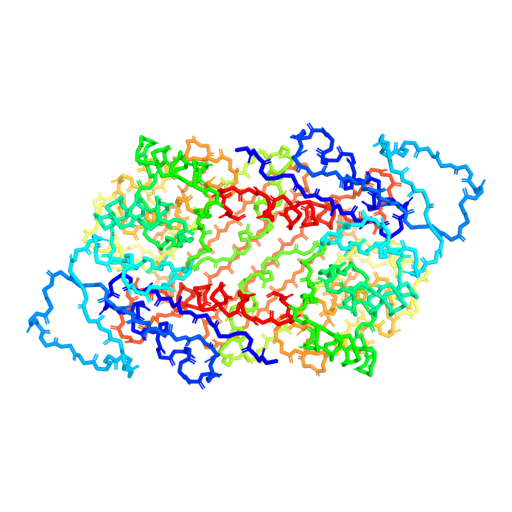70 GLU B N 1
ATOM 2457 C CA . GLU B 1 70 ? 7.168 -14.297 -10.82 1 98.88 70 GLU B CA 1
ATOM 2458 C C . GLU B 1 70 ? 5.672 -14.188 -11.117 1 98.88 70 GLU B C 1
ATOM 2460 O O . GLU B 1 70 ? 4.918 -13.609 -10.328 1 98.88 70 GLU B O 1
ATOM 2465 N N . ALA B 1 71 ? 5.273 -14.664 -12.258 1 97.62 71 ALA B N 1
ATOM 2466 C CA . ALA B 1 71 ? 3.871 -14.789 -12.641 1 97.62 71 ALA B CA 1
ATOM 2467 C C . ALA B 1 71 ? 3.646 -16.031 -13.508 1 97.62 71 ALA B C 1
ATOM 2469 O O . ALA B 1 71 ? 2.922 -15.977 -14.5 1 97.62 71 ALA B O 1
ATOM 2470 N N . ALA B 1 72 ? 4.246 -17.172 -13.148 1 97.06 72 ALA B N 1
ATOM 2471 C CA . ALA B 1 72 ? 4.23 -18.359 -13.984 1 97.06 72 ALA B CA 1
ATOM 2472 C C . ALA B 1 72 ? 3.449 -19.484 -13.312 1 97.06 72 ALA B C 1
ATOM 2474 O O . ALA B 1 72 ? 3.168 -20.516 -13.938 1 97.06 72 ALA B O 1
ATOM 2475 N N . GLY B 1 73 ? 3.176 -19.406 -12.086 1 96.5 73 GLY B N 1
ATOM 2476 C CA . GLY B 1 73 ? 2.461 -20.438 -11.352 1 96.5 73 GLY B CA 1
ATOM 2477 C C . GLY B 1 73 ? 3.244 -20.984 -10.164 1 96.5 73 GLY B C 1
ATOM 2478 O O . GLY B 1 73 ? 4.457 -20.781 -10.078 1 96.5 73 GLY B O 1
ATOM 2479 N N . ARG B 1 74 ? 2.609 -21.734 -9.32 1 96.62 74 ARG B N 1
ATOM 2480 C CA . ARG B 1 74 ? 3.125 -22.188 -8.031 1 96.62 74 ARG B CA 1
ATOM 2481 C C . ARG B 1 74 ? 4.426 -22.969 -8.195 1 96.62 74 ARG B C 1
ATOM 2483 O O . ARG B 1 74 ? 5.383 -22.75 -7.453 1 96.62 74 ARG B O 1
ATOM 2490 N N . PRO B 1 75 ? 4.512 -23.828 -9.195 1 97.06 75 PRO B N 1
ATOM 2491 C CA . PRO B 1 75 ? 5.715 -24.656 -9.305 1 97.06 75 PRO B CA 1
ATOM 2492 C C . PRO B 1 75 ? 6.973 -23.844 -9.578 1 97.06 75 PRO B C 1
ATOM 2494 O O . PRO B 1 75 ? 8.086 -24.312 -9.328 1 97.06 75 PRO B O 1
ATOM 2497 N N . SER B 1 76 ? 6.82 -22.594 -10.07 1 98.31 76 SER B N 1
ATOM 2498 C CA . SER B 1 76 ? 7.973 -21.781 -10.43 1 98.31 76 SER B CA 1
ATOM 2499 C C . SER B 1 76 ? 8.539 -21.047 -9.219 1 98.31 76 SER B C 1
ATOM 2501 O O . SER B 1 76 ? 9.68 -20.594 -9.242 1 98.31 76 SER B O 1
ATOM 2503 N N . VAL B 1 77 ? 7.797 -20.922 -8.156 1 98.81 77 VAL B N 1
ATOM 2504 C CA . VAL B 1 77 ? 8.102 -20 -7.078 1 98.81 77 VAL B CA 1
ATOM 2505 C C . VAL B 1 77 ? 9.398 -20.422 -6.383 1 98.81 77 VAL B C 1
ATOM 2507 O O . VAL B 1 77 ? 10.336 -19.625 -6.277 1 98.81 77 VAL B O 1
ATOM 2510 N N . LEU B 1 78 ? 9.477 -21.672 -6 1 98.75 78 LEU B N 1
ATOM 2511 C CA . LEU B 1 78 ? 10.633 -22.078 -5.207 1 98.75 78 LEU B CA 1
ATOM 2512 C C . LEU B 1 78 ? 11.906 -22.047 -6.047 1 98.75 78 LEU B C 1
ATOM 2514 O O . LEU B 1 78 ? 12.883 -21.406 -5.672 1 98.75 78 LEU B O 1
ATOM 2518 N N . PRO B 1 79 ? 11.969 -22.688 -7.254 1 98.62 79 PRO B N 1
ATOM 2519 C CA . PRO B 1 79 ? 13.234 -22.719 -7.984 1 98.62 79 PRO B CA 1
ATOM 2520 C C . PRO B 1 79 ? 13.711 -21.328 -8.406 1 98.62 79 PRO B C 1
ATOM 2522 O O . PRO B 1 79 ? 14.891 -21 -8.25 1 98.62 79 PRO B O 1
ATOM 2525 N N . TRP B 1 80 ? 12.836 -20.484 -8.875 1 98.81 80 TRP B N 1
ATOM 2526 C CA . TRP B 1 80 ? 13.234 -19.156 -9.328 1 98.81 80 TRP B CA 1
ATOM 2527 C C . TRP B 1 80 ? 13.477 -18.219 -8.148 1 98.81 80 TRP B C 1
ATOM 2529 O O . TRP B 1 80 ? 14.383 -17.391 -8.188 1 98.81 80 TRP B O 1
ATOM 2539 N N . GLY B 1 81 ? 12.633 -18.375 -7.074 1 98.88 81 GLY B N 1
ATOM 2540 C CA . GLY B 1 81 ? 12.836 -17.578 -5.875 1 98.88 81 GLY B CA 1
ATOM 2541 C C . GLY B 1 81 ? 14.164 -17.844 -5.191 1 98.88 81 GLY B C 1
ATOM 2542 O O . GLY B 1 81 ? 14.875 -16.906 -4.832 1 98.88 81 GLY B O 1
ATOM 2543 N N . GLU B 1 82 ? 14.469 -19.094 -5.062 1 98.56 82 GLU B N 1
ATOM 2544 C CA . GLU B 1 82 ? 15.734 -19.453 -4.43 1 98.56 82 GLU B CA 1
ATOM 2545 C C . GLU B 1 82 ? 16.922 -18.938 -5.23 1 98.56 82 GLU B C 1
ATOM 2547 O O . GLU B 1 82 ? 17.875 -18.391 -4.66 1 98.56 82 GLU B O 1
ATOM 2552 N N . ALA B 1 83 ? 16.906 -19.109 -6.535 1 98.5 83 ALA B N 1
ATOM 2553 C CA . ALA B 1 83 ? 17.984 -18.641 -7.395 1 98.5 83 ALA B CA 1
ATOM 2554 C C . ALA B 1 83 ? 18.125 -17.125 -7.328 1 98.5 83 ALA B C 1
ATOM 2556 O O . ALA B 1 83 ? 19.234 -16.609 -7.191 1 98.5 83 ALA B O 1
ATOM 2557 N N . ALA B 1 84 ? 17.031 -16.375 -7.398 1 98.75 84 ALA B N 1
ATOM 2558 C CA . ALA B 1 84 ? 17.047 -14.922 -7.375 1 98.75 84 ALA B CA 1
ATOM 2559 C C . ALA B 1 84 ? 17.594 -14.406 -6.051 1 98.75 84 ALA B C 1
ATOM 2561 O O . ALA B 1 84 ? 18.578 -13.648 -6.027 1 98.75 84 ALA B O 1
ATOM 2562 N N . LEU B 1 85 ? 17.016 -14.906 -4.961 1 98.56 85 LEU B N 1
ATOM 2563 C CA . LEU B 1 85 ? 17.359 -14.414 -3.635 1 98.56 85 LEU B CA 1
ATOM 2564 C C . LEU B 1 85 ? 18.797 -14.773 -3.279 1 98.56 85 LEU B C 1
ATOM 2566 O O . LEU B 1 85 ? 19.516 -13.953 -2.707 1 98.56 85 LEU B O 1
ATOM 2570 N N . SER B 1 86 ? 19.188 -15.969 -3.676 1 96.81 86 SER B N 1
ATOM 2571 C CA . SER B 1 86 ? 20.531 -16.406 -3.336 1 96.81 86 SER B CA 1
ATOM 2572 C C . SER B 1 86 ? 21.578 -15.562 -4.062 1 96.81 86 SER B C 1
ATOM 2574 O O . SER B 1 86 ? 22.719 -15.461 -3.604 1 96.81 86 SER B O 1
ATOM 2576 N N . THR B 1 87 ? 21.203 -14.977 -5.191 1 95.69 87 THR B N 1
ATOM 2577 C CA . THR B 1 87 ? 22.125 -14.156 -5.969 1 95.69 87 THR B CA 1
ATOM 2578 C C . THR B 1 87 ? 21.953 -12.68 -5.645 1 95.69 87 THR B C 1
ATOM 2580 O O . THR B 1 87 ? 22.531 -11.812 -6.312 1 95.69 87 THR B O 1
ATOM 2583 N N . GLY B 1 88 ? 21.141 -12.352 -4.695 1 97.12 88 GLY B N 1
ATOM 2584 C CA . GLY B 1 88 ? 21 -10.992 -4.207 1 97.12 88 GLY B CA 1
ATOM 2585 C C . GLY B 1 88 ? 19.953 -10.188 -4.953 1 97.12 88 GLY B C 1
ATOM 2586 O O . GLY B 1 88 ? 19.875 -8.969 -4.812 1 97.12 88 GLY B O 1
ATOM 2587 N N . MET B 1 89 ? 19.172 -10.859 -5.82 1 98.38 89 MET B N 1
ATOM 2588 C CA . MET B 1 89 ? 18.062 -10.195 -6.516 1 98.38 89 MET B CA 1
ATOM 2589 C C . MET B 1 89 ? 16.797 -10.242 -5.68 1 98.38 89 MET B C 1
ATOM 2591 O O . MET B 1 89 ? 16.484 -11.258 -5.051 1 98.38 89 MET B O 1
ATOM 2595 N N . ASP B 1 90 ? 16.078 -9.141 -5.602 1 98.81 90 ASP B N 1
ATOM 2596 C CA . ASP B 1 90 ? 14.758 -9.172 -4.992 1 98.81 90 ASP B CA 1
ATOM 2597 C C . ASP B 1 90 ? 13.812 -10.062 -5.789 1 98.81 90 ASP B C 1
ATOM 2599 O O . ASP B 1 90 ? 14 -10.258 -6.992 1 98.81 90 ASP B O 1
ATOM 2603 N N . PHE B 1 91 ? 12.859 -10.656 -5.137 1 98.94 91 PHE B N 1
ATOM 2604 C CA . PHE B 1 91 ? 11.938 -11.602 -5.75 1 98.94 91 PHE B CA 1
ATOM 2605 C C . PHE B 1 91 ? 10.5 -11.266 -5.387 1 98.94 91 PHE B C 1
ATOM 2607 O O . PHE B 1 91 ? 10.109 -11.367 -4.223 1 98.94 91 PHE B O 1
ATOM 2614 N N . ALA B 1 92 ? 9.672 -10.805 -6.371 1 98.94 92 ALA B N 1
ATOM 2615 C CA . ALA B 1 92 ? 8.242 -10.523 -6.195 1 98.94 92 ALA B CA 1
ATOM 2616 C C . ALA B 1 92 ? 7.391 -11.688 -6.672 1 98.94 92 ALA B C 1
ATOM 2618 O O . ALA B 1 92 ? 7.531 -12.148 -7.809 1 98.94 92 ALA B O 1
ATOM 2619 N N . VAL B 1 93 ? 6.438 -12.086 -5.863 1 98.88 93 VAL B N 1
ATOM 2620 C CA . VAL B 1 93 ? 5.727 -13.336 -6.121 1 98.88 93 VAL B CA 1
ATOM 2621 C C . VAL B 1 93 ? 4.254 -13.039 -6.406 1 98.88 93 VAL B C 1
ATOM 2623 O O . VAL B 1 93 ? 3.555 -12.477 -5.562 1 98.88 93 VAL B O 1
ATOM 2626 N N . SER B 1 94 ? 3.744 -13.445 -7.535 1 98.12 94 SER B N 1
ATOM 2627 C CA . SER B 1 94 ? 2.314 -13.359 -7.816 1 98.12 94 SER B CA 1
ATOM 2628 C C . SER B 1 94 ? 1.598 -14.648 -7.418 1 98.12 94 SER B C 1
ATOM 2630 O O . SER B 1 94 ? 0.455 -14.609 -6.953 1 98.12 94 SER B O 1
ATOM 2632 N N . SER B 1 95 ? 2.258 -15.773 -7.594 1 98.06 95 SER B N 1
ATOM 2633 C CA . SER B 1 95 ? 1.683 -17.047 -7.203 1 98.06 95 SER B CA 1
ATOM 2634 C C . SER B 1 95 ? 1.902 -17.328 -5.715 1 98.06 95 SER B C 1
ATOM 2636 O O . SER B 1 95 ? 2.521 -18.328 -5.348 1 98.06 95 SER B O 1
ATOM 2638 N N . THR B 1 96 ? 1.325 -16.516 -4.895 1 98.62 96 THR B N 1
ATOM 2639 C CA . THR B 1 96 ? 1.546 -16.516 -3.453 1 98.62 96 THR B CA 1
ATOM 2640 C C . THR B 1 96 ? 0.958 -17.766 -2.807 1 98.62 96 THR B C 1
ATOM 2642 O O . THR B 1 96 ? 1.284 -18.094 -1.664 1 98.62 96 THR B O 1
ATOM 2645 N N . SER B 1 97 ? 0.078 -18.5 -3.539 1 98.19 97 SER B N 1
ATOM 2646 C CA . SER B 1 97 ? -0.486 -19.734 -3.014 1 98.19 97 SER B CA 1
ATOM 2647 C C . SER B 1 97 ? 0.606 -20.75 -2.703 1 98.19 97 SER B C 1
ATOM 2649 O O . SER B 1 97 ? 0.38 -21.703 -1.953 1 98.19 97 SER B O 1
ATOM 2651 N N . ALA B 1 98 ? 1.79 -20.547 -3.283 1 98.56 98 ALA B N 1
ATOM 2652 C CA . ALA B 1 98 ? 2.938 -21.391 -2.949 1 98.56 98 ALA B CA 1
ATOM 2653 C C . ALA B 1 98 ? 3.23 -21.359 -1.453 1 98.56 98 ALA B C 1
ATOM 2655 O O . ALA B 1 98 ? 3.773 -22.312 -0.896 1 98.56 98 ALA B O 1
ATOM 2656 N N . PHE B 1 99 ? 2.832 -20.328 -0.802 1 98.75 99 PHE B N 1
ATOM 2657 C CA . PHE B 1 99 ? 3.221 -20.094 0.584 1 98.75 99 PHE B CA 1
ATOM 2658 C C . PHE B 1 99 ? 2.244 -20.781 1.541 1 98.75 99 PHE B C 1
ATOM 2660 O O . PHE B 1 99 ? 2.391 -20.672 2.76 1 98.75 99 PHE B O 1
ATOM 2667 N N . VAL B 1 100 ? 1.192 -21.438 1.011 1 98.44 100 VAL B N 1
ATOM 2668 C CA . VAL B 1 100 ? 0.424 -22.344 1.853 1 98.44 100 VAL B CA 1
ATOM 2669 C C . VAL B 1 100 ? 1.353 -23.406 2.459 1 98.44 100 VAL B C 1
ATOM 2671 O O . VAL B 1 100 ? 1.125 -23.875 3.576 1 98.44 100 VAL B O 1
ATOM 2674 N N . ASP B 1 101 ? 2.377 -23.766 1.694 1 98.25 101 ASP B N 1
ATOM 2675 C CA . ASP B 1 101 ? 3.439 -24.641 2.18 1 98.25 101 ASP B CA 1
ATOM 2676 C C . ASP B 1 101 ? 4.414 -23.875 3.076 1 98.25 101 ASP B C 1
ATOM 2678 O O . ASP B 1 101 ? 5.301 -23.188 2.582 1 98.25 101 ASP B O 1
ATOM 2682 N N . ASP B 1 102 ? 4.344 -24.156 4.379 1 98.25 102 ASP B N 1
ATOM 2683 C CA . ASP B 1 102 ? 5.137 -23.422 5.359 1 98.25 102 ASP B CA 1
ATOM 2684 C C . ASP B 1 102 ? 6.629 -23.641 5.137 1 98.25 102 ASP B C 1
ATOM 2686 O O . ASP B 1 102 ? 7.438 -22.734 5.32 1 98.25 102 ASP B O 1
ATOM 2690 N N . ALA B 1 103 ? 6.969 -24.812 4.789 1 98.56 103 ALA B N 1
ATOM 2691 C CA . ALA B 1 103 ? 8.375 -25.141 4.598 1 98.56 103 ALA B CA 1
ATOM 2692 C C . ALA B 1 103 ? 8.961 -24.375 3.406 1 98.56 103 ALA B C 1
ATOM 2694 O O . ALA B 1 103 ? 10.086 -23.875 3.477 1 98.56 103 ALA B O 1
ATOM 2695 N N . LEU B 1 104 ? 8.219 -24.359 2.332 1 98.69 104 LEU B N 1
ATOM 2696 C CA . LEU B 1 104 ? 8.641 -23.609 1.157 1 98.69 104 LEU B CA 1
ATOM 2697 C C . LEU B 1 104 ? 8.789 -22.125 1.486 1 98.69 104 LEU B C 1
ATOM 2699 O O . LEU B 1 104 ? 9.797 -21.5 1.136 1 98.69 104 LEU B O 1
ATOM 2703 N N . PHE B 1 105 ? 7.832 -21.547 2.184 1 98.81 105 PHE B N 1
ATOM 2704 C CA . PHE B 1 105 ? 7.867 -20.141 2.557 1 98.81 105 PHE B CA 1
ATOM 2705 C C . PHE B 1 105 ? 9.086 -19.844 3.424 1 98.81 105 PHE B C 1
ATOM 2707 O O . PHE B 1 105 ? 9.805 -18.875 3.176 1 98.81 105 PHE B O 1
ATOM 2714 N N . GLN B 1 106 ? 9.328 -20.688 4.395 1 98.75 106 GLN B N 1
ATOM 2715 C CA . GLN B 1 106 ? 10.453 -20.5 5.297 1 98.75 106 GLN B CA 1
ATOM 2716 C C . GLN B 1 106 ? 11.781 -20.562 4.543 1 98.75 106 GLN B C 1
ATOM 2718 O O . GLN B 1 106 ? 12.695 -19.797 4.824 1 98.75 106 GLN B O 1
ATOM 2723 N N . ARG B 1 107 ? 11.859 -21.453 3.605 1 98.75 107 ARG B N 1
ATOM 2724 C CA . ARG B 1 107 ? 13.07 -21.594 2.805 1 98.75 107 ARG B CA 1
ATOM 2725 C C . ARG B 1 107 ? 13.383 -20.312 2.051 1 98.75 107 ARG B C 1
ATOM 2727 O O . ARG B 1 107 ? 14.539 -19.875 2.016 1 98.75 107 ARG B O 1
ATOM 2734 N N . LEU B 1 108 ? 12.391 -19.703 1.487 1 98.88 108 LEU B N 1
ATOM 2735 C CA . LEU B 1 108 ? 12.594 -18.469 0.74 1 98.88 108 LEU B CA 1
ATOM 2736 C C . LEU B 1 108 ? 12.898 -17.312 1.684 1 98.88 108 LEU B C 1
ATOM 2738 O O . LEU B 1 108 ? 13.703 -16.438 1.364 1 98.88 108 LEU B O 1
ATOM 2742 N N . LYS B 1 109 ? 12.195 -17.266 2.855 1 98.69 109 LYS B N 1
ATOM 2743 C CA . LYS B 1 109 ? 12.516 -16.25 3.855 1 98.69 109 LYS B CA 1
ATOM 2744 C C . LYS B 1 109 ? 13.977 -16.344 4.285 1 98.69 109 LYS B C 1
ATOM 2746 O O . LYS B 1 109 ? 14.656 -15.32 4.434 1 98.69 109 LYS B O 1
ATOM 2751 N N . ASP B 1 110 ? 14.445 -17.578 4.457 1 98.5 110 ASP B N 1
ATOM 2752 C CA . ASP B 1 110 ? 15.828 -17.812 4.867 1 98.5 110 ASP B CA 1
ATOM 2753 C C . ASP B 1 110 ? 16.797 -17.359 3.789 1 98.5 110 ASP B C 1
ATOM 2755 O O . ASP B 1 110 ? 17.844 -16.75 4.094 1 98.5 110 ASP B O 1
ATOM 2759 N N . ALA B 1 111 ? 16.5 -17.672 2.551 1 98.56 111 ALA B N 1
ATOM 2760 C CA . ALA B 1 111 ? 17.344 -17.25 1.439 1 98.56 111 ALA B CA 1
ATOM 2761 C C . ALA B 1 111 ? 17.422 -15.727 1.369 1 98.56 111 ALA B C 1
ATOM 2763 O O . ALA B 1 111 ? 18.5 -15.172 1.166 1 98.56 111 ALA B O 1
ATOM 2764 N N . ALA B 1 112 ? 16.297 -15.031 1.553 1 98.62 112 ALA B N 1
ATOM 2765 C CA . ALA B 1 112 ? 16.266 -13.57 1.562 1 98.62 112 ALA B CA 1
ATOM 2766 C C . ALA B 1 112 ? 17.094 -13.008 2.703 1 98.62 112 ALA B C 1
ATOM 2768 O O . ALA B 1 112 ? 17.891 -12.086 2.5 1 98.62 112 ALA B O 1
ATOM 2769 N N . ALA B 1 113 ? 16.922 -13.609 3.861 1 97.38 113 ALA B N 1
ATOM 2770 C CA . ALA B 1 113 ? 17.656 -13.156 5.043 1 97.38 113 ALA B CA 1
ATOM 2771 C C . ALA B 1 113 ? 19.156 -13.32 4.852 1 97.38 113 ALA B C 1
ATOM 2773 O O . ALA B 1 113 ? 19.938 -12.453 5.262 1 97.38 113 ALA B O 1
ATOM 2774 N N . ALA B 1 114 ? 19.578 -14.43 4.234 1 97.5 114 ALA B N 1
ATOM 2775 C CA . ALA B 1 114 ? 20.984 -14.742 4.047 1 97.5 114 ALA B CA 1
ATOM 2776 C C . ALA B 1 114 ? 21.641 -13.773 3.07 1 97.5 114 ALA B C 1
ATOM 2778 O O . ALA B 1 114 ? 22.812 -13.398 3.244 1 97.5 114 ALA B O 1
ATOM 2779 N N . SER B 1 115 ? 20.938 -13.328 2.037 1 97.25 115 SER B N 1
ATOM 2780 C CA . SER B 1 115 ? 21.531 -12.516 0.978 1 97.25 115 SER B CA 1
ATOM 2781 C C . SER B 1 115 ? 21.266 -11.031 1.22 1 97.25 115 SER B C 1
ATOM 2783 O O . SER B 1 115 ? 21.953 -10.172 0.652 1 97.25 115 SER B O 1
ATOM 2785 N N . GLY B 1 116 ? 20.266 -10.734 2.002 1 96.81 116 GLY B N 1
ATOM 2786 C CA . GLY B 1 116 ? 19.844 -9.352 2.193 1 96.81 116 GLY B CA 1
ATOM 2787 C C . GLY B 1 116 ? 18.844 -8.891 1.141 1 96.81 116 GLY B C 1
ATOM 2788 O O . GLY B 1 116 ? 18.344 -7.766 1.212 1 96.81 116 GLY B O 1
ATOM 2789 N N . ALA B 1 117 ? 18.547 -9.773 0.142 1 98.06 117 ALA B N 1
ATOM 2790 C CA . ALA B 1 117 ? 17.531 -9.469 -0.869 1 98.06 117 ALA B CA 1
ATOM 2791 C C . ALA B 1 117 ? 16.125 -9.539 -0.279 1 98.06 117 ALA B C 1
ATOM 2793 O O . ALA B 1 117 ? 15.945 -10.023 0.839 1 98.06 117 ALA B O 1
ATOM 2794 N N . LYS B 1 118 ? 15.219 -9.023 -0.998 1 98.75 118 LYS B N 1
ATOM 2795 C CA . LYS B 1 118 ? 13.859 -8.953 -0.463 1 98.75 118 LYS B CA 1
ATOM 2796 C C . LYS B 1 118 ? 12.945 -9.961 -1.155 1 98.75 118 LYS B C 1
ATOM 2798 O O . LYS B 1 118 ? 12.93 -10.055 -2.385 1 98.75 118 LYS B O 1
ATOM 2803 N N . LEU B 1 119 ? 12.258 -10.758 -0.372 1 98.94 119 LEU B N 1
ATOM 2804 C CA . LEU B 1 119 ? 11.062 -11.484 -0.8 1 98.94 119 LEU B CA 1
ATOM 2805 C C . LEU B 1 119 ? 9.828 -10.602 -0.718 1 98.94 119 LEU B C 1
ATOM 2807 O O . LEU B 1 119 ? 9.398 -10.227 0.376 1 98.94 119 LEU B O 1
ATOM 2811 N N . ILE B 1 120 ? 9.227 -10.258 -1.883 1 98.94 120 ILE B N 1
ATOM 2812 C CA . ILE B 1 120 ? 8.164 -9.266 -1.958 1 98.94 120 ILE B CA 1
ATOM 2813 C C . ILE B 1 120 ? 6.836 -9.945 -2.254 1 98.94 120 ILE B C 1
ATOM 2815 O O . ILE B 1 120 ? 6.738 -10.75 -3.188 1 98.94 120 ILE B O 1
ATOM 2819 N N . ILE B 1 121 ? 5.836 -9.664 -1.45 1 98.81 121 ILE B N 1
ATOM 2820 C CA . ILE B 1 121 ? 4.473 -10.148 -1.646 1 98.81 121 ILE B CA 1
ATOM 2821 C C . ILE B 1 121 ? 3.566 -8.992 -2.051 1 98.81 121 ILE B C 1
ATOM 2823 O O . ILE B 1 121 ? 3.094 -8.234 -1.195 1 98.81 121 ILE B O 1
ATOM 2827 N N . PRO B 1 122 ? 3.359 -8.805 -3.346 1 98.56 122 PRO B N 1
ATOM 2828 C CA . PRO B 1 122 ? 2.49 -7.719 -3.801 1 98.56 122 PRO B CA 1
ATOM 2829 C C . PRO B 1 122 ? 1.02 -7.961 -3.471 1 98.56 122 PRO B C 1
ATOM 2831 O O . PRO B 1 122 ? 0.638 -9.078 -3.121 1 98.56 122 PRO B O 1
ATOM 2834 N N . PRO B 1 123 ? 0.17 -6.957 -3.625 1 98.56 123 PRO B N 1
ATOM 2835 C CA . PRO B 1 123 ? -1.242 -7.066 -3.252 1 98.56 123 PRO B CA 1
ATOM 2836 C C . PRO B 1 123 ? -2.033 -7.977 -4.191 1 98.56 123 PRO B C 1
ATOM 2838 O O . PRO B 1 123 ? -3.168 -8.344 -3.885 1 98.56 123 PRO B O 1
ATOM 2841 N N . GLY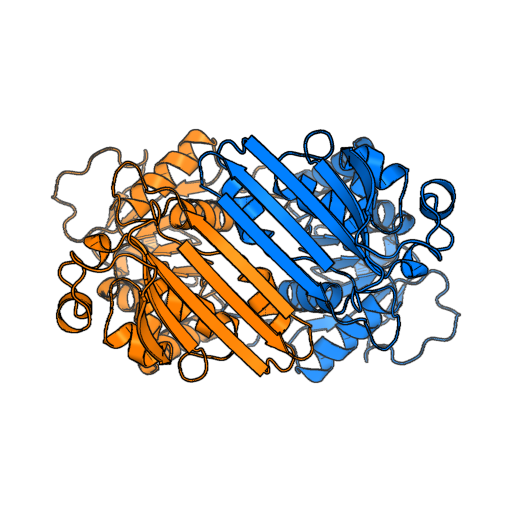 B 1 124 ? -1.436 -8.352 -5.367 1 97.5 124 GLY B N 1
ATOM 2842 C CA . GLY B 1 124 ? -2.166 -9.18 -6.312 1 97.5 124 GLY B CA 1
ATOM 2843 C C . GLY B 1 124 ? -3.418 -8.516 -6.852 1 97.5 124 GLY B C 1
ATOM 2844 O O . GLY B 1 124 ? -3.371 -7.367 -7.301 1 97.5 124 GLY B O 1
ATOM 2845 N N . ALA B 1 125 ? -4.508 -9.242 -6.809 1 97.12 125 ALA B N 1
ATOM 2846 C CA . ALA B 1 125 ? -5.773 -8.734 -7.328 1 97.12 125 ALA B CA 1
ATOM 2847 C C . ALA B 1 125 ? -6.465 -7.836 -6.305 1 97.12 125 ALA B C 1
ATOM 2849 O O . ALA B 1 125 ? -7.578 -7.359 -6.539 1 97.12 125 ALA B O 1
ATOM 2850 N N . LEU B 1 126 ? -5.832 -7.641 -5.16 1 98.06 126 LEU B N 1
ATOM 2851 C CA . LEU B 1 126 ? -6.469 -6.977 -4.031 1 98.06 126 LEU B CA 1
ATOM 2852 C C . LEU B 1 126 ? -5.973 -5.539 -3.896 1 98.06 126 LEU B C 1
ATOM 2854 O O . LEU B 1 126 ? -5.344 -5.008 -4.812 1 98.06 126 LEU B O 1
ATOM 2858 N N . GLY B 1 127 ? -6.316 -4.91 -2.887 1 98.25 127 GLY B N 1
ATOM 2859 C CA . GLY B 1 127 ? -5.914 -3.629 -2.33 1 98.25 127 GLY B CA 1
ATOM 2860 C C . GLY B 1 127 ? -6.145 -3.529 -0.834 1 98.25 127 GLY B C 1
ATOM 2861 O O . GLY B 1 127 ? -6.715 -4.438 -0.227 1 98.25 127 GLY B O 1
ATOM 2862 N N . GLY B 1 128 ? -5.664 -2.43 -0.286 1 98.69 128 GLY B N 1
ATOM 2863 C CA . GLY B 1 128 ? -5.805 -2.285 1.153 1 98.69 128 GLY B CA 1
ATOM 2864 C C . GLY B 1 128 ? -4.84 -3.15 1.939 1 98.69 128 GLY B C 1
ATOM 2865 O O . GLY B 1 128 ? -4.902 -3.201 3.17 1 98.69 128 GLY B O 1
ATOM 2866 N N . ILE B 1 129 ? -3.945 -3.855 1.191 1 98.88 129 ILE B N 1
ATOM 2867 C CA . ILE B 1 129 ? -2.939 -4.695 1.834 1 98.88 129 ILE B CA 1
ATOM 2868 C C . ILE B 1 129 ? -1.952 -3.818 2.602 1 98.88 129 ILE B C 1
ATOM 2870 O O . ILE B 1 129 ? -1.453 -4.215 3.658 1 98.88 129 ILE B O 1
ATOM 2874 N N . ASP B 1 130 ? -1.772 -2.52 2.135 1 98.62 130 ASP B N 1
ATOM 2875 C CA . ASP B 1 130 ? -0.999 -1.534 2.885 1 98.62 130 ASP B CA 1
ATOM 2876 C C . ASP B 1 130 ? -1.585 -1.322 4.277 1 98.62 130 ASP B C 1
ATOM 2878 O O . ASP B 1 130 ? -0.886 -1.478 5.281 1 98.62 130 ASP B O 1
ATOM 2882 N N . ALA B 1 131 ? -2.865 -1.146 4.375 1 98.56 131 ALA B N 1
ATOM 2883 C CA . ALA B 1 131 ? -3.523 -0.876 5.648 1 98.56 131 ALA B CA 1
ATOM 2884 C C . ALA B 1 131 ? -3.566 -2.129 6.52 1 98.56 131 ALA B C 1
ATOM 2886 O O . ALA B 1 131 ? -3.328 -2.061 7.727 1 98.56 131 ALA B O 1
ATOM 2887 N N . LEU B 1 132 ? -3.908 -3.262 5.895 1 98.88 132 LEU B N 1
ATOM 2888 C CA . LEU B 1 132 ? -4 -4.496 6.668 1 98.88 132 LEU B CA 1
ATOM 2889 C C . LEU B 1 132 ? -2.648 -4.867 7.266 1 98.88 132 LEU B C 1
ATOM 2891 O O . LEU B 1 132 ? -2.561 -5.23 8.438 1 98.88 132 LEU B O 1
ATOM 2895 N N . SER B 1 133 ? -1.599 -4.773 6.434 1 98.81 133 SER B N 1
ATOM 2896 C CA . SER B 1 133 ? -0.245 -5.047 6.906 1 98.81 133 SER B CA 1
ATOM 2897 C C . SER B 1 133 ? 0.172 -4.059 7.992 1 98.81 133 SER B C 1
ATOM 2899 O O . SER B 1 133 ? 0.777 -4.449 8.992 1 98.81 133 SER B O 1
ATOM 2901 N N . ALA B 1 134 ? -0.143 -2.77 7.832 1 98.62 134 ALA B N 1
ATOM 2902 C CA . ALA B 1 134 ? 0.149 -1.78 8.867 1 98.62 134 ALA B CA 1
ATOM 2903 C C . ALA B 1 134 ? -0.592 -2.104 10.156 1 98.62 134 ALA B C 1
ATOM 2905 O O . ALA B 1 134 ? -0.005 -2.07 11.242 1 98.62 134 ALA B O 1
ATOM 2906 N N . ALA B 1 135 ? -1.887 -2.459 10.031 1 98.31 135 ALA B N 1
ATOM 2907 C CA . ALA B 1 135 ? -2.734 -2.756 11.18 1 98.31 135 ALA B CA 1
ATOM 2908 C C . ALA B 1 135 ? -2.184 -3.934 11.977 1 98.31 135 ALA B C 1
ATOM 2910 O O . ALA B 1 135 ? -2.348 -3.996 13.203 1 98.31 135 ALA B O 1
ATOM 2911 N N . SER B 1 136 ? -1.518 -4.844 11.297 1 98.19 136 SER B N 1
ATOM 2912 C CA . SER B 1 136 ? -1.036 -6.066 11.922 1 98.19 136 SER B CA 1
ATOM 2913 C C . SER B 1 136 ? 0.117 -5.777 12.883 1 98.19 136 SER B C 1
ATOM 2915 O O . SER B 1 136 ? 0.574 -6.672 13.594 1 98.19 136 SER B O 1
ATOM 2917 N N . ARG B 1 137 ? 0.606 -4.566 12.945 1 96.88 137 ARG B N 1
ATOM 2918 C CA . ARG B 1 137 ? 1.605 -4.16 13.93 1 96.88 137 ARG B CA 1
ATOM 2919 C C . ARG B 1 137 ? 0.985 -4.02 15.312 1 96.88 137 ARG B C 1
ATOM 2921 O O . ARG B 1 137 ? 1.7 -3.896 16.312 1 96.88 137 ARG B O 1
ATOM 2928 N N . LEU B 1 138 ? -0.33 -3.955 15.336 1 96.94 138 LEU B N 1
ATOM 2929 C CA . LEU B 1 138 ? -1.098 -4.082 16.562 1 96.94 138 LEU B CA 1
ATOM 2930 C C . LEU B 1 138 ? -1.902 -5.379 16.578 1 96.94 138 LEU B C 1
ATOM 2932 O O . LEU B 1 138 ? -1.843 -6.156 15.625 1 96.94 138 LEU B O 1
ATOM 2936 N N . SER B 1 139 ? -2.613 -5.57 17.656 1 97.12 139 SER B N 1
ATOM 2937 C CA . SER B 1 139 ? -3.479 -6.742 17.75 1 97.12 139 SER B CA 1
ATOM 2938 C C . SER B 1 139 ? -4.68 -6.613 16.812 1 97.12 139 SER B C 1
ATOM 2940 O O . SER B 1 139 ? -5.398 -5.613 16.859 1 97.12 139 SER B O 1
ATOM 2942 N N . ILE B 1 140 ? -4.84 -7.582 15.938 1 98.25 140 ILE B N 1
ATOM 2943 C CA . ILE B 1 140 ? -6.02 -7.703 15.086 1 98.25 140 ILE B CA 1
ATOM 2944 C C . ILE B 1 140 ? -6.922 -8.812 15.609 1 98.25 140 ILE B C 1
ATOM 2946 O O . ILE B 1 140 ? -6.465 -9.938 15.844 1 98.25 140 ILE B O 1
ATOM 2950 N N . GLU B 1 141 ? -8.156 -8.477 15.82 1 98.56 141 GLU B N 1
ATOM 2951 C CA . GLU B 1 141 ? -9.125 -9.414 16.375 1 98.56 141 GLU B CA 1
ATOM 2952 C C . GLU B 1 141 ? -9.641 -10.375 15.312 1 98.56 141 GLU B C 1
ATOM 2954 O O . GLU B 1 141 ? -9.805 -11.57 15.57 1 98.56 141 GLU B O 1
ATOM 2959 N N . SER B 1 142 ? -9.898 -9.867 14.156 1 98.81 142 SER B N 1
ATOM 2960 C CA . SER B 1 142 ? -10.445 -10.719 13.109 1 98.81 142 SER B CA 1
ATOM 2961 C C . SER B 1 142 ? -10.117 -10.172 11.727 1 98.81 142 SER B C 1
ATOM 2963 O O . SER B 1 142 ? -10.039 -8.953 11.531 1 98.81 142 SER B O 1
ATOM 2965 N N . VAL B 1 143 ? -9.898 -11.031 10.797 1 98.94 143 VAL B N 1
ATOM 2966 C CA . VAL B 1 143 ? -9.797 -10.758 9.367 1 98.94 143 VAL B CA 1
ATOM 2967 C C . VAL B 1 143 ? -10.68 -11.734 8.594 1 98.94 143 VAL B C 1
ATOM 2969 O O . VAL B 1 143 ? -10.555 -12.953 8.75 1 98.94 143 VAL B O 1
ATOM 2972 N N . GLU B 1 144 ? -11.578 -11.25 7.812 1 98.94 144 GLU B N 1
ATOM 2973 C CA . GLU B 1 144 ? -12.391 -12.039 6.891 1 98.94 144 GLU B CA 1
ATOM 2974 C C . GLU B 1 144 ? -12.203 -11.578 5.449 1 98.94 144 GLU B C 1
ATOM 2976 O O . GLU B 1 144 ? -12.266 -10.383 5.164 1 98.94 144 GLU B O 1
ATOM 2981 N N . HIS B 1 145 ? -11.922 -12.492 4.637 1 98.94 145 HIS B N 1
ATOM 2982 C CA . HIS B 1 145 ? -11.859 -12.273 3.197 1 98.94 145 HIS B CA 1
ATOM 2983 C C . HIS B 1 145 ? -13 -12.984 2.477 1 98.94 145 HIS B C 1
ATOM 2985 O O . HIS B 1 145 ? -13.016 -14.219 2.402 1 98.94 145 HIS B O 1
ATOM 2991 N N . ARG B 1 146 ? -13.969 -12.234 1.978 1 98.88 146 ARG B N 1
ATOM 2992 C CA . ARG B 1 146 ? -15.062 -12.781 1.185 1 98.88 146 ARG B CA 1
ATOM 2993 C C . ARG B 1 146 ? -14.758 -12.688 -0.307 1 98.88 146 ARG B C 1
ATOM 2995 O O . ARG B 1 146 ? -14.43 -11.617 -0.813 1 98.88 146 ARG B O 1
ATOM 3002 N N . ILE B 1 147 ? -14.828 -13.805 -0.926 1 98.25 147 ILE B N 1
ATOM 3003 C CA . ILE B 1 147 ? -14.648 -13.875 -2.371 1 98.25 147 ILE B CA 1
ATOM 3004 C C . ILE B 1 147 ? -15.984 -14.18 -3.043 1 98.25 147 ILE B C 1
ATOM 3006 O O . ILE B 1 147 ? -16.547 -15.266 -2.863 1 98.25 147 ILE B O 1
ATOM 3010 N N . ILE B 1 148 ? -16.469 -13.234 -3.76 1 97.62 148 ILE B N 1
ATOM 3011 C CA . ILE B 1 148 ? -17.781 -13.305 -4.387 1 97.62 148 ILE B CA 1
ATOM 3012 C C . ILE B 1 148 ? -17.625 -13.359 -5.906 1 97.62 148 ILE B C 1
ATOM 3014 O O . ILE B 1 148 ? -17 -12.492 -6.508 1 97.62 148 ILE B O 1
ATOM 3018 N N . LYS B 1 149 ? -18.172 -14.406 -6.547 1 95.56 149 LYS B N 1
ATOM 3019 C CA . LYS B 1 149 ? -18.141 -14.555 -8 1 95.56 149 LYS B CA 1
ATOM 3020 C C . LYS B 1 149 ? -19.516 -14.867 -8.555 1 95.56 149 LYS B C 1
ATOM 3022 O O . LYS B 1 149 ? -20.391 -15.336 -7.828 1 95.56 149 LYS B O 1
ATOM 3027 N N . PRO B 1 150 ? -19.672 -14.516 -9.867 1 94.81 150 PRO B N 1
ATOM 3028 C CA . PRO B 1 150 ? -20.875 -15.055 -10.508 1 94.81 150 PRO B CA 1
ATOM 3029 C C . PRO B 1 150 ? -21.047 -16.562 -10.297 1 94.81 150 PRO B C 1
ATOM 3031 O O . PRO B 1 150 ? -20.047 -17.297 -10.32 1 94.81 150 PRO B O 1
ATOM 3034 N N . ALA B 1 151 ? -22.266 -16.938 -10.102 1 96.12 151 ALA B N 1
ATOM 3035 C CA . ALA B 1 151 ? -22.531 -18.328 -9.773 1 96.12 151 ALA B CA 1
ATOM 3036 C C . ALA B 1 151 ? -21.891 -19.281 -10.789 1 96.12 151 ALA B C 1
ATOM 3038 O O . ALA B 1 151 ? -21.234 -20.25 -10.414 1 96.12 151 ALA B O 1
ATOM 3039 N N . LYS B 1 152 ? -22.016 -18.969 -11.992 1 92.44 152 LYS B N 1
ATOM 3040 C CA . LYS B 1 152 ? -21.531 -19.828 -13.07 1 92.44 152 LYS B CA 1
ATOM 3041 C C . LYS B 1 152 ? -20.016 -19.922 -13.07 1 92.44 152 LYS B C 1
ATOM 3043 O O . LYS B 1 152 ? -19.438 -20.891 -13.578 1 92.44 152 LYS B O 1
ATOM 3048 N N . ALA B 1 153 ? -19.297 -18.922 -12.484 1 92.06 153 ALA B N 1
ATOM 3049 C CA . ALA B 1 153 ? -17.828 -18.875 -12.469 1 92.06 153 ALA B CA 1
ATOM 3050 C C . ALA B 1 153 ? -17.266 -19.953 -11.547 1 92.06 153 ALA B C 1
ATOM 3052 O O . ALA B 1 153 ? -16.062 -20.266 -11.602 1 92.06 153 ALA B O 1
ATOM 3053 N N . TRP B 1 154 ? -18.125 -20.5 -10.703 1 95 154 TRP B N 1
ATOM 3054 C CA . TRP B 1 154 ? -17.688 -21.531 -9.773 1 95 154 TRP B CA 1
ATOM 3055 C C . TRP B 1 154 ? -17.812 -22.906 -10.398 1 95 154 TRP B C 1
ATOM 3057 O O . TRP B 1 154 ? -17.422 -23.922 -9.789 1 95 154 TRP B O 1
ATOM 3067 N N . ALA B 1 155 ? -18.375 -22.906 -11.609 1 92.88 155 ALA B N 1
ATOM 3068 C CA . ALA B 1 155 ? -18.531 -24.203 -12.281 1 92.88 155 ALA B CA 1
ATOM 3069 C C . ALA B 1 155 ? -17.203 -24.906 -12.43 1 92.88 155 ALA B C 1
ATOM 3071 O O . ALA B 1 155 ? -16.188 -24.266 -12.727 1 92.88 155 ALA B O 1
ATOM 3072 N N . GLY B 1 156 ? -17.141 -26.188 -12.25 1 91.81 156 GLY B N 1
ATOM 3073 C CA . GLY B 1 156 ? -15.914 -26.953 -12.375 1 91.81 156 GLY B CA 1
ATOM 3074 C C . GLY B 1 156 ? -15.117 -27.031 -11.094 1 91.81 156 GLY B C 1
ATOM 3075 O O . GLY B 1 156 ? -14.086 -27.703 -11.031 1 91.81 156 GLY B O 1
ATOM 3076 N N . THR B 1 157 ? -15.555 -26.344 -10.125 1 93.88 157 THR B N 1
ATOM 3077 C CA . THR B 1 157 ? -14.93 -26.422 -8.805 1 93.88 157 THR B CA 1
ATOM 3078 C C . THR B 1 157 ? -15.781 -27.266 -7.855 1 93.88 157 THR B C 1
ATOM 3080 O O . THR B 1 157 ? -16.859 -27.734 -8.234 1 93.88 157 THR B O 1
ATOM 3083 N N . GLN B 1 158 ? -15.281 -27.438 -6.629 1 94.62 158 GLN B N 1
ATOM 3084 C CA . GLN B 1 158 ? -16.016 -28.188 -5.605 1 94.62 158 GLN B CA 1
ATOM 3085 C C . GLN B 1 158 ? -17.344 -27.516 -5.273 1 94.62 158 GLN B C 1
ATOM 3087 O O . GLN B 1 158 ? -18.234 -28.141 -4.707 1 94.62 158 GLN B O 1
ATOM 3092 N N . ALA B 1 159 ? -17.484 -26.234 -5.648 1 95.31 159 ALA B N 1
ATOM 3093 C CA . ALA B 1 159 ? -18.688 -25.484 -5.344 1 95.31 159 ALA B CA 1
ATOM 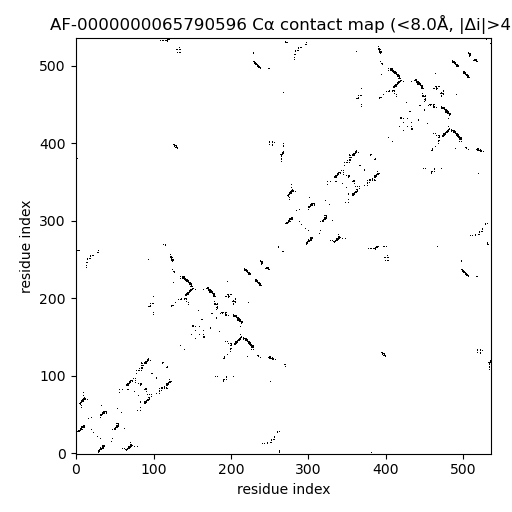3094 C C . ALA B 1 159 ? -19.922 -26.141 -5.953 1 95.31 159 ALA B C 1
ATOM 3096 O O . ALA B 1 159 ? -21 -26.125 -5.363 1 95.31 159 ALA B O 1
ATOM 3097 N N . ALA B 1 160 ? -19.719 -26.688 -7.125 1 93.88 160 ALA B N 1
ATOM 3098 C CA . ALA B 1 160 ? -20.812 -27.281 -7.871 1 93.88 160 ALA B CA 1
ATOM 3099 C C . ALA B 1 160 ? -21.438 -28.453 -7.102 1 93.88 160 ALA B C 1
ATOM 3101 O O . ALA B 1 160 ? -22.594 -28.812 -7.324 1 93.88 160 ALA B O 1
ATOM 3102 N N . GLN B 1 161 ? -20.688 -29 -6.227 1 94.44 161 GLN B N 1
ATOM 3103 C CA . GLN B 1 161 ? -21.188 -30.109 -5.418 1 94.44 161 GLN B CA 1
ATOM 3104 C C . GLN B 1 161 ? -21.844 -29.609 -4.137 1 94.44 161 GLN B C 1
ATOM 3106 O O . GLN B 1 161 ? -22.547 -30.359 -3.467 1 94.44 161 GLN B O 1
ATOM 3111 N N . LEU B 1 162 ? -21.578 -28.375 -3.826 1 94.69 162 LEU B N 1
ATOM 3112 C CA . LEU B 1 162 ? -22.031 -27.844 -2.543 1 94.69 162 LEU B CA 1
ATOM 3113 C C . LEU B 1 162 ? -23.328 -27.047 -2.703 1 94.69 162 LEU B C 1
ATOM 3115 O O . LEU B 1 162 ? -24.125 -26.953 -1.766 1 94.69 162 LEU B O 1
ATOM 3119 N N . VAL B 1 163 ? -23.531 -26.438 -3.836 1 94.81 163 VAL B N 1
ATOM 3120 C CA . VAL B 1 163 ? -24.719 -25.641 -4.086 1 94.81 163 VAL B CA 1
ATOM 3121 C C . VAL B 1 163 ? -25.156 -25.797 -5.539 1 94.81 163 VAL B C 1
ATOM 3123 O O . VAL B 1 163 ? -24.328 -25.984 -6.43 1 94.81 163 VAL B O 1
ATOM 3126 N N . PRO B 1 164 ? -26.484 -25.828 -5.809 1 95.31 164 PRO B N 1
ATOM 3127 C CA . PRO B 1 164 ? -26.938 -25.859 -7.199 1 95.31 164 PRO B CA 1
ATOM 3128 C C . PRO B 1 164 ? -26.719 -24.531 -7.914 1 95.31 164 PRO B C 1
ATOM 3130 O O . PRO B 1 164 ? -27.625 -23.703 -7.992 1 95.31 164 PRO B O 1
ATOM 3133 N N . LEU B 1 165 ? -25.562 -24.328 -8.461 1 95.69 165 LEU B N 1
ATOM 3134 C CA . LEU B 1 165 ? -25.078 -23.078 -8.992 1 95.69 165 LEU B CA 1
ATOM 3135 C C . LEU B 1 165 ? -26.047 -22.484 -10.008 1 95.69 165 LEU B C 1
ATOM 3137 O O . LEU B 1 165 ? -26.203 -21.266 -10.094 1 95.69 165 LEU B O 1
ATOM 3141 N N . ASP B 1 166 ? -26.812 -23.297 -10.695 1 93.81 166 ASP B N 1
ATOM 3142 C CA . ASP B 1 166 ? -27.719 -22.844 -11.742 1 93.81 166 ASP B CA 1
ATOM 3143 C C . ASP B 1 166 ? -29.094 -22.5 -11.172 1 93.81 166 ASP B C 1
ATOM 3145 O O . ASP B 1 166 ? -29.922 -21.891 -11.852 1 93.81 166 ASP B O 1
ATOM 3149 N N . GLU B 1 167 ? -29.266 -22.781 -9.969 1 94.75 167 GLU B N 1
ATOM 3150 C CA . GLU B 1 167 ? -30.609 -22.688 -9.43 1 94.75 167 GLU B CA 1
ATOM 3151 C C . GLU B 1 167 ? -30.688 -21.625 -8.336 1 94.75 167 GLU B C 1
ATOM 3153 O O . GLU B 1 167 ? -31.781 -21.25 -7.895 1 94.75 167 GLU B O 1
ATOM 3158 N N . ILE B 1 168 ? -29.531 -21.203 -7.938 1 95.44 168 ILE B N 1
ATOM 3159 C CA . ILE B 1 168 ? -29.578 -20.25 -6.836 1 95.44 168 ILE B CA 1
ATOM 3160 C C . ILE B 1 168 ? -30.078 -18.906 -7.344 1 95.44 168 ILE B C 1
ATOM 3162 O O . ILE B 1 168 ? -29.75 -18.484 -8.461 1 95.44 168 ILE B O 1
ATOM 3166 N N . SER B 1 169 ? -30.891 -18.172 -6.562 1 96.25 169 SER B N 1
ATOM 3167 C CA . SER B 1 169 ? -31.5 -16.906 -6.969 1 96.25 169 SER B CA 1
ATOM 3168 C C . SER B 1 169 ? -30.969 -15.75 -6.141 1 96.25 169 SER B C 1
ATOM 3170 O O . SER B 1 169 ? -31.312 -14.594 -6.387 1 96.25 169 SER B O 1
ATOM 3172 N N . GLU B 1 170 ? -30.203 -16.016 -5.168 1 97.5 170 GLU B N 1
ATOM 3173 C CA . GLU B 1 170 ? -29.578 -14.992 -4.336 1 97.5 170 GLU B CA 1
ATOM 3174 C C . GLU B 1 170 ? -28.141 -15.375 -3.975 1 97.5 170 GLU B C 1
ATOM 3176 O O . GLU B 1 170 ? -27.75 -16.531 -4.148 1 97.5 170 GLU B O 1
ATOM 3181 N N . ALA B 1 171 ? -27.375 -14.398 -3.527 1 98 171 ALA B N 1
ATOM 3182 C CA . ALA B 1 171 ? -26.016 -14.68 -3.066 1 98 171 ALA B CA 1
ATOM 3183 C C . ALA B 1 171 ? -26 -15.781 -2.014 1 98 171 ALA B C 1
ATOM 3185 O O . ALA B 1 171 ? -26.75 -15.711 -1.028 1 98 171 ALA B O 1
ATOM 3186 N N . THR B 1 172 ? -25.203 -16.781 -2.273 1 98.12 172 THR B N 1
ATOM 3187 C CA . THR B 1 172 ? -25.203 -17.969 -1.427 1 98.12 172 THR B CA 1
ATOM 3188 C C . THR B 1 172 ? -23.781 -18.297 -0.976 1 98.12 172 THR B C 1
ATOM 3190 O O . THR B 1 172 ? -22.891 -18.516 -1.806 1 98.12 172 THR B O 1
ATOM 3193 N N . VAL B 1 173 ? -23.594 -18.281 0.363 1 98.44 173 VAL B N 1
ATOM 3194 C CA . VAL B 1 173 ? -22.328 -18.734 0.923 1 98.44 173 VAL B CA 1
ATOM 3195 C C . VAL B 1 173 ? -22.25 -20.266 0.85 1 98.44 173 VAL B C 1
ATOM 3197 O O . VAL B 1 173 ? -23.125 -20.953 1.365 1 98.44 173 VAL B O 1
ATOM 3200 N N . PHE B 1 174 ? -21.172 -20.797 0.237 1 97.88 174 PHE B N 1
ATOM 3201 C CA . PHE B 1 174 ? -21.125 -22.25 0.114 1 97.88 174 PHE B CA 1
ATOM 3202 C C . PHE B 1 174 ? -19.891 -22.812 0.815 1 97.88 174 PHE B C 1
ATOM 3204 O O . PHE B 1 174 ? -19.766 -24.031 0.968 1 97.88 174 PHE B O 1
ATOM 3211 N N . PHE B 1 175 ? -19.047 -21.969 1.261 1 98.25 175 PHE B N 1
ATOM 3212 C CA . PHE B 1 175 ? -17.828 -22.406 1.957 1 98.25 175 PHE B CA 1
ATOM 3213 C C . PHE B 1 175 ? -17.328 -21.297 2.887 1 98.25 175 PHE B C 1
ATOM 3215 O O . PHE B 1 175 ? -17.281 -20.125 2.508 1 98.25 175 PHE B O 1
ATOM 3222 N N . THR B 1 176 ? -17.047 -21.531 4.129 1 98.56 176 THR B N 1
ATOM 3223 C CA . THR B 1 176 ? -16.375 -20.656 5.09 1 98.56 176 THR B CA 1
ATOM 3224 C C . THR B 1 176 ? -15.414 -21.438 5.965 1 98.56 176 THR B C 1
ATOM 3226 O O . THR B 1 176 ? -15.812 -22.359 6.672 1 98.56 176 THR B O 1
ATOM 3229 N N . ASP B 1 177 ? -14.188 -21.078 5.945 1 98.69 177 ASP B N 1
ATOM 3230 C CA . ASP B 1 177 ? -13.156 -21.719 6.758 1 98.69 177 ASP B CA 1
ATOM 3231 C C . ASP B 1 177 ? -11.883 -20.875 6.785 1 98.69 177 ASP B C 1
ATOM 3233 O O . ASP B 1 177 ? -11.883 -19.734 6.348 1 98.69 177 ASP B O 1
ATOM 3237 N N . THR B 1 178 ? -10.773 -21.438 7.34 1 98.81 178 THR B N 1
ATOM 3238 C CA . THR B 1 178 ? -9.492 -20.734 7.352 1 98.81 178 THR B CA 1
ATOM 3239 C C . THR B 1 178 ? -8.961 -20.562 5.934 1 98.81 178 THR B C 1
ATOM 3241 O O . THR B 1 178 ? -9.32 -21.312 5.035 1 98.81 178 THR B O 1
ATOM 3244 N N . ALA B 1 179 ? -8.125 -19.578 5.781 1 98.88 179 ALA B N 1
ATOM 3245 C CA . ALA B 1 179 ? -7.5 -19.344 4.484 1 98.88 179 ALA B CA 1
ATOM 3246 C C . ALA B 1 179 ? -6.742 -20.578 4.008 1 98.88 179 ALA B C 1
ATOM 3248 O O . ALA B 1 179 ? -6.754 -20.906 2.818 1 98.88 179 ALA B O 1
ATOM 3249 N N . ARG B 1 180 ? -6.09 -21.297 4.949 1 98.62 180 ARG B N 1
ATOM 3250 C CA . ARG B 1 180 ? -5.348 -22.5 4.578 1 98.62 180 ARG B CA 1
ATOM 3251 C C . ARG B 1 180 ? -6.277 -23.547 3.98 1 98.62 180 ARG B C 1
ATOM 3253 O O . ARG B 1 180 ? -6 -24.094 2.908 1 98.62 180 ARG B O 1
ATOM 3260 N N . LYS B 1 181 ? -7.41 -23.797 4.613 1 98.5 181 LYS B N 1
ATOM 3261 C CA . LYS B 1 181 ? -8.359 -24.781 4.129 1 98.5 181 LYS B CA 1
ATOM 3262 C C . LYS B 1 181 ? -9.016 -24.344 2.826 1 98.5 181 LYS B C 1
ATOM 3264 O O . LYS B 1 181 ? -9.266 -25.156 1.937 1 98.5 181 LYS B O 1
ATOM 3269 N N . ALA B 1 182 ? -9.281 -23.047 2.762 1 98.38 182 ALA B N 1
ATOM 3270 C CA . ALA B 1 182 ? -9.852 -22.5 1.529 1 98.38 182 ALA B CA 1
ATOM 3271 C C . ALA B 1 182 ? -8.883 -22.688 0.358 1 98.38 182 ALA B C 1
ATOM 3273 O O . ALA B 1 182 ? -9.305 -23.047 -0.744 1 98.38 182 ALA B O 1
ATOM 3274 N N . ALA B 1 183 ? -7.582 -22.406 0.618 1 97.5 183 ALA B N 1
ATOM 3275 C CA . ALA B 1 183 ? -6.578 -22.531 -0.436 1 97.5 183 ALA B CA 1
ATOM 3276 C C . ALA B 1 183 ? -6.469 -23.969 -0.928 1 97.5 183 ALA B C 1
ATOM 3278 O O . ALA B 1 183 ? -6.258 -24.203 -2.119 1 97.5 183 ALA B O 1
ATOM 3279 N N . ASP B 1 184 ? -6.652 -24.891 -0.063 1 96.25 184 ASP B N 1
ATOM 3280 C CA . ASP B 1 184 ? -6.594 -26.312 -0.408 1 96.25 184 ASP B CA 1
ATOM 3281 C C . ASP B 1 184 ? -7.828 -26.734 -1.194 1 96.25 1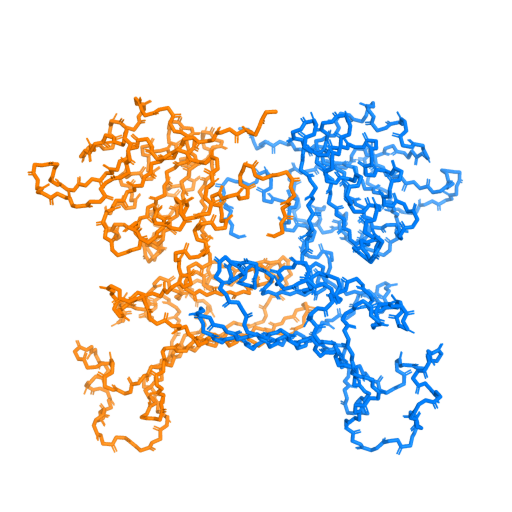84 ASP B C 1
ATOM 3283 O O . ASP B 1 184 ? -7.719 -27.422 -2.217 1 96.25 184 ASP B O 1
ATOM 3287 N N . ALA B 1 185 ? -8.945 -26.312 -0.776 1 96.75 185 ALA B N 1
ATOM 3288 C CA . ALA B 1 185 ? -10.219 -26.75 -1.351 1 96.75 185 ALA B CA 1
ATOM 3289 C C . ALA B 1 185 ? -10.508 -26.031 -2.664 1 96.75 185 ALA B C 1
ATOM 3291 O O . ALA B 1 185 ? -11.109 -26.594 -3.576 1 96.75 185 ALA B O 1
ATOM 3292 N N . PHE B 1 186 ? -10.094 -24.812 -2.764 1 96.69 186 PHE B N 1
ATOM 3293 C CA . PHE B 1 186 ? -10.367 -23.984 -3.932 1 96.69 186 PHE B CA 1
ATOM 3294 C C . PHE B 1 186 ? -9.094 -23.281 -4.406 1 96.69 186 PHE B C 1
ATOM 3296 O O . PHE B 1 186 ? -8.984 -22.047 -4.324 1 96.69 186 PHE B O 1
ATOM 3303 N N . PRO B 1 187 ? -8.227 -24 -5.004 1 94.5 187 PRO B N 1
ATOM 3304 C CA . PRO B 1 187 ? -6.898 -23.484 -5.352 1 94.5 187 PRO B CA 1
ATOM 3305 C C . PRO B 1 187 ? -6.953 -22.297 -6.309 1 94.5 187 PRO B C 1
ATOM 3307 O O . PRO B 1 187 ? -6.02 -21.484 -6.348 1 94.5 187 PRO B O 1
ATOM 3310 N N . GLN B 1 188 ? -8.047 -22.078 -7.047 1 91.44 188 GLN B N 1
ATOM 3311 C CA . GLN B 1 188 ? -8.164 -20.969 -7.992 1 91.44 188 GLN B CA 1
ATOM 3312 C C . GLN B 1 188 ? -8.258 -19.641 -7.262 1 91.44 188 GLN B C 1
ATOM 3314 O O . GLN B 1 188 ? -8.039 -18.578 -7.859 1 91.44 188 GLN B O 1
ATOM 3319 N N . ASN B 1 189 ? -8.531 -19.703 -5.969 1 93.56 189 ASN B N 1
ATOM 3320 C CA . ASN B 1 189 ? -8.672 -18.5 -5.16 1 93.56 189 ASN B CA 1
ATOM 3321 C C . ASN B 1 189 ? -7.605 -18.422 -4.066 1 93.56 189 ASN B C 1
ATOM 3323 O O . ASN B 1 189 ? -7.727 -17.641 -3.127 1 93.56 189 ASN B O 1
ATOM 3327 N N . ALA B 1 190 ? -6.637 -19.234 -4.219 1 97.5 190 ALA B N 1
ATOM 3328 C CA . ALA B 1 190 ? -5.684 -19.422 -3.129 1 97.5 190 ALA B CA 1
ATOM 3329 C C . ALA B 1 190 ? -4.734 -18.234 -3.014 1 97.5 190 ALA B C 1
ATOM 3331 O O . ALA B 1 190 ? -4.355 -17.844 -1.907 1 97.5 190 ALA B O 1
ATOM 3332 N N . ASN B 1 191 ? -4.355 -17.578 -4.156 1 97.94 191 ASN B N 1
ATOM 3333 C CA . ASN B 1 191 ? -3.379 -16.5 -4.109 1 97.94 191 ASN B CA 1
ATOM 3334 C C . ASN B 1 191 ? -3.863 -15.336 -3.244 1 97.94 191 ASN B C 1
ATOM 3336 O O . ASN B 1 191 ? -3.156 -14.898 -2.336 1 97.94 191 ASN B O 1
ATOM 3340 N N . VAL B 1 192 ? -5.121 -14.906 -3.438 1 98.31 192 VAL B N 1
ATOM 3341 C CA . VAL B 1 192 ? -5.637 -13.742 -2.73 1 98.31 192 VAL B CA 1
ATOM 3342 C C . VAL B 1 192 ? -5.879 -14.086 -1.264 1 98.31 192 VAL B C 1
ATOM 3344 O O . VAL B 1 192 ? -5.664 -13.258 -0.378 1 98.31 192 VAL B O 1
ATOM 3347 N N . ALA B 1 193 ? -6.285 -15.359 -1.014 1 98.62 193 ALA B N 1
ATOM 3348 C CA . ALA B 1 193 ? -6.469 -15.797 0.366 1 98.62 193 ALA B CA 1
ATOM 3349 C C . ALA B 1 193 ? -5.152 -15.758 1.137 1 98.62 193 ALA B C 1
ATOM 3351 O O . ALA B 1 193 ? -5.113 -15.32 2.289 1 98.62 193 ALA B O 1
ATOM 3352 N N . VAL B 1 194 ? -4.117 -16.156 0.479 1 98.81 194 VAL B N 1
ATOM 3353 C CA . VAL B 1 194 ? -2.805 -16.188 1.116 1 98.81 194 VAL B CA 1
ATOM 3354 C C . VAL B 1 194 ? -2.309 -14.758 1.347 1 98.81 194 VAL B C 1
ATOM 3356 O O . VAL B 1 194 ? -1.755 -14.453 2.406 1 98.81 194 VAL B O 1
ATOM 3359 N N . ILE B 1 195 ? -2.527 -13.844 0.427 1 98.81 195 ILE B N 1
ATOM 3360 C CA . ILE B 1 195 ? -2.068 -12.461 0.534 1 98.81 195 ILE B CA 1
ATOM 3361 C C . ILE B 1 195 ? -2.725 -11.789 1.74 1 98.81 195 ILE B C 1
ATOM 3363 O O . ILE B 1 195 ? -2.039 -11.219 2.592 1 98.81 195 ILE B O 1
ATOM 3367 N N . THR B 1 196 ? -4.102 -11.898 1.836 1 98.88 196 THR B N 1
ATOM 3368 C CA . THR B 1 196 ? -4.805 -11.281 2.955 1 98.88 196 THR B CA 1
ATOM 3369 C C . THR B 1 196 ? -4.344 -11.883 4.281 1 98.88 196 THR B C 1
ATOM 3371 O O . THR B 1 196 ? -4.23 -11.18 5.285 1 98.88 196 THR B O 1
ATOM 3374 N N . SER B 1 197 ? -4.031 -13.18 4.285 1 98.88 197 SER B N 1
ATOM 3375 C CA . SER B 1 197 ? -3.625 -13.875 5.504 1 98.88 197 SER B CA 1
ATOM 3376 C C . SER B 1 197 ? -2.234 -13.438 5.953 1 98.88 197 SER B C 1
ATOM 3378 O O . SER B 1 197 ? -2.027 -13.109 7.125 1 98.88 197 SER B O 1
ATOM 3380 N N . LEU B 1 198 ? -1.298 -13.375 4.977 1 98.75 198 LEU B N 1
ATOM 3381 C CA . LEU B 1 198 ? 0.074 -13.008 5.309 1 98.75 198 LEU B CA 1
ATOM 3382 C C . LEU B 1 198 ? 0.155 -11.547 5.746 1 98.75 198 LEU B C 1
ATOM 3384 O O . LEU B 1 198 ? 0.972 -11.195 6.602 1 98.75 198 LEU B O 1
ATOM 3388 N N . ALA B 1 199 ? -0.735 -10.703 5.211 1 98.81 199 ALA B N 1
ATOM 3389 C CA . ALA B 1 199 ? -0.761 -9.289 5.586 1 98.81 199 ALA B CA 1
ATOM 3390 C C . ALA B 1 199 ? -1.34 -9.102 6.984 1 98.81 199 ALA B C 1
ATOM 3392 O O . ALA B 1 199 ? -1.018 -8.125 7.672 1 98.81 199 ALA B O 1
ATOM 3393 N N . GLY B 1 200 ? -2.172 -9.977 7.367 1 98.62 200 GLY B N 1
ATOM 3394 C CA . GLY B 1 200 ? -2.922 -9.797 8.602 1 98.62 200 GLY B CA 1
ATOM 3395 C C . GLY B 1 200 ? -2.498 -10.758 9.695 1 98.62 200 GLY B C 1
ATOM 3396 O O . GLY B 1 200 ? -1.442 -10.586 10.305 1 98.62 200 GLY B O 1
ATOM 3397 N N . ILE B 1 201 ? -3.332 -11.875 9.812 1 98.81 201 ILE B N 1
ATOM 3398 C CA . ILE B 1 201 ? -3.191 -12.625 11.055 1 98.81 201 ILE B CA 1
ATOM 3399 C C . ILE B 1 201 ? -2.809 -14.07 10.742 1 98.81 201 ILE B C 1
ATOM 3401 O O . ILE B 1 201 ? -2.928 -14.953 11.602 1 98.81 201 ILE B O 1
ATOM 3405 N N . GLY B 1 202 ? -2.4 -14.344 9.492 1 98.62 202 GLY B N 1
ATOM 3406 C CA . GLY B 1 202 ? -1.893 -15.656 9.141 1 98.62 202 GLY B CA 1
ATOM 3407 C C . GLY B 1 202 ? -2.951 -16.562 8.539 1 98.62 202 GLY B C 1
ATOM 3408 O O . GLY B 1 202 ? -4.148 -16.281 8.641 1 98.62 202 GLY B O 1
ATOM 3409 N N . LEU B 1 203 ? -2.555 -17.688 7.973 1 98.81 203 LEU B N 1
ATOM 3410 C CA . LEU B 1 203 ? -3.385 -18.562 7.152 1 98.81 203 LEU B CA 1
ATOM 3411 C C . LEU B 1 203 ? -4.379 -19.328 8.016 1 98.81 203 LEU B C 1
ATOM 3413 O O . LEU B 1 203 ? -5.473 -19.672 7.555 1 98.81 203 LEU B O 1
ATOM 3417 N N . ASP B 1 204 ? -4.023 -19.547 9.25 1 98.75 204 ASP B N 1
ATOM 3418 C CA . ASP B 1 204 ? -4.836 -20.438 10.078 1 98.75 204 ASP B CA 1
ATOM 3419 C C . ASP B 1 204 ? -5.855 -19.641 10.891 1 98.75 204 ASP B C 1
ATOM 3421 O O . ASP B 1 204 ? -6.703 -20.219 11.57 1 98.75 204 ASP B O 1
ATOM 3425 N N . ARG B 1 205 ? -5.793 -18.281 10.805 1 98.75 205 ARG B N 1
ATOM 3426 C CA . ARG B 1 205 ? -6.695 -17.453 11.602 1 98.75 205 ARG B CA 1
ATOM 3427 C C . ARG B 1 205 ? -7.559 -16.562 10.703 1 98.75 205 ARG B C 1
ATOM 3429 O O . ARG B 1 205 ? -8.594 -16.062 11.133 1 98.75 205 ARG B O 1
ATOM 3436 N N . THR B 1 206 ? -7.117 -16.359 9.477 1 98.94 206 THR B N 1
ATOM 3437 C CA . THR B 1 206 ? -7.914 -15.578 8.531 1 98.94 206 THR B CA 1
ATOM 3438 C C . THR B 1 206 ? -9.102 -16.391 8.031 1 98.94 206 THR B C 1
ATOM 3440 O O . THR B 1 206 ? -8.945 -17.547 7.605 1 98.94 206 THR B O 1
ATOM 3443 N N . ARG B 1 207 ? -10.258 -15.844 8.141 1 98.94 207 ARG B N 1
ATOM 3444 C CA . ARG B 1 207 ? -11.469 -16.5 7.656 1 98.94 207 ARG B CA 1
ATOM 3445 C C . ARG B 1 207 ? -11.719 -16.172 6.191 1 98.94 207 ARG B C 1
ATOM 3447 O O . ARG B 1 207 ? -11.695 -15 5.805 1 98.94 207 ARG B O 1
ATOM 3454 N N . VAL B 1 208 ? -11.953 -17.172 5.387 1 98.88 208 VAL B N 1
ATOM 3455 C CA . VAL B 1 208 ? -12.305 -16.984 3.984 1 98.88 208 VAL B CA 1
ATOM 3456 C C . VAL B 1 208 ? -13.727 -17.484 3.738 1 98.88 208 VAL B C 1
ATOM 3458 O O . VAL B 1 208 ? -14.078 -18.609 4.133 1 98.88 208 VAL B O 1
ATOM 3461 N N . THR B 1 209 ? -14.516 -16.641 3.174 1 98.88 209 THR B N 1
ATOM 3462 C CA . THR B 1 209 ? -15.891 -16.969 2.803 1 98.88 209 THR B CA 1
ATOM 3463 C C . THR B 1 209 ? -16.062 -16.891 1.289 1 98.88 209 THR B C 1
ATOM 3465 O O . THR B 1 209 ? -15.773 -15.867 0.67 1 98.88 209 THR B O 1
ATOM 3468 N N . LEU B 1 210 ? -16.484 -18 0.696 1 98.69 210 LEU B N 1
ATOM 3469 C CA . LEU B 1 210 ? -16.734 -18.062 -0.741 1 98.69 210 LEU B CA 1
ATOM 3470 C C . LEU B 1 210 ? -18.234 -17.969 -1.037 1 98.69 210 LEU B C 1
ATOM 3472 O O . LEU B 1 210 ? -19.031 -18.656 -0.404 1 98.69 210 LEU B O 1
ATOM 3476 N N . VAL B 1 211 ? -18.562 -17.094 -1.949 1 98.62 211 VAL B N 1
ATOM 3477 C CA . VAL B 1 211 ? -19.953 -16.766 -2.207 1 98.62 211 VAL B CA 1
ATOM 3478 C C . VAL B 1 211 ? -20.266 -16.906 -3.697 1 98.62 211 VAL B C 1
ATOM 3480 O O . VAL B 1 211 ? -19.547 -16.359 -4.539 1 98.62 211 VAL B O 1
ATOM 3483 N N . ALA B 1 212 ? -21.266 -17.672 -4.004 1 98.19 212 ALA B N 1
ATOM 3484 C CA . ALA B 1 212 ? -21.844 -17.688 -5.344 1 98.19 212 ALA B CA 1
ATOM 3485 C C . ALA B 1 212 ? -23.016 -16.719 -5.445 1 98.19 212 ALA B C 1
ATOM 3487 O O . ALA B 1 212 ? -24.031 -16.891 -4.754 1 98.19 212 ALA B O 1
ATOM 3488 N N . ASP B 1 213 ? -22.891 -15.734 -6.27 1 97.69 213 ASP B N 1
ATOM 3489 C CA . ASP B 1 213 ? -23.922 -14.711 -6.406 1 97.69 213 ASP B CA 1
ATOM 3490 C C . ASP B 1 213 ? -24.438 -14.641 -7.84 1 97.69 213 ASP B C 1
ATOM 3492 O O . ASP B 1 213 ? -23.719 -14.18 -8.734 1 97.69 213 ASP B O 1
ATOM 3496 N N . PRO B 1 214 ? -25.672 -15.023 -8.148 1 96.38 214 PRO B N 1
ATOM 3497 C CA . PRO B 1 214 ? -26.203 -14.984 -9.508 1 96.38 214 PRO B CA 1
ATOM 3498 C C . PRO B 1 214 ? -26.344 -13.562 -10.047 1 96.38 214 PRO B C 1
ATOM 3500 O O . PRO B 1 214 ? -26.422 -13.367 -11.266 1 96.38 214 PRO B O 1
ATOM 3503 N N . ALA B 1 215 ? -26.359 -12.609 -9.219 1 96 215 ALA B N 1
ATOM 3504 C CA . ALA B 1 215 ? -26.516 -11.227 -9.641 1 96 215 ALA B CA 1
ATOM 3505 C C . ALA B 1 215 ? -25.156 -10.578 -9.914 1 96 215 ALA B C 1
ATOM 3507 O O . ALA B 1 215 ? -25.078 -9.5 -10.508 1 96 215 ALA B O 1
ATOM 3508 N N . ALA B 1 216 ? -24.047 -11.266 -9.43 1 94.06 216 ALA B N 1
ATOM 3509 C CA . ALA B 1 216 ? -22.719 -10.695 -9.617 1 94.06 216 ALA B CA 1
ATOM 3510 C C . ALA B 1 216 ? -22.297 -10.742 -11.078 1 94.06 216 ALA B C 1
ATOM 3512 O O . ALA B 1 216 ? -22.547 -11.734 -11.773 1 94.06 216 ALA B O 1
ATOM 3513 N N . ARG B 1 217 ? -21.719 -9.633 -11.547 1 90.62 217 ARG B N 1
ATOM 3514 C CA . ARG B 1 217 ? -21.219 -9.586 -12.914 1 90.62 217 ARG B CA 1
ATOM 3515 C C . ARG B 1 217 ? -19.703 -9.727 -12.953 1 90.62 217 ARG B C 1
ATOM 3517 O O . ARG B 1 217 ? -19.141 -10.172 -13.953 1 90.62 217 ARG B O 1
ATOM 3524 N N . LEU B 1 218 ? -19.062 -9.289 -11.812 1 91.19 218 LEU B N 1
ATOM 3525 C CA . LEU B 1 218 ? -17.609 -9.328 -11.703 1 91.19 218 LEU B CA 1
ATOM 3526 C C . LEU B 1 218 ? -17.188 -10.086 -10.445 1 91.19 218 LEU B C 1
ATOM 3528 O O . LEU B 1 218 ? -17.984 -10.281 -9.531 1 91.19 218 LEU B O 1
ATOM 3532 N N . ASN B 1 219 ? -15.922 -10.547 -10.516 1 92.69 219 ASN B N 1
ATOM 3533 C CA . ASN B 1 219 ? -15.32 -11.07 -9.289 1 92.69 219 ASN B CA 1
ATOM 3534 C C . ASN B 1 219 ? -15.102 -9.969 -8.258 1 92.69 219 ASN B C 1
ATOM 3536 O O . ASN B 1 219 ? -14.555 -8.914 -8.578 1 92.69 219 ASN B O 1
ATOM 3540 N N . THR B 1 220 ? -15.609 -10.258 -7.082 1 96.69 220 THR B N 1
ATOM 3541 C CA . THR B 1 220 ? -15.523 -9.258 -6.027 1 96.69 220 THR B CA 1
ATOM 3542 C C . THR B 1 220 ? -14.758 -9.805 -4.824 1 96.69 220 THR B C 1
ATOM 3544 O O . THR B 1 220 ? -14.945 -10.961 -4.434 1 96.69 220 THR B O 1
ATOM 3547 N N . HIS B 1 221 ? -13.883 -9.016 -4.293 1 98.31 221 HIS B N 1
ATOM 3548 C CA . HIS B 1 221 ? -13.203 -9.297 -3.031 1 98.31 221 HIS B CA 1
ATOM 3549 C C . HIS B 1 221 ? -13.648 -8.32 -1.944 1 98.31 221 HIS B C 1
ATOM 3551 O O . HIS B 1 221 ? -13.625 -7.105 -2.15 1 98.31 221 HIS B O 1
ATOM 3557 N N . GLU B 1 222 ? -14.039 -8.852 -0.865 1 98.69 222 GLU B N 1
ATOM 3558 C CA . GLU B 1 222 ? -14.352 -8.055 0.316 1 98.69 222 GLU B CA 1
ATOM 3559 C C . GLU B 1 222 ? -13.477 -8.461 1.501 1 98.69 222 GLU B C 1
ATOM 3561 O O . GLU B 1 222 ? -13.445 -9.633 1.882 1 98.69 222 GLU B O 1
ATOM 3566 N N . ILE B 1 223 ? -12.75 -7.516 2.061 1 98.94 223 ILE B N 1
ATOM 3567 C CA . ILE B 1 223 ? -11.891 -7.754 3.213 1 98.94 223 ILE B CA 1
ATOM 3568 C C . ILE B 1 223 ? -12.391 -6.953 4.41 1 98.94 223 ILE B C 1
ATOM 3570 O O . ILE B 1 223 ? -12.555 -5.734 4.328 1 98.94 223 ILE B O 1
ATOM 3574 N N . ILE B 1 224 ? -12.703 -7.613 5.453 1 98.88 224 ILE B N 1
ATOM 3575 C CA . ILE B 1 224 ? -13.133 -6.992 6.699 1 98.88 224 ILE B CA 1
ATOM 3576 C C . ILE B 1 224 ? -12.148 -7.336 7.816 1 98.88 224 ILE B C 1
ATOM 3578 O O . ILE B 1 224 ? -11.852 -8.508 8.055 1 98.88 224 ILE B O 1
ATOM 3582 N N . ALA B 1 225 ? -11.594 -6.363 8.461 1 98.81 225 ALA B N 1
ATOM 3583 C CA . ALA B 1 225 ? -10.68 -6.578 9.578 1 98.81 225 ALA B CA 1
ATOM 3584 C C . ALA B 1 225 ? -10.984 -5.625 10.734 1 98.81 225 ALA B C 1
ATOM 3586 O O . ALA B 1 225 ? -11.422 -4.492 10.508 1 98.81 225 ALA B O 1
ATOM 3587 N N . GLU B 1 226 ? -10.812 -6.086 11.922 1 98.31 226 GLU B N 1
ATOM 3588 C CA . GLU B 1 226 ? -11.039 -5.305 13.141 1 98.31 226 GLU B CA 1
ATOM 3589 C C . GLU B 1 226 ? -9.977 -5.609 14.195 1 98.31 226 GLU B C 1
ATOM 3591 O O . GLU B 1 226 ? -9.531 -6.754 14.32 1 98.31 226 GLU B O 1
ATOM 3596 N N . GLY B 1 227 ? -9.625 -4.648 14.906 1 97.31 227 GLY B N 1
ATOM 3597 C CA . GLY B 1 227 ? -8.648 -4.77 15.984 1 97.31 227 GLY B CA 1
ATOM 3598 C C . GLY B 1 227 ? -8.344 -3.451 16.672 1 97.31 227 GLY B C 1
ATOM 3599 O O . GLY B 1 227 ? -9.172 -2.537 16.656 1 97.31 227 GLY B O 1
ATOM 3600 N N . ASP B 1 228 ? -7.215 -3.311 17.266 1 96 228 ASP B N 1
ATOM 3601 C CA . ASP B 1 228 ? -6.844 -2.133 18.031 1 96 228 ASP B CA 1
ATOM 3602 C C . ASP B 1 228 ? -6.707 -0.904 17.141 1 96 228 ASP B C 1
ATOM 3604 O O . ASP B 1 228 ? -6.879 0.228 17.594 1 96 228 ASP B O 1
ATOM 3608 N N . PHE B 1 229 ? -6.477 -1.147 15.883 1 96 229 PHE B N 1
ATOM 3609 C CA . PHE B 1 229 ? -6.316 -0.045 14.938 1 96 229 PHE B CA 1
ATOM 3610 C C . PHE B 1 229 ? -7.664 0.587 14.609 1 96 229 PHE B C 1
ATOM 3612 O O . PHE B 1 229 ? -7.73 1.754 14.219 1 96 229 PHE B O 1
ATOM 3619 N N . GLY B 1 230 ? -8.688 -0.175 14.695 1 96.25 230 GLY B N 1
ATOM 3620 C CA . GLY B 1 230 ? -10.031 0.184 14.25 1 96.25 230 GLY B CA 1
ATOM 3621 C C . GLY B 1 230 ? -10.68 -0.884 13.398 1 96.25 230 GLY B C 1
ATOM 3622 O O . GLY B 1 230 ? -10.641 -2.07 13.734 1 96.25 230 GLY B O 1
ATOM 3623 N N . ARG B 1 231 ? -11.375 -0.453 12.445 1 97.44 231 ARG B N 1
ATOM 3624 C CA . ARG B 1 231 ? -12.055 -1.364 11.523 1 97.44 231 ARG B CA 1
ATOM 3625 C C . ARG B 1 231 ? -11.836 -0.939 10.078 1 97.44 231 ARG B C 1
ATOM 3627 O O . ARG B 1 231 ? -11.82 0.255 9.773 1 97.44 231 ARG B O 1
ATOM 3634 N N . MET B 1 232 ? -11.68 -1.915 9.203 1 98.5 232 MET B N 1
ATOM 3635 C CA . MET B 1 232 ? -11.641 -1.635 7.77 1 98.5 232 MET B CA 1
ATOM 3636 C C . MET B 1 232 ? -12.555 -2.58 7.004 1 98.5 232 MET B C 1
ATOM 3638 O O . MET B 1 232 ? -12.727 -3.736 7.391 1 98.5 232 MET B O 1
ATOM 3642 N N . HIS B 1 233 ? -13.219 -2.1 6.082 1 98.75 233 HIS B N 1
ATOM 3643 C CA . HIS B 1 233 ? -14.062 -2.811 5.129 1 98.75 233 HIS B CA 1
ATOM 3644 C C . HIS B 1 233 ? -13.742 -2.404 3.693 1 98.75 233 HIS B C 1
ATOM 3646 O O . HIS B 1 233 ? -14.07 -1.297 3.268 1 98.75 233 HIS B O 1
ATOM 3652 N N . LEU B 1 234 ? -13.133 -3.338 2.973 1 98.81 234 LEU B N 1
ATOM 3653 C CA . LEU B 1 234 ? -12.617 -3.066 1.637 1 98.81 234 LEU B CA 1
ATOM 3654 C C . LEU B 1 234 ? -13.328 -3.918 0.593 1 98.81 234 LEU B C 1
ATOM 3656 O O . LEU B 1 234 ? -13.492 -5.125 0.779 1 98.81 234 LEU B O 1
ATOM 3660 N N . ARG B 1 235 ? -13.758 -3.332 -0.444 1 98.62 235 ARG B N 1
ATOM 3661 C CA . ARG B 1 235 ? -14.445 -4.047 -1.515 1 98.62 235 ARG B CA 1
ATOM 3662 C C . ARG B 1 235 ? -13.844 -3.703 -2.875 1 98.62 235 ARG B C 1
ATOM 3664 O O . ARG B 1 235 ? -13.719 -2.527 -3.223 1 98.62 235 ARG B O 1
ATOM 3671 N N . PHE B 1 236 ? -13.453 -4.711 -3.613 1 98.06 236 PHE B N 1
ATOM 3672 C CA . PHE B 1 236 ? -12.875 -4.566 -4.945 1 98.06 236 PHE B CA 1
ATOM 3673 C C . PHE B 1 236 ? -13.672 -5.363 -5.969 1 98.06 236 PHE B C 1
ATOM 3675 O O . PHE B 1 236 ? -13.867 -6.57 -5.809 1 98.06 236 PHE B O 1
ATOM 3682 N N . GLU B 1 237 ? -14.188 -4.719 -6.961 1 96.69 237 GLU B N 1
ATOM 3683 C CA . GLU B 1 237 ? -14.766 -5.336 -8.148 1 96.69 237 GLU B CA 1
ATOM 3684 C C . GLU B 1 237 ? -13.836 -5.184 -9.359 1 96.69 237 GLU B C 1
ATOM 3686 O O . GLU B 1 237 ? -13.82 -4.133 -10 1 96.69 237 GLU B O 1
ATOM 3691 N N . ASN B 1 238 ? -13.125 -6.199 -9.703 1 91.69 238 ASN B N 1
ATOM 3692 C CA . ASN B 1 238 ? -12.016 -6.102 -10.648 1 91.69 238 ASN B CA 1
ATOM 3693 C C . ASN B 1 238 ? -12.469 -6.402 -12.07 1 91.69 238 ASN B C 1
ATOM 3695 O O . ASN B 1 238 ? -13.195 -7.371 -12.305 1 91.69 238 ASN B O 1
ATOM 3699 N N . GLY B 1 239 ? -12.062 -5.551 -12.93 1 84.88 239 GLY B N 1
ATOM 3700 C CA . GLY B 1 239 ? -12.227 -5.895 -14.336 1 84.88 239 GLY B CA 1
ATOM 3701 C C . GLY B 1 239 ? -11.328 -7.031 -14.781 1 84.88 239 GLY B C 1
ATOM 3702 O O . GLY B 1 239 ? -10.211 -7.172 -14.297 1 84.88 239 GLY B O 1
ATOM 3703 N N . PRO B 1 240 ? -11.938 -7.914 -15.648 1 79.12 240 PRO B N 1
ATOM 3704 C CA . PRO B 1 240 ? -11.102 -9.008 -16.156 1 79.12 240 PRO B CA 1
ATOM 3705 C C . PRO B 1 240 ? -9.992 -8.516 -17.094 1 79.12 240 PRO B C 1
ATOM 3707 O O . PRO B 1 240 ? -10.094 -7.418 -17.656 1 79.12 240 PRO B O 1
ATOM 3710 N N . LEU B 1 241 ? -8.891 -9.211 -17.062 1 81.25 241 LEU B N 1
ATOM 3711 C CA . LEU B 1 241 ? -7.941 -8.984 -18.141 1 81.25 241 LEU B CA 1
ATOM 3712 C C . LEU B 1 241 ? -8.555 -9.352 -19.484 1 81.25 241 LEU B C 1
ATOM 3714 O O . LEU B 1 241 ? -9.188 -10.406 -19.625 1 81.25 241 LEU B O 1
ATOM 3718 N N . ALA B 1 242 ? -8.438 -8.492 -20.422 1 71.56 242 ALA B N 1
ATOM 3719 C CA . ALA B 1 242 ? -9.023 -8.719 -21.734 1 71.56 242 ALA B CA 1
ATOM 3720 C C . ALA B 1 242 ? -8.539 -10.039 -22.328 1 71.56 242 ALA B C 1
ATOM 3722 O O . ALA B 1 242 ? -9.305 -10.742 -23 1 71.56 242 ALA B O 1
ATOM 3723 N N . THR B 1 243 ? -7.301 -10.398 -21.984 1 73.12 243 THR B N 1
ATOM 3724 C CA . THR B 1 243 ? -6.688 -11.555 -22.625 1 73.12 243 THR B CA 1
ATOM 3725 C C . THR B 1 243 ? -6.949 -12.82 -21.812 1 73.12 243 THR B C 1
ATOM 3727 O O . THR B 1 243 ? -6.75 -13.938 -22.312 1 73.12 243 THR B O 1
ATOM 3730 N N . ASN B 1 244 ? -7.258 -12.703 -20.578 1 75.31 244 ASN B N 1
ATOM 3731 C CA . ASN B 1 244 ? -7.551 -13.82 -19.688 1 75.31 244 ASN B CA 1
ATOM 3732 C C . ASN B 1 244 ? -8.57 -13.438 -18.625 1 75.31 244 ASN B C 1
ATOM 3734 O O . ASN B 1 244 ? -8.203 -12.867 -17.594 1 75.31 244 ASN B O 1
ATOM 3738 N N . PRO B 1 245 ? -9.789 -13.852 -18.891 1 69.75 245 PRO B N 1
ATOM 3739 C CA . PRO B 1 245 ? -10.844 -13.406 -17.984 1 69.75 245 PRO B CA 1
ATOM 3740 C C . PRO B 1 245 ? -10.656 -13.938 -16.562 1 69.75 245 PRO B C 1
ATOM 3742 O O . PRO B 1 245 ? -11.281 -13.438 -15.625 1 69.75 245 PRO B O 1
ATOM 3745 N N . LYS B 1 246 ? -9.742 -14.922 -16.406 1 69.56 246 LYS B N 1
ATOM 3746 C CA . LYS B 1 246 ? -9.531 -15.5 -15.078 1 69.56 246 LYS B CA 1
ATOM 3747 C C . LYS B 1 246 ? -8.523 -14.68 -14.273 1 69.56 246 LYS B C 1
ATOM 3749 O O . LYS B 1 246 ? -8.383 -14.883 -13.07 1 69.56 246 LYS B O 1
ATOM 3754 N N . SER B 1 247 ? -7.883 -13.766 -14.953 1 76.81 247 SER B N 1
ATOM 3755 C CA . SER B 1 247 ? -6.859 -12.977 -14.281 1 76.81 247 SER B CA 1
ATOM 3756 C C . SER B 1 247 ? -7.309 -11.531 -14.102 1 76.81 247 SER B C 1
ATOM 3758 O O . SER B 1 247 ? -8.102 -11.016 -14.898 1 76.81 247 SER B O 1
ATOM 3760 N N . SER B 1 248 ? -6.914 -11.023 -13.039 1 87.06 248 SER B N 1
ATOM 3761 C CA . SER B 1 248 ? -7.367 -9.688 -12.664 1 87.06 248 SER B CA 1
ATOM 3762 C C . SER B 1 248 ? -6.41 -8.617 -13.172 1 87.06 248 SER B C 1
ATOM 3764 O O . SER B 1 248 ? -5.188 -8.766 -13.062 1 87.06 248 SER B O 1
ATOM 3766 N N . GLU B 1 249 ? -6.957 -7.598 -13.797 1 93.5 249 GLU B N 1
ATOM 3767 C CA . GLU B 1 249 ? -6.203 -6.41 -14.203 1 93.5 249 GLU B CA 1
ATOM 3768 C C . GLU B 1 249 ? -5.41 -5.84 -13.031 1 93.5 249 GLU B C 1
ATOM 3770 O O . GLU B 1 249 ? -4.27 -5.398 -13.203 1 93.5 249 GLU B O 1
ATOM 3775 N N . MET B 1 250 ? -5.957 -5.949 -11.859 1 96.25 250 MET B N 1
ATOM 3776 C CA . MET B 1 250 ? -5.355 -5.363 -10.664 1 96.25 250 MET B CA 1
ATOM 3777 C C . MET B 1 250 ? -4.043 -6.055 -10.32 1 96.25 250 MET B C 1
ATOM 3779 O O . MET B 1 250 ? -3.111 -5.418 -9.828 1 96.25 250 MET B O 1
ATOM 3783 N N . THR B 1 251 ? -3.943 -7.367 -10.602 1 96.94 251 THR B N 1
ATOM 3784 C CA . THR B 1 251 ? -2.693 -8.07 -10.344 1 96.94 251 THR B CA 1
ATOM 3785 C C . THR B 1 251 ? -1.55 -7.457 -11.141 1 96.94 251 THR B C 1
ATOM 3787 O O . THR B 1 251 ? -0.495 -7.145 -10.586 1 96.94 251 THR B O 1
ATOM 3790 N N . ALA B 1 252 ? -1.796 -7.215 -12.422 1 97.5 252 ALA B N 1
ATOM 3791 C CA . ALA B 1 252 ? -0.774 -6.609 -13.273 1 97.5 252 ALA B CA 1
ATOM 3792 C C . ALA B 1 252 ? -0.467 -5.18 -12.828 1 97.5 252 ALA B C 1
ATOM 3794 O O . ALA B 1 252 ? 0.697 -4.777 -12.773 1 97.5 252 ALA B O 1
ATOM 3795 N N . LEU B 1 253 ? -1.497 -4.43 -12.492 1 98.19 253 LEU B N 1
ATOM 3796 C CA . LEU B 1 253 ? -1.331 -3.035 -12.102 1 98.19 253 LEU B CA 1
ATOM 3797 C C . LEU B 1 253 ? -0.495 -2.926 -10.828 1 98.19 253 LEU B C 1
ATOM 3799 O O . LEU B 1 253 ? 0.375 -2.059 -10.727 1 98.19 253 LEU B O 1
ATOM 3803 N N . ASN B 1 254 ? -0.774 -3.82 -9.852 1 98.56 254 ASN B N 1
ATOM 3804 C CA . ASN B 1 254 ? -0.018 -3.799 -8.602 1 98.56 254 ASN B CA 1
ATOM 3805 C C . ASN B 1 254 ? 1.442 -4.184 -8.828 1 98.56 254 ASN B C 1
ATOM 3807 O O . ASN B 1 254 ? 2.334 -3.666 -8.148 1 98.56 254 ASN B O 1
ATOM 3811 N N . LEU B 1 255 ? 1.71 -5.094 -9.758 1 98.69 255 LEU B N 1
ATOM 3812 C CA . LEU B 1 255 ? 3.086 -5.438 -10.102 1 98.69 255 LEU B CA 1
ATOM 3813 C C . LEU B 1 255 ? 3.793 -4.262 -10.766 1 98.69 255 LEU B C 1
ATOM 3815 O O . LEU B 1 255 ? 4.938 -3.951 -10.43 1 98.69 255 LEU B O 1
ATOM 3819 N N . VAL B 1 256 ? 3.109 -3.59 -11.695 1 98.69 256 VAL B N 1
ATOM 3820 C CA . VAL B 1 256 ? 3.693 -2.445 -12.391 1 98.69 256 VAL B CA 1
ATOM 3821 C C . VAL B 1 256 ? 4.012 -1.34 -11.383 1 98.69 256 VAL B C 1
ATOM 3823 O O . VAL B 1 256 ? 5.082 -0.73 -11.438 1 98.69 256 VAL B O 1
ATOM 3826 N N . ARG B 1 257 ? 3.098 -1.108 -10.453 1 98.56 257 ARG B N 1
ATOM 3827 C CA . ARG B 1 257 ? 3.348 -0.117 -9.406 1 98.56 257 ARG B CA 1
ATOM 3828 C C . ARG B 1 257 ? 4.598 -0.464 -8.609 1 98.56 257 ARG B C 1
ATOM 3830 O O . ARG B 1 257 ? 5.434 0.404 -8.352 1 98.56 257 ARG B O 1
ATOM 3837 N N . ALA B 1 258 ? 4.668 -1.737 -8.188 1 98.19 258 ALA B N 1
ATOM 3838 C CA . ALA B 1 258 ? 5.82 -2.188 -7.406 1 98.19 258 ALA B CA 1
ATOM 3839 C C . ALA B 1 258 ? 7.121 -1.978 -8.18 1 98.19 258 ALA B C 1
ATOM 3841 O O . ALA B 1 258 ? 8.125 -1.535 -7.613 1 98.19 258 ALA B O 1
ATOM 3842 N N . ILE B 1 259 ? 7.113 -2.256 -9.469 1 98.38 259 ILE B N 1
ATOM 3843 C CA . ILE B 1 259 ? 8.281 -2.135 -10.336 1 98.38 259 ILE B CA 1
ATOM 3844 C C . ILE B 1 259 ? 8.641 -0.662 -10.516 1 98.38 259 ILE B C 1
ATOM 3846 O O . ILE B 1 259 ? 9.789 -0.267 -10.312 1 98.38 259 ILE B O 1
ATOM 3850 N N . GLU B 1 260 ? 7.684 0.187 -10.844 1 97.88 260 GLU B N 1
ATOM 3851 C CA . GLU B 1 260 ? 7.93 1.597 -11.133 1 97.88 260 GLU B CA 1
ATOM 3852 C C . GLU B 1 260 ? 8.398 2.344 -9.891 1 97.88 260 GLU B C 1
ATOM 3854 O O . GLU B 1 260 ? 9.211 3.27 -9.984 1 97.88 260 GLU B O 1
ATOM 3859 N N . ASN B 1 261 ? 7.898 1.961 -8.727 1 97.19 261 ASN B N 1
ATOM 3860 C CA . ASN B 1 261 ? 8.281 2.623 -7.484 1 97.19 261 ASN B CA 1
ATOM 3861 C C . ASN B 1 261 ? 9.758 2.404 -7.164 1 97.19 261 ASN B C 1
ATOM 3863 O O . ASN B 1 261 ? 10.344 3.141 -6.367 1 97.19 261 ASN B O 1
ATOM 3867 N N . ARG B 1 262 ? 10.367 1.377 -7.75 1 96.44 262 ARG B N 1
ATOM 3868 C CA . ARG B 1 262 ? 11.781 1.109 -7.508 1 96.44 262 ARG B CA 1
ATOM 3869 C C . ARG B 1 262 ? 12.656 2.15 -8.195 1 96.44 262 ARG B C 1
ATOM 3871 O O . ARG B 1 262 ? 13.766 2.441 -7.727 1 96.44 262 ARG B O 1
ATOM 3878 N N . VAL B 1 263 ? 12.117 2.773 -9.273 1 96.31 263 VAL B N 1
ATOM 3879 C CA . VAL B 1 263 ? 12.969 3.664 -10.047 1 96.31 263 VAL B CA 1
ATOM 3880 C C . VAL B 1 263 ? 12.453 5.098 -9.945 1 96.31 263 VAL B C 1
ATOM 3882 O O . VAL B 1 263 ? 13.172 6.047 -10.266 1 96.31 263 VAL B O 1
ATOM 3885 N N . ALA B 1 264 ? 11.188 5.281 -9.469 1 96.44 264 ALA B N 1
ATOM 3886 C CA . ALA B 1 264 ? 10.602 6.613 -9.336 1 96.44 264 ALA B CA 1
ATOM 3887 C C . ALA B 1 264 ? 11.234 7.375 -8.18 1 96.44 264 ALA B C 1
ATOM 3889 O O . ALA B 1 264 ? 11.68 6.77 -7.199 1 96.44 264 ALA B O 1
ATOM 3890 N N . THR B 1 265 ? 11.273 8.703 -8.305 1 97.62 265 THR B N 1
ATOM 3891 C CA . THR B 1 265 ? 11.797 9.539 -7.227 1 97.62 265 THR B CA 1
ATOM 3892 C C . THR B 1 265 ? 10.664 10.117 -6.391 1 97.62 265 THR B C 1
ATOM 3894 O O . THR B 1 265 ? 10.898 10.656 -5.305 1 97.62 265 THR B O 1
ATOM 3897 N N . THR B 1 266 ? 9.469 10.078 -6.816 1 98 266 THR B N 1
ATOM 3898 C CA . THR B 1 266 ? 8.258 10.312 -6.027 1 98 266 THR B CA 1
ATOM 3899 C C . THR B 1 266 ? 7.418 9.039 -5.934 1 98 266 THR B C 1
ATOM 3901 O O . THR B 1 266 ? 6.977 8.508 -6.953 1 98 266 THR B O 1
ATOM 3904 N N . VAL B 1 267 ? 7.266 8.586 -4.746 1 98.12 267 VAL B N 1
ATOM 3905 C CA . VAL B 1 267 ? 6.68 7.258 -4.578 1 98.12 267 VAL B CA 1
ATOM 3906 C C . VAL B 1 267 ? 5.41 7.355 -3.734 1 98.12 267 VAL B C 1
ATOM 3908 O O . VAL B 1 267 ? 5.41 7.977 -2.67 1 98.12 267 VAL B O 1
ATOM 3911 N N . ILE B 1 268 ? 4.344 6.875 -4.246 1 97.62 268 ILE B N 1
ATOM 3912 C CA . ILE B 1 268 ? 3.07 6.75 -3.543 1 97.62 268 ILE B CA 1
ATOM 3913 C C . ILE B 1 268 ? 2.486 5.359 -3.777 1 97.62 268 ILE B C 1
ATOM 3915 O O . ILE B 1 268 ? 2.627 4.797 -4.863 1 97.62 268 ILE B O 1
#

Sequence (536 aa):
MSVSETIVLVGWGAIGKRVADLLAERKSSVRIGAVAVRDRSASRDRLPAGAVLIENPAELAASGASLVVEAAGRPSVLPWGEAALSTGMDFAVSSTSAFVDDALFQRLKDAAAASGAKLIIPPGALGGIDALSAASRLSIESVEHRIIKPAKAWAGTQAAQLVPLDEISEATVFFTDTARKAADAFPQNANVAVITSLAGIGLDRTRVTLVADPAARLNTHEIIAEGDFGRMHLRFENGPLATNPKSSEMTALNLVRAIENRVATTVIMSVSETIVLVGWGAIGKRVADLLAERKSSVRIGAVAVRDRSASRDRLPAGAVLIENPAELAASGASLVVEAAGRPSVLPWGEAALSTGMDFAVSSTSAFVDDALFQRLKDAAAASGAKLIIPPGALGGIDALSAASRLSIESVEHRIIKPAKAWAGTQAAQLVPLDEISEATVFFTDTARKAADAFPQNANVAVITSLAGIGLDRTRVTLVADPAARLNTHEIIAEGDFGRMHLRFENGPLATNPKSSEMTALNLVRAIENRVATTVI

pLDDT: mean 95.49, std 6.76, range [40.41, 98.94]

Organism: Brucella anthropi (strain ATCC 49188 / DSM 6882 / CCUG 24695 / JCM 21032 / LMG 3331 / NBRC 15819 / NCTC 12168 / Alc 37) (NCBI:txid439375)